Protein AF-A0A9D5AXI6-F1 (afdb_monomer_lite)

Structure (mmCIF, N/CA/C/O backbone):
data_AF-A0A9D5AXI6-F1
#
_entry.id   AF-A0A9D5AXI6-F1
#
loop_
_atom_site.group_PDB
_atom_site.id
_atom_site.type_symbol
_atom_site.label_atom_id
_atom_site.label_alt_id
_atom_site.label_comp_id
_atom_site.label_asym_id
_atom_site.label_entity_id
_atom_site.label_seq_id
_atom_site.pdbx_PDB_ins_code
_atom_site.Cartn_x
_atom_site.Cartn_y
_atom_site.Cartn_z
_atom_site.occupancy
_atom_site.B_iso_or_equiv
_atom_site.auth_seq_id
_atom_site.auth_comp_id
_atom_site.auth_asym_id
_atom_site.auth_atom_id
_atom_site.pdbx_PDB_model_num
ATOM 1 N N . CYS A 1 1 ? -43.348 -52.014 5.200 1.00 29.70 1 CYS A N 1
ATOM 2 C CA . CYS A 1 1 ? -42.811 -52.781 4.058 1.00 29.70 1 CYS A CA 1
ATOM 3 C C . CYS A 1 1 ? -42.006 -51.878 3.127 1.00 29.70 1 CYS A C 1
ATOM 5 O O . CYS A 1 1 ? -42.538 -51.432 2.125 1.00 29.70 1 CYS A O 1
ATOM 7 N N . HIS A 1 2 ? -40.776 -51.527 3.496 1.00 28.89 2 HIS A N 1
ATOM 8 C CA . HIS A 1 2 ? -39.540 -51.935 2.819 1.00 28.89 2 HIS A CA 1
ATOM 9 C C . HIS A 1 2 ? -38.385 -51.132 3.421 1.00 28.89 2 HIS A C 1
ATOM 11 O O . HIS A 1 2 ? -38.430 -49.908 3.507 1.00 28.89 2 HIS A O 1
ATOM 17 N N . ASP A 1 3 ? -37.404 -51.890 3.885 1.00 23.75 3 ASP A N 1
ATOM 18 C CA . ASP A 1 3 ? -36.206 -51.497 4.608 1.00 23.75 3 ASP A CA 1
ATOM 19 C C . ASP A 1 3 ? -35.016 -51.270 3.658 1.00 23.75 3 ASP A C 1
ATOM 21 O O . ASP A 1 3 ? -34.803 -52.093 2.772 1.00 23.75 3 ASP A O 1
ATOM 25 N N . PHE A 1 4 ? -34.241 -50.208 3.957 1.00 25.69 4 PHE A N 1
ATOM 26 C CA . PHE A 1 4 ? -32.766 -50.032 3.881 1.00 25.69 4 PHE A CA 1
ATOM 27 C C . PHE A 1 4 ? -31.976 -50.315 2.567 1.00 25.69 4 PHE A C 1
ATOM 29 O O . PHE A 1 4 ? -32.455 -50.986 1.664 1.00 25.69 4 PHE A O 1
ATOM 36 N N . PRO A 1 5 ? -30.665 -49.970 2.484 1.00 43.19 5 PRO A N 1
ATOM 37 C CA . PRO A 1 5 ? -29.955 -48.748 2.905 1.00 43.19 5 PRO A CA 1
ATOM 38 C C . PRO A 1 5 ? -28.977 -48.224 1.817 1.00 43.19 5 PRO A C 1
ATOM 40 O O . PRO A 1 5 ? -28.451 -48.993 1.022 1.00 43.19 5 PRO A O 1
ATOM 43 N N . TYR A 1 6 ? -28.553 -46.959 1.895 1.00 24.28 6 TYR A N 1
ATOM 44 C CA . TYR A 1 6 ? -27.174 -46.605 1.518 1.00 24.28 6 TYR A CA 1
ATOM 45 C C . TYR A 1 6 ? -26.563 -45.689 2.579 1.00 24.28 6 TYR A C 1
ATOM 47 O O . TYR A 1 6 ? -26.932 -44.529 2.739 1.00 24.28 6 TYR A O 1
ATOM 55 N N . LYS A 1 7 ? -25.618 -46.261 3.333 1.00 25.33 7 LYS A N 1
ATOM 56 C CA . LYS A 1 7 ? -24.619 -45.533 4.113 1.00 25.33 7 LYS A CA 1
ATOM 57 C C . LYS A 1 7 ? -23.585 -44.976 3.135 1.00 25.33 7 LYS A C 1
ATOM 59 O O . LYS A 1 7 ? -22.915 -45.752 2.463 1.00 25.33 7 LYS A O 1
ATOM 64 N N . SER A 1 8 ? -23.365 -43.668 3.161 1.00 24.02 8 SER A N 1
ATOM 65 C CA . SER A 1 8 ? -22.070 -43.083 2.814 1.00 24.02 8 SER A CA 1
ATOM 66 C C . SER A 1 8 ? -21.613 -42.225 3.987 1.00 24.02 8 SER A C 1
ATOM 68 O O . SER A 1 8 ? -22.085 -41.112 4.207 1.00 24.02 8 SER A O 1
ATOM 70 N N . SER A 1 9 ? -20.723 -42.807 4.783 1.00 25.17 9 SER A N 1
ATOM 71 C CA . SER A 1 9 ? -19.886 -42.093 5.735 1.00 25.17 9 SER A CA 1
ATOM 72 C C . SER A 1 9 ? -18.921 -41.208 4.945 1.00 25.17 9 SER A C 1
ATOM 74 O O . SER A 1 9 ? -18.099 -41.722 4.194 1.00 25.17 9 SER A O 1
ATOM 76 N N . CYS A 1 10 ? -19.012 -39.894 5.140 1.00 23.12 10 CYS A N 1
ATOM 77 C CA . CYS A 1 10 ? -17.934 -38.960 4.841 1.00 23.12 10 CYS A CA 1
ATOM 78 C C . CYS A 1 10 ? -17.652 -38.154 6.108 1.00 23.12 10 CYS A C 1
ATOM 80 O O . CYS A 1 10 ? -18.352 -37.201 6.440 1.00 23.12 10 CYS A O 1
ATOM 82 N N . ASN A 1 11 ? -16.617 -38.577 6.832 1.00 30.73 11 ASN A N 1
ATOM 83 C CA . ASN A 1 11 ? -15.941 -37.753 7.823 1.00 30.73 11 ASN A CA 1
ATOM 84 C C . ASN A 1 11 ? -15.177 -36.660 7.064 1.00 30.73 11 ASN A C 1
ATOM 86 O O . ASN A 1 11 ? -14.106 -36.922 6.521 1.00 30.73 11 ASN A O 1
ATOM 90 N N . ALA A 1 12 ? -15.719 -35.445 7.027 1.00 26.72 12 ALA A N 1
ATOM 91 C CA . ALA A 1 12 ? -15.012 -34.264 6.551 1.00 26.72 12 ALA A CA 1
ATOM 92 C C . ALA A 1 12 ? -14.908 -33.256 7.701 1.00 26.72 12 ALA A C 1
ATOM 94 O O . ALA A 1 12 ? -15.855 -32.547 8.036 1.00 26.72 12 ALA A O 1
ATOM 95 N N . ARG A 1 13 ? -13.730 -33.233 8.335 1.00 29.86 13 ARG A N 1
ATOM 96 C CA . ARG A 1 13 ? -13.280 -32.116 9.171 1.00 29.86 13 ARG A CA 1
ATOM 97 C C . ARG A 1 13 ? -13.162 -30.867 8.295 1.00 29.86 13 ARG A C 1
ATOM 99 O O . ARG A 1 13 ? -12.697 -30.962 7.165 1.00 29.86 13 ARG A O 1
ATOM 106 N N . ASN A 1 14 ? -13.504 -29.719 8.875 1.00 34.53 14 ASN A N 1
ATOM 107 C CA . ASN A 1 14 ? -13.323 -28.369 8.335 1.00 34.53 14 ASN A CA 1
ATOM 108 C C . ASN A 1 14 ? -14.015 -28.101 6.988 1.00 34.53 14 ASN A C 1
ATOM 110 O O . ASN A 1 14 ? -13.376 -28.021 5.945 1.00 34.53 14 ASN A O 1
ATOM 114 N N . GLY A 1 15 ? -15.324 -27.856 7.044 1.00 20.75 15 GLY A N 1
ATOM 115 C CA . GLY A 1 15 ? -16.068 -27.179 5.985 1.00 20.75 15 GLY A CA 1
ATOM 116 C C . GLY A 1 15 ? -16.798 -25.974 6.566 1.00 20.75 15 GLY A C 1
ATOM 117 O O . GLY A 1 15 ? -17.750 -26.136 7.327 1.00 20.75 15 GLY A O 1
ATOM 118 N N . SER A 1 16 ? -16.350 -24.763 6.235 1.00 23.33 16 SER A N 1
ATOM 119 C CA . SER A 1 16 ? -17.124 -23.550 6.475 1.00 23.33 16 SER A CA 1
ATOM 120 C C . SER A 1 16 ? -18.339 -23.555 5.545 1.00 23.33 16 SER A C 1
ATOM 122 O O . SER A 1 16 ? -18.209 -23.279 4.354 1.00 23.33 16 SER A O 1
ATOM 124 N N . PHE A 1 17 ? -19.521 -23.844 6.075 1.00 19.81 17 PHE A N 1
ATOM 125 C CA . PHE A 1 17 ? -20.770 -23.487 5.412 1.00 19.81 17 PHE A CA 1
ATOM 126 C C . PHE A 1 17 ? -21.236 -22.140 5.962 1.00 19.81 17 PHE A C 1
ATOM 128 O O . PHE A 1 17 ? -21.727 -22.035 7.084 1.00 19.81 17 PHE A O 1
ATOM 135 N N . SER A 1 18 ? -21.021 -21.091 5.166 1.00 20.81 18 SER A N 1
ATOM 136 C CA . SER A 1 18 ? -21.626 -19.780 5.378 1.00 20.81 18 SER A CA 1
ATOM 137 C C . SER A 1 18 ? -23.071 -19.842 4.895 1.00 20.81 18 SER A C 1
ATOM 139 O O . SER A 1 18 ? -23.320 -19.856 3.692 1.00 20.81 18 SER A O 1
ATOM 141 N N . TYR A 1 19 ? -24.026 -19.855 5.823 1.00 20.84 19 TYR A N 1
ATOM 142 C CA . TYR A 1 19 ? -25.385 -19.431 5.507 1.00 20.84 19 TYR A CA 1
ATOM 143 C C . TYR A 1 19 ? -25.378 -17.909 5.393 1.00 20.84 19 TYR A C 1
ATOM 145 O O . TYR A 1 19 ? -25.330 -17.185 6.388 1.00 20.84 19 TYR A O 1
ATOM 153 N N . THR A 1 20 ? -25.377 -17.430 4.154 1.00 20.78 20 THR A N 1
ATOM 154 C CA . THR A 1 20 ? -25.573 -16.023 3.825 1.00 20.78 20 THR A CA 1
ATOM 155 C C . THR A 1 20 ? -27.025 -15.662 4.123 1.00 20.78 20 THR A C 1
ATOM 157 O O . THR A 1 20 ? -27.915 -15.914 3.316 1.00 20.78 20 THR A O 1
ATOM 160 N N . CYS A 1 21 ? -27.277 -15.070 5.290 1.00 19.56 21 CYS A N 1
ATOM 161 C CA . CYS A 1 21 ? -28.464 -14.247 5.476 1.00 19.56 21 CYS A CA 1
ATOM 162 C C . CYS A 1 21 ? -28.130 -12.866 4.905 1.00 19.56 21 CYS A C 1
ATOM 164 O O . CYS A 1 21 ? -27.389 -12.086 5.508 1.00 19.56 21 CYS A O 1
ATOM 166 N N . CYS A 1 22 ? -28.605 -12.622 3.685 1.00 19.44 22 CYS A N 1
ATOM 167 C CA . CYS A 1 22 ? -28.499 -11.347 2.995 1.00 19.44 22 CYS A CA 1
ATOM 168 C C . CYS A 1 22 ? -29.241 -10.267 3.791 1.00 19.44 22 CYS A C 1
ATOM 170 O O . CYS A 1 22 ? -30.447 -10.094 3.641 1.00 19.44 22 CYS A O 1
ATOM 172 N N . TYR A 1 23 ? -28.513 -9.482 4.581 1.00 21.80 23 TYR A N 1
ATOM 173 C CA . TYR A 1 23 ? -28.846 -8.068 4.664 1.00 21.80 23 TYR A CA 1
ATOM 174 C C . TYR A 1 23 ? -28.239 -7.403 3.435 1.00 21.80 23 TYR A C 1
ATOM 176 O O . TYR A 1 23 ? -27.026 -7.454 3.236 1.00 21.80 23 TYR A O 1
ATOM 184 N N . ASN A 1 24 ? -29.100 -6.794 2.618 1.00 20.30 24 ASN A N 1
ATOM 185 C CA . ASN A 1 24 ? -28.725 -5.845 1.576 1.00 20.30 24 ASN A CA 1
ATOM 186 C C . ASN A 1 24 ? -27.993 -4.652 2.216 1.00 20.30 24 ASN A C 1
ATOM 188 O O . ASN A 1 24 ? -28.549 -3.576 2.416 1.00 20.30 24 ASN A O 1
ATOM 192 N N . ILE A 1 25 ? -26.716 -4.840 2.530 1.00 22.72 25 ILE A N 1
ATOM 193 C CA . ILE A 1 25 ? -25.720 -3.813 2.286 1.00 22.72 25 ILE A CA 1
ATOM 194 C C . ILE A 1 25 ? -25.384 -4.022 0.820 1.00 22.72 25 ILE A C 1
ATOM 196 O O . ILE A 1 25 ? -24.683 -4.970 0.472 1.00 22.72 25 ILE A O 1
ATOM 200 N N . LEU A 1 26 ? -25.969 -3.182 -0.035 1.00 21.80 26 LEU A N 1
ATOM 201 C CA . LEU A 1 26 ? -25.520 -3.025 -1.410 1.00 21.80 26 LEU A CA 1
ATOM 202 C C . LEU A 1 26 ? -23.992 -3.063 -1.411 1.00 21.80 26 LEU A C 1
ATOM 204 O O . LEU A 1 26 ? -23.336 -2.230 -0.783 1.00 21.80 26 LEU A O 1
ATOM 208 N N . SER A 1 27 ? -23.448 -4.077 -2.079 1.00 24.89 27 SER A N 1
ATOM 209 C CA . SER A 1 27 ? -22.036 -4.172 -2.382 1.00 24.89 27 SER A CA 1
ATOM 210 C C . SER A 1 27 ? -21.699 -3.068 -3.376 1.00 24.89 27 SER A C 1
ATOM 212 O O . SER A 1 27 ? -21.666 -3.255 -4.588 1.00 24.89 27 SER A O 1
ATOM 214 N N . THR A 1 28 ? -21.439 -1.891 -2.844 1.00 21.97 28 THR A N 1
ATOM 215 C CA . THR A 1 28 ? -20.516 -0.936 -3.432 1.00 21.97 28 THR A CA 1
ATOM 216 C C . THR A 1 28 ? -19.570 -0.567 -2.307 1.00 21.97 28 THR A C 1
ATOM 218 O O . THR A 1 28 ? -20.020 -0.139 -1.251 1.00 21.97 28 THR A O 1
ATOM 221 N N . ASN A 1 29 ? -18.275 -0.835 -2.496 1.00 26.56 29 ASN A N 1
ATOM 222 C CA . ASN A 1 29 ? -17.139 -0.457 -1.644 1.00 26.56 29 ASN A CA 1
ATOM 223 C C . ASN A 1 29 ? -17.404 0.729 -0.689 1.00 26.56 29 ASN A C 1
ATOM 225 O O . ASN A 1 29 ? -17.025 1.860 -0.979 1.00 26.56 29 ASN A O 1
ATOM 229 N N . SER A 1 30 ? -18.036 0.490 0.460 1.00 23.48 30 SER A N 1
ATOM 230 C CA . SER A 1 30 ? -18.361 1.545 1.418 1.00 23.48 30 SER A CA 1
ATOM 231 C C . SER A 1 30 ? -18.199 1.017 2.839 1.00 23.48 30 SER A C 1
ATOM 233 O O . SER A 1 30 ? -19.091 0.445 3.460 1.00 23.48 30 SER A O 1
ATOM 235 N N . TYR A 1 31 ? -16.988 1.205 3.360 1.00 32.62 31 TYR A N 1
ATOM 236 C CA . TYR A 1 31 ? -16.683 1.054 4.774 1.00 32.62 31 TYR A CA 1
ATOM 237 C C . TYR A 1 31 ? -17.410 2.170 5.539 1.00 32.62 31 TYR A C 1
ATOM 239 O O . TYR A 1 31 ? -17.122 3.348 5.333 1.00 32.62 31 TYR A O 1
ATOM 247 N N . LYS A 1 32 ? -18.360 1.838 6.420 1.00 27.17 32 LYS A N 1
ATOM 248 C CA . LYS A 1 32 ? -18.931 2.833 7.340 1.00 27.17 32 LYS A CA 1
ATOM 249 C C . LYS A 1 32 ? -17.988 3.019 8.527 1.00 27.17 32 LYS A C 1
ATOM 251 O O . LYS A 1 32 ? -17.755 2.089 9.294 1.00 27.17 32 LYS A O 1
ATOM 256 N N . ALA A 1 33 ? -17.449 4.228 8.662 1.00 30.84 33 ALA A N 1
ATOM 257 C CA . ALA A 1 33 ? -16.707 4.660 9.837 1.00 30.84 33 ALA A CA 1
ATOM 258 C C . ALA A 1 33 ? -17.610 4.625 11.082 1.00 30.84 33 ALA A C 1
ATOM 260 O O . ALA A 1 33 ? -18.697 5.207 11.083 1.00 30.84 33 ALA A O 1
ATOM 261 N N . LEU A 1 34 ? -17.152 3.971 12.151 1.00 31.23 34 LEU A N 1
ATOM 262 C CA . LEU A 1 34 ? -17.698 4.170 13.493 1.00 31.23 34 LEU A CA 1
ATOM 263 C C . LEU A 1 34 ? -17.184 5.524 13.988 1.00 31.23 34 LEU A C 1
ATOM 265 O O . LEU A 1 34 ? -16.008 5.667 14.316 1.00 31.23 34 LEU A O 1
ATOM 269 N N . VAL A 1 35 ? -18.052 6.534 13.983 1.00 29.61 35 VAL A N 1
ATOM 270 C CA . VAL A 1 35 ? -17.715 7.853 14.523 1.00 29.61 35 VAL A CA 1
ATOM 271 C C . VAL A 1 35 ? -17.972 7.844 16.023 1.00 29.61 35 VAL A C 1
ATOM 273 O O . VAL A 1 35 ? -19.123 7.891 16.450 1.00 29.61 35 VAL A O 1
ATOM 276 N N . LEU A 1 36 ? -16.900 7.795 16.810 1.00 27.12 36 LEU A N 1
ATOM 277 C CA . LEU A 1 36 ? -16.956 8.087 18.239 1.00 27.12 36 LEU A CA 1
ATOM 278 C C . LEU A 1 36 ? -16.887 9.614 18.419 1.00 27.12 36 LEU A C 1
ATOM 280 O O . LEU A 1 36 ? -15.981 10.232 17.855 1.00 27.12 36 LEU A O 1
ATOM 284 N N . PRO A 1 37 ? -17.832 10.252 19.134 1.00 22.98 37 PRO A N 1
ATOM 285 C CA . PRO A 1 37 ? -17.726 11.671 19.448 1.00 22.98 37 PRO A CA 1
ATOM 286 C C . PRO A 1 37 ? -16.533 11.933 20.388 1.00 22.98 37 PRO A C 1
ATOM 288 O O . PRO A 1 37 ? -16.187 11.060 21.190 1.00 22.98 37 PRO A O 1
ATOM 291 N N . PRO A 1 38 ? -15.905 13.123 20.321 1.00 26.00 38 PRO A N 1
ATOM 292 C CA . PRO A 1 38 ? -14.910 13.526 21.305 1.00 26.00 38 PRO A CA 1
ATOM 293 C C . PRO A 1 38 ? -15.546 13.589 22.701 1.00 26.00 38 PRO A C 1
ATOM 295 O O . PRO A 1 38 ? -16.717 13.937 22.854 1.00 26.00 38 PRO A O 1
ATOM 298 N N . SER A 1 39 ? -14.752 13.213 23.703 1.00 27.28 39 SER A N 1
ATOM 299 C CA . SER A 1 39 ? -15.080 13.146 25.130 1.00 27.28 39 SER A CA 1
ATOM 300 C C . SER A 1 39 ? -16.031 14.251 25.608 1.00 27.28 39 SER A C 1
ATOM 302 O O . SER A 1 39 ? -15.734 15.438 25.461 1.00 27.28 39 SER A O 1
ATOM 304 N N . ILE A 1 40 ? -17.138 13.847 26.241 1.00 29.11 40 ILE A N 1
ATOM 305 C CA . ILE A 1 40 ? -18.082 14.724 26.944 1.00 29.11 40 ILE A CA 1
ATOM 306 C C . ILE A 1 40 ? -17.377 15.266 28.188 1.00 29.11 40 ILE A C 1
ATOM 308 O O . ILE A 1 40 ? -17.458 14.689 29.262 1.00 29.11 40 ILE A O 1
ATOM 312 N N . ASN A 1 41 ? -16.644 16.362 28.041 1.00 25.56 41 ASN A N 1
ATOM 313 C CA . ASN A 1 41 ? -16.254 17.214 29.152 1.00 25.56 41 ASN A CA 1
ATOM 314 C C . ASN A 1 41 ? -16.248 18.654 28.638 1.00 25.56 41 ASN A C 1
ATOM 316 O O . ASN A 1 41 ? -15.451 18.996 27.770 1.00 25.56 41 ASN A O 1
ATOM 320 N N . SER A 1 42 ? -17.148 19.470 29.200 1.00 27.25 42 SER A N 1
ATOM 321 C CA . SER A 1 42 ? -17.394 20.908 28.963 1.00 27.25 42 SER A CA 1
ATOM 322 C C . SER A 1 42 ? -18.561 21.288 28.031 1.00 27.25 42 SER A C 1
ATOM 324 O O . SER A 1 42 ? -18.402 21.904 26.983 1.00 27.25 42 SER A O 1
ATOM 326 N N . LEU A 1 43 ? -19.794 21.051 28.492 1.00 24.53 43 LEU A N 1
ATOM 327 C CA . LEU A 1 43 ? -20.920 21.916 28.119 1.00 24.53 43 LEU A CA 1
ATOM 328 C C . LEU A 1 43 ? -20.926 23.136 29.052 1.00 24.53 43 LEU A C 1
ATOM 330 O O . LEU A 1 43 ? -21.593 23.143 30.083 1.00 24.53 43 LEU A O 1
ATOM 334 N N . GLN A 1 44 ? -20.171 24.180 28.700 1.00 25.44 44 GLN A N 1
ATOM 335 C CA . GLN A 1 44 ? -20.471 25.526 29.189 1.00 25.44 44 GLN A CA 1
ATOM 336 C C . GLN A 1 44 ? -21.439 26.199 28.214 1.00 25.44 44 GLN A C 1
ATOM 338 O O . GLN A 1 44 ? -21.151 26.367 27.031 1.00 25.44 44 GLN A O 1
ATOM 343 N N . ASN A 1 45 ? -22.601 26.574 28.748 1.00 27.67 45 ASN A N 1
ATOM 344 C CA . ASN A 1 45 ? -23.655 27.340 28.091 1.00 27.67 45 ASN A CA 1
ATOM 345 C C . ASN A 1 45 ? -23.094 28.571 27.353 1.00 27.67 45 ASN A C 1
ATOM 347 O O . ASN A 1 45 ? -22.790 29.591 27.971 1.00 27.67 45 ASN A O 1
ATOM 351 N N . ARG A 1 46 ? -23.047 28.526 26.019 1.00 25.77 46 ARG A N 1
ATOM 352 C CA . ARG A 1 46 ? -23.072 29.732 25.183 1.00 25.77 46 ARG A CA 1
ATOM 353 C C . ARG A 1 46 ? -24.258 29.648 24.237 1.00 25.77 46 ARG A C 1
ATOM 355 O O . ARG A 1 46 ? -24.250 28.880 23.283 1.00 25.77 46 ARG A O 1
ATOM 362 N N . ARG A 1 47 ? -25.273 30.476 24.501 1.00 26.78 47 ARG A N 1
ATOM 363 C CA . ARG A 1 47 ? -26.283 30.831 23.501 1.00 26.78 47 ARG A CA 1
ATOM 364 C C . ARG A 1 47 ? -25.584 31.611 22.393 1.00 26.78 47 ARG A C 1
ATOM 366 O O . ARG A 1 47 ? -25.133 32.729 22.630 1.00 26.78 47 ARG A O 1
ATOM 373 N N . THR A 1 48 ? -25.513 31.045 21.198 1.00 29.19 48 THR A N 1
ATOM 374 C CA . THR A 1 48 ? -25.214 31.792 19.976 1.00 29.19 48 THR A CA 1
ATOM 375 C C . THR A 1 48 ? -26.487 31.882 19.143 1.00 29.19 48 THR A C 1
ATOM 377 O O . THR A 1 48 ? -27.151 30.885 18.872 1.00 29.19 48 THR A O 1
ATOM 380 N N . HIS A 1 49 ? -26.866 33.112 18.795 1.00 27.14 49 HIS A N 1
ATOM 381 C CA . HIS A 1 49 ? -27.944 33.397 17.854 1.00 27.14 49 HIS A CA 1
ATOM 382 C C . HIS A 1 49 ? -27.585 32.819 16.477 1.00 27.14 49 HIS A C 1
ATOM 384 O O . HIS A 1 49 ? -26.555 33.178 15.909 1.00 27.14 49 HIS A O 1
ATOM 390 N N . CYS A 1 50 ? -28.430 31.937 15.942 1.00 27.23 50 CYS A N 1
ATOM 391 C CA . CYS A 1 50 ? -28.291 31.404 14.588 1.00 27.23 50 CYS A CA 1
ATOM 392 C C . CYS A 1 50 ? -28.903 32.371 13.565 1.00 27.23 50 CYS A C 1
ATOM 394 O O . CYS A 1 50 ? -30.087 32.697 13.646 1.00 27.23 50 CYS A O 1
ATOM 396 N N . THR A 1 51 ? -28.113 32.790 12.578 1.00 28.42 51 THR A N 1
ATOM 397 C CA . THR A 1 51 ? -28.599 33.337 11.302 1.00 28.42 51 THR A CA 1
ATOM 398 C C . THR A 1 51 ? -28.795 32.190 10.291 1.00 28.42 51 THR A C 1
ATOM 400 O O . THR A 1 51 ? -28.056 31.207 10.352 1.00 28.42 51 THR A O 1
ATOM 403 N N . PRO A 1 52 ? -29.764 32.251 9.351 1.00 32.78 52 PRO A N 1
ATOM 404 C CA . PRO A 1 52 ? -30.244 31.045 8.656 1.00 32.78 52 PRO A CA 1
ATOM 405 C C . PRO A 1 52 ? -29.400 30.541 7.470 1.00 32.78 52 PRO A C 1
ATOM 407 O O . PRO A 1 52 ? -29.816 29.586 6.830 1.00 32.78 52 PRO A O 1
ATOM 410 N N . ASN A 1 53 ? -28.247 31.139 7.143 1.00 31.16 53 ASN A N 1
ATOM 411 C CA . ASN A 1 53 ? -27.570 30.898 5.852 1.00 31.16 53 ASN A CA 1
ATOM 412 C C . ASN A 1 53 ? -26.098 30.462 5.931 1.00 31.16 53 ASN A C 1
ATOM 414 O O . ASN A 1 53 ? -25.330 30.685 4.997 1.00 31.16 53 ASN A O 1
ATOM 418 N N . GLN A 1 54 ? -25.688 29.785 7.000 1.00 31.41 54 GLN A N 1
ATOM 419 C CA . GLN A 1 54 ? -24.416 29.060 7.007 1.00 31.41 54 GLN A CA 1
ATOM 420 C C . GLN A 1 54 ? -24.680 27.599 7.346 1.00 31.41 54 GLN A C 1
ATOM 422 O O . GLN A 1 54 ? -24.977 27.264 8.488 1.00 31.41 54 GLN A O 1
ATOM 427 N N . GLN A 1 55 ? -24.580 26.725 6.342 1.00 29.78 55 GLN A N 1
ATOM 428 C CA . GLN A 1 55 ? -24.418 25.296 6.590 1.00 29.78 55 GLN A CA 1
ATOM 429 C C . GLN A 1 55 ? -23.095 25.112 7.347 1.00 29.78 55 GLN A C 1
ATOM 431 O O . GLN A 1 55 ? -22.042 25.453 6.799 1.00 29.78 55 GLN A O 1
ATOM 436 N N . PRO A 1 56 ? -23.098 24.602 8.589 1.00 33.75 56 PRO A N 1
ATOM 437 C CA . PRO A 1 56 ? -21.855 24.266 9.253 1.00 33.75 56 PRO A CA 1
ATOM 438 C C . PRO A 1 56 ? -21.267 23.044 8.542 1.00 33.75 56 PRO A C 1
ATOM 440 O O . PRO A 1 56 ? -21.813 21.943 8.615 1.00 33.75 56 PRO A O 1
ATOM 443 N N . LEU A 1 57 ? -20.147 23.236 7.841 1.00 41.19 57 LEU A N 1
ATOM 444 C CA . LEU A 1 57 ? -19.282 22.135 7.431 1.00 41.19 57 LEU A CA 1
ATOM 445 C C . LEU A 1 57 ? -18.748 21.489 8.713 1.00 41.19 57 LEU A C 1
ATOM 447 O O . LEU A 1 57 ? -17.770 21.944 9.300 1.00 41.19 57 LEU A O 1
ATOM 451 N N . LEU A 1 58 ? -19.440 20.458 9.192 1.00 45.12 58 LEU A N 1
ATOM 452 C CA . LEU A 1 58 ? -18.955 19.602 10.263 1.00 45.12 58 LEU A CA 1
ATOM 453 C C . LEU A 1 58 ? -17.684 18.911 9.756 1.00 45.12 58 LEU A C 1
ATOM 455 O O . LEU A 1 58 ? -17.760 17.924 9.025 1.00 45.12 58 LEU A O 1
ATOM 459 N N . PHE A 1 59 ? -16.517 19.436 10.133 1.00 47.94 59 PHE A N 1
ATOM 460 C CA . PHE A 1 59 ? -15.248 18.717 10.044 1.00 47.94 59 PHE A CA 1
ATOM 461 C C . PHE A 1 59 ? -15.352 17.497 10.959 1.00 47.94 59 PHE A C 1
ATOM 463 O O . PHE A 1 59 ? -15.125 17.577 12.164 1.00 47.94 59 PHE A O 1
ATOM 470 N N . ARG A 1 60 ? -15.815 16.378 10.404 1.00 72.31 60 ARG A N 1
ATOM 471 C CA . ARG A 1 60 ? -16.030 15.149 11.157 1.00 72.31 60 ARG A CA 1
ATOM 472 C C . ARG A 1 60 ? -14.816 14.259 10.964 1.00 72.31 60 ARG A C 1
ATOM 474 O O . ARG A 1 60 ? -14.725 13.538 9.971 1.00 72.31 60 ARG A O 1
ATOM 481 N N . SER A 1 61 ? -13.893 14.325 11.914 1.00 84.81 61 SER A N 1
ATOM 482 C CA . SER A 1 61 ? -12.825 13.346 11.991 1.00 84.81 61 SER A CA 1
ATOM 483 C C . SER A 1 61 ? -13.343 12.001 12.514 1.00 84.81 61 SER A C 1
ATOM 485 O O . SER A 1 61 ? -14.411 11.914 13.129 1.00 84.81 61 SER A O 1
ATOM 487 N N . TYR A 1 62 ? -12.634 10.918 12.203 1.00 86.69 62 TYR A N 1
ATOM 488 C CA . TYR A 1 62 ? -12.985 9.572 12.637 1.00 86.69 62 TYR A CA 1
ATOM 489 C C . TYR A 1 62 ? -11.762 8.663 12.730 1.00 86.69 62 TYR A C 1
ATOM 491 O O . TYR A 1 62 ? -10.760 8.815 12.029 1.00 86.69 62 TYR A O 1
ATOM 499 N N . TYR A 1 63 ? -11.892 7.643 13.571 1.00 88.12 63 TYR A N 1
ATOM 500 C CA . TYR A 1 63 ? -10.952 6.538 13.651 1.00 88.12 63 TYR A CA 1
ATOM 501 C C . TYR A 1 63 ? -11.545 5.320 12.957 1.00 88.12 63 TYR A C 1
ATOM 503 O O . TYR A 1 63 ? -12.724 4.999 13.107 1.00 88.12 63 TYR A O 1
ATOM 511 N N . LYS A 1 64 ? -10.717 4.604 12.199 1.00 88.19 64 LYS A N 1
ATOM 512 C CA . LYS A 1 64 ? -11.125 3.313 11.653 1.00 88.19 64 LYS A CA 1
ATOM 513 C C . LYS A 1 64 ? -10.955 2.233 12.702 1.00 88.19 64 LYS A C 1
ATOM 515 O O . LYS A 1 64 ? -9.865 2.063 13.249 1.00 88.19 64 LYS A O 1
ATOM 520 N N . LEU A 1 65 ? -12.005 1.450 12.897 1.00 89.25 65 LEU A N 1
ATOM 521 C CA . LEU A 1 65 ? -11.996 0.271 13.750 1.00 89.25 65 LEU A CA 1
ATOM 522 C C . LEU A 1 65 ? -12.165 -0.994 12.905 1.00 89.25 65 LEU A C 1
ATOM 524 O O . LEU A 1 65 ? -12.660 -0.972 11.779 1.00 89.25 65 LEU A O 1
ATOM 528 N N . SER A 1 66 ? -11.725 -2.110 13.459 1.00 87.50 66 SER A N 1
ATOM 529 C CA . SER A 1 66 ? -12.004 -3.452 12.970 1.00 87.50 66 SER A CA 1
ATOM 530 C C . SER A 1 66 ? -12.660 -4.249 14.089 1.00 87.50 66 SER A C 1
ATOM 532 O O . SER A 1 66 ? -12.347 -4.045 15.261 1.00 87.50 66 SER A O 1
ATOM 534 N N . ALA A 1 67 ? -13.584 -5.124 13.716 1.00 85.56 67 ALA A N 1
ATOM 535 C CA . ALA A 1 67 ? -14.276 -6.011 14.632 1.00 85.56 67 ALA A CA 1
ATOM 536 C C . ALA A 1 67 ? -13.703 -7.423 14.485 1.00 85.56 67 ALA A C 1
ATOM 538 O O . ALA A 1 67 ? -13.599 -7.941 13.371 1.00 85.56 67 ALA A O 1
ATOM 539 N N . LEU A 1 68 ? -13.331 -8.035 15.604 1.00 83.19 68 LEU A N 1
ATOM 540 C CA . LEU A 1 68 ? -12.893 -9.418 15.689 1.00 83.19 68 LEU A CA 1
ATOM 541 C C . LEU A 1 68 ? -13.947 -10.215 16.451 1.00 83.19 68 LEU A C 1
ATOM 543 O O . LEU A 1 68 ? -14.254 -9.913 17.603 1.00 83.19 68 LEU A O 1
ATOM 547 N N . LEU A 1 69 ? -14.474 -11.252 15.812 1.00 82.94 69 LEU A N 1
ATOM 548 C CA . LEU A 1 69 ? -15.393 -12.178 16.451 1.00 82.94 69 LEU A CA 1
ATOM 549 C C . LEU A 1 69 ? -14.597 -13.222 17.237 1.00 82.94 69 LEU A C 1
ATOM 551 O O . LEU A 1 69 ? -13.903 -14.054 16.654 1.00 82.94 69 LEU A O 1
ATOM 555 N N . LYS A 1 70 ? -14.706 -13.182 18.560 1.00 78.44 70 LYS A N 1
ATOM 556 C CA . LYS A 1 70 ? -14.232 -14.230 19.458 1.00 78.44 70 LYS A CA 1
ATOM 557 C C . LYS A 1 70 ? -15.410 -15.122 19.823 1.00 78.44 70 LYS A C 1
ATOM 559 O O . LYS A 1 70 ? -16.361 -14.686 20.471 1.00 78.44 70 LYS A O 1
ATOM 564 N N . MET A 1 71 ? -15.337 -16.377 19.397 1.00 76.56 71 MET A N 1
ATOM 565 C CA . MET A 1 71 ? -16.283 -17.394 19.839 1.00 76.56 71 MET A CA 1
ATOM 566 C C . MET A 1 71 ? -15.907 -17.793 21.264 1.00 76.56 71 MET A C 1
ATOM 568 O O . MET A 1 71 ? -14.821 -18.327 21.484 1.00 76.56 71 MET A O 1
ATOM 572 N N . THR A 1 72 ? -16.768 -17.481 22.227 1.00 70.38 72 THR A N 1
ATOM 573 C CA . THR A 1 72 ? -16.596 -17.889 23.629 1.00 70.38 72 THR A CA 1
ATOM 574 C C . THR A 1 72 ? -17.557 -19.016 24.003 1.00 70.38 72 THR A C 1
ATOM 576 O O . THR A 1 72 ? -17.209 -19.848 24.834 1.00 70.38 72 THR A O 1
ATOM 579 N N . SER A 1 73 ? -18.725 -19.095 23.357 1.00 73.75 73 SER A N 1
ATOM 580 C CA . SER A 1 73 ? -19.632 -20.248 23.389 1.00 73.75 73 SER A CA 1
ATOM 581 C C . SER A 1 73 ? -20.528 -20.280 22.141 1.00 73.75 73 SER A C 1
ATOM 583 O O . SER A 1 73 ? -20.529 -19.340 21.346 1.00 73.75 73 SER A O 1
ATOM 585 N N . ASP A 1 74 ? -21.332 -21.334 21.982 1.00 73.06 74 ASP A N 1
ATOM 586 C CA . ASP A 1 74 ? -22.297 -21.442 20.875 1.00 73.06 74 ASP A CA 1
ATOM 587 C C . ASP A 1 74 ? -23.421 -20.392 20.948 1.00 73.06 74 ASP A C 1
ATOM 589 O O . ASP A 1 74 ? -24.024 -20.047 19.931 1.00 73.06 74 ASP A O 1
ATOM 593 N N . ARG A 1 75 ? -23.705 -19.866 22.149 1.00 73.31 75 ARG A N 1
ATOM 594 C CA . ARG A 1 75 ? -24.776 -18.884 22.393 1.00 73.31 75 ARG A CA 1
ATOM 595 C C . ARG A 1 75 ? -24.264 -17.454 22.525 1.00 73.31 75 ARG A C 1
ATOM 597 O O . ARG A 1 75 ? -24.966 -16.525 22.139 1.00 73.31 75 ARG A O 1
ATOM 604 N N . THR A 1 76 ? -23.045 -17.272 23.029 1.00 75.44 76 THR A N 1
ATOM 605 C CA . THR A 1 76 ? -22.459 -15.954 23.282 1.00 75.44 76 THR A CA 1
ATOM 606 C C . THR A 1 76 ? -21.320 -15.696 22.312 1.00 75.44 76 THR A C 1
ATOM 608 O O . THR A 1 76 ? -20.314 -16.404 22.280 1.00 75.44 76 THR A O 1
ATOM 611 N N . LYS A 1 77 ? -21.475 -14.630 21.533 1.00 77.81 77 LYS A N 1
ATOM 612 C CA . LYS A 1 77 ? -20.469 -14.154 20.591 1.00 77.81 77 LYS A CA 1
ATOM 613 C C . LYS A 1 77 ? -19.874 -12.860 21.120 1.00 77.81 77 LYS A C 1
ATOM 615 O O . LYS A 1 77 ? -20.602 -11.893 21.313 1.00 77.81 77 LYS A O 1
ATOM 620 N N . VAL A 1 78 ? -18.561 -12.830 21.329 1.00 80.69 78 VAL A N 1
ATOM 621 C CA . VAL A 1 78 ? -17.868 -11.614 21.764 1.00 80.69 78 VAL A CA 1
ATOM 622 C C . VAL A 1 78 ? -17.315 -10.907 20.537 1.00 80.69 78 VAL A C 1
ATOM 624 O O . VAL A 1 78 ? -16.488 -11.459 19.812 1.00 80.69 78 VAL A O 1
ATOM 627 N N . VAL A 1 79 ? -17.760 -9.677 20.298 1.00 81.56 79 VAL A N 1
ATOM 628 C CA . VAL A 1 79 ? -17.206 -8.819 19.248 1.00 81.56 79 VAL A CA 1
ATOM 629 C C . VAL A 1 79 ? -16.223 -7.857 19.893 1.00 81.56 79 VAL A C 1
ATOM 631 O O . VAL A 1 79 ? -16.611 -6.936 20.601 1.00 81.56 79 VAL A O 1
ATOM 634 N N . GLN A 1 80 ? -14.935 -8.071 19.649 1.00 82.94 80 GLN A N 1
ATOM 635 C CA . GLN A 1 80 ? -13.897 -7.159 20.100 1.00 82.94 80 GLN A CA 1
ATOM 636 C C . GLN A 1 80 ? -13.639 -6.101 19.029 1.00 82.94 80 GLN A C 1
ATOM 638 O O . GLN A 1 80 ? -13.293 -6.433 17.895 1.00 82.94 80 GLN A O 1
ATOM 643 N N . PHE A 1 81 ? -13.731 -4.829 19.403 1.00 85.00 81 PHE A N 1
ATOM 644 C CA . PHE A 1 81 ? -13.303 -3.724 18.552 1.00 85.00 81 PHE A CA 1
ATOM 645 C C . PHE A 1 81 ? -11.836 -3.386 18.815 1.00 85.00 81 PHE A C 1
ATOM 647 O O . PHE A 1 81 ? -11.380 -3.337 19.955 1.00 85.00 81 PHE A O 1
ATOM 654 N N . GLN A 1 82 ? -11.085 -3.157 17.744 1.00 88.00 82 GLN A N 1
ATOM 655 C CA . GLN A 1 82 ? -9.689 -2.727 17.799 1.00 88.00 82 GLN A CA 1
ATOM 656 C C . GLN A 1 82 ? -9.409 -1.713 16.682 1.00 88.00 82 GLN A C 1
ATOM 658 O O . GLN A 1 82 ? -10.115 -1.733 15.667 1.00 88.00 82 GLN A O 1
ATOM 663 N N . PRO A 1 83 ? -8.376 -0.861 16.798 1.00 92.00 83 PRO A N 1
ATOM 664 C CA . PRO A 1 83 ? -7.944 -0.004 15.698 1.00 92.00 83 PRO A CA 1
ATOM 665 C C . PRO A 1 83 ? -7.774 -0.783 14.390 1.00 92.00 83 PRO A C 1
ATOM 667 O O . PRO A 1 83 ? -7.242 -1.892 14.364 1.00 92.00 83 PRO A O 1
ATOM 670 N N . HIS A 1 84 ? -8.240 -0.224 13.278 1.00 91.25 84 HIS A N 1
ATOM 671 C CA . HIS A 1 84 ? -8.087 -0.865 11.974 1.00 91.25 84 HIS A CA 1
ATOM 672 C C . HIS A 1 84 ? -6.621 -0.867 11.535 1.00 91.25 84 HIS A C 1
ATOM 674 O O . HIS A 1 84 ? -6.110 -1.901 11.112 1.00 91.25 84 HIS A O 1
ATOM 680 N N . THR A 1 85 ? -5.940 0.269 11.688 1.00 94.12 85 THR A N 1
ATOM 681 C CA . THR A 1 85 ? -4.542 0.444 11.289 1.00 94.12 85 THR A CA 1
ATOM 682 C C . THR A 1 85 ? -3.766 1.153 12.385 1.00 94.12 85 THR A C 1
ATOM 684 O O . THR A 1 85 ? -4.233 2.165 12.909 1.00 94.12 85 THR A O 1
ATOM 687 N N . MET A 1 86 ? -2.575 0.644 12.691 1.00 95.44 86 MET A N 1
ATOM 688 C CA . MET A 1 86 ? -1.627 1.260 13.617 1.00 95.44 86 MET A CA 1
ATOM 689 C C . MET A 1 86 ? -0.314 1.549 12.897 1.00 95.44 86 MET A C 1
ATOM 691 O O . MET A 1 86 ? 0.220 0.691 12.197 1.00 95.44 86 MET A O 1
ATOM 695 N N . PHE A 1 87 ? 0.211 2.755 13.078 1.00 97.12 87 PHE A N 1
ATOM 696 C CA . PHE A 1 87 ? 1.423 3.231 12.423 1.00 97.12 87 PHE A CA 1
ATOM 697 C C . PHE A 1 87 ? 2.604 3.171 13.388 1.00 97.12 87 PHE A C 1
ATOM 699 O O . PHE A 1 87 ? 2.481 3.539 14.557 1.00 97.12 87 PHE A O 1
ATOM 706 N N . ILE A 1 88 ? 3.742 2.685 12.894 1.00 96.69 88 ILE A N 1
ATOM 707 C CA . ILE A 1 88 ? 4.954 2.433 13.671 1.00 96.69 88 ILE A CA 1
ATOM 708 C C . ILE A 1 88 ? 6.140 3.050 12.935 1.00 96.69 88 ILE A C 1
ATOM 710 O O . ILE A 1 88 ? 6.485 2.636 11.824 1.00 96.69 88 ILE A O 1
ATOM 714 N N . ASN A 1 89 ? 6.800 4.010 13.573 1.00 97.19 89 ASN A N 1
ATOM 715 C CA . ASN A 1 89 ? 7.991 4.641 13.028 1.00 97.19 89 ASN A CA 1
ATOM 716 C C . ASN A 1 89 ? 9.261 3.894 13.469 1.00 97.19 89 ASN A C 1
ATOM 718 O O . ASN A 1 89 ? 9.574 3.815 14.653 1.00 97.19 89 ASN A O 1
ATOM 722 N N . ARG A 1 90 ? 10.006 3.344 12.504 1.00 95.75 90 ARG A N 1
ATOM 723 C CA . ARG A 1 90 ? 11.329 2.723 12.693 1.00 95.75 90 ARG A CA 1
ATOM 724 C C . ARG A 1 90 ? 12.384 3.331 11.757 1.00 95.75 90 ARG A C 1
ATOM 726 O O . ARG A 1 90 ? 13.377 2.676 11.455 1.00 95.75 90 ARG A O 1
ATOM 733 N N . VAL A 1 91 ? 12.160 4.553 11.271 1.00 94.06 91 VAL A N 1
ATOM 734 C CA . VAL A 1 91 ? 13.078 5.274 10.369 1.00 94.06 91 VAL A CA 1
ATOM 735 C C . VAL A 1 91 ? 14.260 5.866 11.142 1.00 94.06 91 VAL A C 1
ATOM 737 O O . VAL A 1 91 ? 15.356 5.945 10.604 1.00 94.06 91 VAL A O 1
ATOM 740 N N . GLY A 1 92 ? 14.059 6.227 12.415 1.00 93.56 92 GLY A N 1
ATOM 741 C CA . GLY A 1 92 ? 15.075 6.862 13.267 1.00 93.56 92 GLY A CA 1
ATOM 742 C C . GLY A 1 92 ? 14.940 8.386 13.372 1.00 93.56 92 GLY A C 1
ATOM 743 O O . GLY A 1 92 ? 15.566 8.990 14.234 1.00 93.56 92 GLY A O 1
ATOM 744 N N . CYS A 1 93 ? 14.066 8.998 12.571 1.00 94.50 93 CYS A N 1
ATOM 745 C CA . CYS A 1 93 ? 13.663 10.403 12.661 1.00 94.50 93 CYS A CA 1
ATOM 746 C C . CYS A 1 93 ? 12.132 10.529 12.646 1.00 94.50 93 CYS A C 1
ATOM 748 O O . CYS A 1 93 ? 11.429 9.570 12.323 1.00 94.50 93 CYS A O 1
ATOM 750 N N . SER A 1 94 ? 11.604 11.691 13.028 1.00 96.38 94 SER A N 1
ATOM 751 C CA . SER A 1 94 ? 10.160 11.955 13.052 1.00 96.38 94 SER A CA 1
ATOM 752 C C . SER A 1 94 ? 9.557 11.938 11.647 1.00 96.38 94 SER A C 1
ATOM 754 O O . SER A 1 94 ? 10.123 12.504 10.715 1.00 96.38 94 SER A O 1
ATOM 756 N N . LEU A 1 95 ? 8.385 11.316 11.513 1.00 96.06 95 LEU A N 1
ATOM 757 C CA . LEU A 1 95 ? 7.612 11.272 10.273 1.00 96.06 95 LEU A CA 1
ATOM 758 C C . LEU A 1 95 ? 6.352 12.118 10.424 1.00 96.06 95 LEU A C 1
ATOM 760 O O . LEU A 1 95 ? 5.710 12.090 11.474 1.00 96.06 95 LEU A O 1
ATOM 764 N N . CYS A 1 96 ? 5.966 12.806 9.359 1.00 96.38 96 CYS A N 1
ATOM 765 C CA . CYS A 1 96 ? 4.717 13.544 9.269 1.00 96.38 96 CYS A CA 1
ATOM 766 C C . CYS A 1 96 ? 3.780 12.836 8.286 1.00 96.38 96 CYS A C 1
ATOM 768 O O . CYS A 1 96 ? 4.146 12.617 7.131 1.00 96.38 96 CYS A O 1
ATOM 770 N N . LEU A 1 97 ? 2.585 12.457 8.739 1.00 96.75 97 LEU A N 1
ATOM 771 C CA . LEU A 1 97 ? 1.532 11.868 7.913 1.00 96.75 97 LEU A CA 1
ATOM 772 C C . LEU A 1 97 ? 0.382 12.849 7.720 1.00 96.75 97 LEU A C 1
ATOM 774 O O . LEU A 1 97 ? -0.027 13.536 8.652 1.00 96.75 97 LEU A O 1
ATOM 778 N N . GLN A 1 98 ? -0.194 12.845 6.525 1.00 95.50 98 GLN A N 1
ATOM 779 C CA . GLN A 1 98 ? -1.346 13.666 6.175 1.00 95.50 98 GLN A CA 1
ATOM 780 C C . GLN A 1 98 ? -2.323 12.859 5.322 1.00 95.50 98 GLN A C 1
ATOM 782 O O . GLN A 1 98 ? -1.910 12.135 4.416 1.00 95.50 98 GLN A O 1
ATOM 787 N N . GLN A 1 99 ? -3.626 13.014 5.566 1.00 94.00 99 GLN A N 1
ATOM 788 C CA . GLN A 1 99 ? -4.628 12.544 4.613 1.00 94.00 99 GLN A CA 1
ATOM 789 C C . GLN A 1 99 ? -4.607 13.469 3.395 1.00 94.00 99 GLN A C 1
ATOM 791 O O . GLN A 1 99 ? -4.686 14.690 3.536 1.00 94.00 99 GLN A O 1
ATOM 796 N N . SER A 1 100 ? -4.535 12.891 2.199 1.00 90.62 100 SER A N 1
ATOM 797 C CA . SER A 1 100 ? -4.550 13.654 0.949 1.00 90.62 100 SER A CA 1
ATOM 798 C C . SER A 1 100 ? -5.753 14.593 0.892 1.00 90.62 100 SER A C 1
ATOM 800 O O . SER A 1 100 ? -6.851 14.233 1.313 1.00 90.62 100 SER A O 1
ATOM 802 N N . ASP A 1 101 ? -5.530 15.795 0.365 1.00 86.12 101 ASP A N 1
ATOM 803 C CA . ASP A 1 101 ? -6.521 16.873 0.250 1.00 86.12 101 ASP A CA 1
ATOM 804 C C . ASP A 1 101 ? -7.021 17.448 1.587 1.00 86.12 101 ASP A C 1
ATOM 806 O O . ASP A 1 101 ? -8.050 18.122 1.630 1.00 86.12 101 ASP A O 1
ATOM 810 N N . THR A 1 102 ? -6.303 17.208 2.685 1.00 89.06 102 THR A N 1
ATOM 811 C CA . THR A 1 102 ? -6.604 17.786 4.003 1.00 89.06 102 THR A CA 1
ATOM 812 C C . THR A 1 102 ? -5.411 18.585 4.514 1.00 89.06 102 THR A C 1
ATOM 814 O O . THR A 1 102 ? -4.304 18.439 4.007 1.00 89.06 102 THR A O 1
ATOM 817 N N . GLN A 1 103 ? -5.628 19.442 5.513 1.00 87.62 103 GLN A N 1
ATOM 818 C CA . GLN A 1 103 ? -4.556 20.237 6.127 1.00 87.62 103 GLN A CA 1
ATOM 819 C C . GLN A 1 103 ? -4.055 19.654 7.454 1.00 87.62 103 GLN A C 1
ATOM 821 O O . GLN A 1 103 ? -2.991 20.045 7.924 1.00 87.62 103 GLN A O 1
ATOM 826 N N . SER A 1 104 ? -4.789 18.707 8.046 1.00 88.88 104 SER A N 1
ATOM 827 C CA . SER A 1 104 ? -4.406 18.089 9.317 1.00 88.88 104 SER A CA 1
ATOM 828 C C . SER A 1 104 ? -3.206 17.168 9.127 1.00 88.88 104 SER A C 1
ATOM 830 O O . SER A 1 104 ? -3.184 16.338 8.215 1.00 88.88 104 SER A O 1
ATOM 832 N N . VAL A 1 105 ? -2.211 17.323 9.995 1.00 93.19 105 VAL A N 1
ATOM 833 C CA . VAL A 1 105 ? -0.979 16.537 9.980 1.00 93.19 105 VAL A CA 1
ATOM 834 C C . VAL A 1 105 ? -0.793 15.823 11.309 1.00 93.19 105 VAL A C 1
ATOM 836 O O . VAL A 1 105 ? -1.103 16.359 12.372 1.00 93.19 105 VAL A O 1
ATOM 839 N N . VAL A 1 106 ? -0.258 14.609 11.250 1.00 94.44 106 VAL A N 1
ATOM 840 C CA . VAL A 1 106 ? 0.046 13.789 12.420 1.00 94.44 106 VAL A CA 1
ATOM 841 C C . VAL A 1 106 ? 1.528 13.468 12.417 1.00 94.44 106 VAL A C 1
ATOM 843 O O . VAL A 1 106 ? 2.032 12.818 11.502 1.00 94.44 106 VAL A O 1
ATOM 846 N N . TRP A 1 107 ? 2.214 13.891 13.473 1.00 95.69 107 TRP A N 1
ATOM 847 C CA . TRP A 1 107 ? 3.593 13.500 13.725 1.00 95.69 107 TRP A CA 1
ATOM 848 C C . TRP A 1 107 ? 3.650 12.140 14.415 1.00 95.69 107 TRP A C 1
ATOM 850 O O . TRP A 1 107 ? 2.853 11.850 15.312 1.00 95.69 107 TRP A O 1
ATOM 860 N N . ILE A 1 108 ? 4.587 11.311 13.961 1.00 96.44 108 ILE A N 1
ATOM 861 C CA . ILE A 1 108 ? 4.915 10.013 14.545 1.00 96.44 108 ILE A CA 1
ATOM 862 C C . ILE A 1 108 ? 6.415 10.002 14.813 1.00 96.44 108 ILE A C 1
ATOM 864 O O . ILE A 1 108 ? 7.229 9.961 13.883 1.00 96.44 108 ILE A O 1
ATOM 868 N N . HIS A 1 109 ? 6.792 10.028 16.082 1.00 96.50 109 HIS A N 1
ATOM 869 C CA . HIS A 1 109 ? 8.183 10.003 16.512 1.00 96.50 109 HIS A CA 1
ATOM 870 C C . HIS A 1 109 ? 8.697 8.556 16.631 1.00 96.50 109 HIS A C 1
ATOM 872 O O . HIS A 1 109 ? 7.909 7.635 16.849 1.00 96.50 109 HIS A O 1
ATOM 878 N N . PRO A 1 110 ? 10.015 8.307 16.502 1.00 95.06 110 PRO A N 1
ATOM 879 C CA . PRO A 1 110 ? 10.579 6.954 16.609 1.00 95.06 110 PRO A CA 1
ATOM 880 C C . PRO A 1 110 ? 10.327 6.260 17.956 1.00 95.06 110 PRO A C 1
ATOM 882 O O . PRO A 1 110 ? 10.332 5.032 18.032 1.00 95.06 110 PRO A O 1
ATOM 885 N N . THR A 1 111 ? 10.142 7.043 19.020 1.00 94.94 111 THR A N 1
ATOM 886 C CA . THR A 1 111 ? 9.889 6.568 20.387 1.00 94.94 111 THR A CA 1
ATOM 887 C C . THR A 1 111 ? 8.407 6.375 20.692 1.00 94.94 111 THR A C 1
ATOM 889 O O . THR A 1 111 ? 8.080 5.849 21.755 1.00 94.94 111 THR A O 1
ATOM 892 N N . ASP A 1 112 ? 7.514 6.797 19.794 1.00 95.50 112 ASP A N 1
ATOM 893 C CA . ASP A 1 112 ? 6.079 6.685 20.022 1.00 95.50 112 ASP A CA 1
ATOM 894 C C . ASP A 1 112 ? 5.646 5.211 20.014 1.00 95.50 112 ASP A C 1
ATOM 896 O O . ASP A 1 112 ? 6.140 4.405 19.211 1.00 95.50 112 ASP A O 1
ATOM 900 N N . PRO A 1 113 ? 4.682 4.827 20.870 1.00 94.00 113 PRO A N 1
ATOM 901 C CA . PRO A 1 113 ? 4.003 3.554 20.698 1.00 94.00 113 PRO A CA 1
ATOM 902 C C . PRO A 1 113 ? 3.248 3.537 19.355 1.00 94.00 113 PRO A C 1
ATOM 904 O O . PRO A 1 113 ? 2.952 4.597 18.794 1.00 94.00 113 PRO A O 1
ATOM 907 N N . PRO A 1 114 ? 2.876 2.347 18.841 1.00 94.75 114 PRO A N 1
ATOM 908 C CA . PRO A 1 114 ? 2.003 2.254 17.678 1.00 94.75 114 PRO A CA 1
ATOM 909 C C . PRO A 1 114 ? 0.771 3.147 17.863 1.00 94.75 114 PRO A C 1
ATOM 911 O O . PRO A 1 114 ? 0.117 3.073 18.906 1.00 94.75 114 PRO A O 1
ATOM 914 N N . LYS A 1 115 ? 0.454 3.979 16.868 1.00 92.69 115 LYS A N 1
ATOM 915 C CA . LYS A 1 115 ? -0.601 4.999 16.974 1.00 92.69 115 LYS A CA 1
ATOM 916 C C . LYS A 1 115 ? -1.612 4.869 15.832 1.00 92.69 115 LYS A C 1
ATOM 918 O O . LYS A 1 115 ? -1.196 4.633 14.695 1.00 92.69 115 LYS A O 1
ATOM 923 N N . PRO A 1 116 ? -2.923 5.019 16.087 1.00 92.75 116 PRO A N 1
ATOM 924 C CA . PRO A 1 116 ? -3.908 5.083 15.017 1.00 92.75 116 PRO A CA 1
ATOM 925 C C . PRO A 1 116 ? -3.835 6.430 14.285 1.00 92.75 116 PRO A C 1
ATOM 927 O O . PRO A 1 116 ? -3.356 7.426 14.826 1.00 92.75 116 PRO A O 1
ATOM 930 N N . PHE A 1 117 ? -4.346 6.471 13.056 1.00 93.25 117 PHE A N 1
ATOM 931 C CA . PHE A 1 117 ? -4.472 7.709 12.287 1.00 93.25 117 PHE A CA 1
ATOM 932 C C . PHE A 1 117 ? -5.909 8.233 12.342 1.00 93.25 117 PHE A C 1
ATOM 934 O O . PHE A 1 117 ? -6.858 7.479 12.108 1.00 93.25 117 PHE A O 1
ATOM 941 N N . GLU A 1 118 ? -6.049 9.519 12.652 1.00 91.25 118 GLU A N 1
ATOM 942 C CA . GLU A 1 118 ? -7.325 10.226 12.693 1.00 91.25 118 GLU A CA 1
ATOM 943 C C . GLU A 1 118 ? -7.663 10.777 11.304 1.00 91.25 118 GLU A C 1
ATOM 945 O O . GLU A 1 118 ? -7.110 11.782 10.849 1.00 91.25 118 GLU A O 1
ATOM 950 N N . TRP A 1 119 ? -8.582 10.103 10.623 1.00 89.44 119 TRP A N 1
ATOM 951 C CA . TRP A 1 119 ? -9.044 10.493 9.298 1.00 89.44 119 TRP A CA 1
ATOM 952 C C . TRP A 1 119 ? -9.961 11.706 9.398 1.00 89.44 119 TRP A C 1
ATOM 954 O O . TRP A 1 119 ? -10.772 11.793 10.309 1.00 89.44 119 TRP A O 1
ATOM 964 N N . GLN A 1 120 ? -9.858 12.634 8.453 1.00 87.31 120 GLN A N 1
ATOM 965 C CA . GLN A 1 120 ? -10.609 13.894 8.445 1.00 87.31 120 GLN A CA 1
ATOM 966 C C . GLN A 1 120 ? -11.800 13.876 7.479 1.00 87.31 120 GLN A C 1
ATOM 968 O O . GLN A 1 120 ? -12.701 14.702 7.585 1.00 87.31 120 GLN A O 1
ATOM 973 N N . SER A 1 121 ? -11.803 12.963 6.505 1.00 81.00 121 SER A N 1
ATOM 974 C CA . SER A 1 121 ? -12.895 12.825 5.539 1.00 81.00 121 SER A CA 1
ATOM 975 C C . SER A 1 121 ? -13.012 11.391 5.036 1.00 81.00 121 SER A C 1
ATOM 977 O O . SER A 1 121 ? -12.005 10.711 4.837 1.00 81.00 121 SER A O 1
ATOM 979 N N . SER A 1 122 ? -14.243 10.920 4.847 1.00 74.75 122 SER A N 1
ATOM 980 C CA . SER A 1 122 ? -14.564 9.621 4.239 1.00 74.75 122 SER A CA 1
ATOM 981 C C . SER A 1 122 ? -15.103 9.750 2.810 1.00 74.75 122 SER A C 1
ATOM 983 O O . SER A 1 122 ? -15.400 8.746 2.172 1.00 74.75 122 SER A O 1
ATOM 985 N N . ALA A 1 123 ? -15.245 10.978 2.294 1.00 66.12 123 ALA A N 1
ATOM 986 C CA . ALA A 1 123 ? -15.883 11.240 1.001 1.00 66.12 123 ALA A CA 1
ATOM 987 C C . ALA A 1 123 ? -15.003 10.873 -0.207 1.00 66.12 123 ALA A C 1
ATOM 989 O O . ALA A 1 123 ? -15.495 10.771 -1.328 1.00 66.12 123 ALA A O 1
ATOM 990 N N . LYS A 1 124 ? -13.696 10.704 0.008 1.00 72.06 124 LYS A N 1
ATOM 991 C CA . LYS A 1 124 ? -12.704 10.407 -1.028 1.00 72.06 124 LYS A CA 1
ATOM 992 C C . LYS A 1 124 ? -11.942 9.138 -0.688 1.00 72.06 124 LYS A C 1
ATOM 994 O O . LYS A 1 124 ? -11.941 8.686 0.455 1.00 72.06 124 LYS A O 1
ATOM 999 N N . VAL A 1 125 ? -11.246 8.602 -1.689 1.00 81.44 125 VAL A N 1
ATOM 1000 C CA . VAL A 1 125 ? -10.334 7.481 -1.478 1.00 81.44 125 VAL A CA 1
ATOM 1001 C C . VAL A 1 125 ? -9.262 7.879 -0.468 1.00 81.44 125 VAL A C 1
ATOM 1003 O O . VAL A 1 125 ? -8.598 8.906 -0.598 1.00 81.44 125 VAL A O 1
ATOM 1006 N N . GLU A 1 126 ? -9.119 7.048 0.552 1.00 87.69 126 GLU A N 1
ATOM 1007 C CA . GLU A 1 126 ? -8.288 7.298 1.721 1.00 87.69 126 GLU A CA 1
ATOM 1008 C C . GLU A 1 126 ? -6.812 7.093 1.385 1.00 87.69 126 GLU A C 1
ATOM 1010 O O . GLU A 1 126 ? -6.259 5.996 1.482 1.00 87.69 126 GLU A O 1
ATOM 1015 N N . LEU A 1 127 ? -6.196 8.184 0.945 1.00 92.56 127 LEU A N 1
ATOM 1016 C CA . LEU A 1 127 ? -4.795 8.261 0.569 1.00 92.56 127 LEU A CA 1
ATOM 1017 C C . LEU A 1 127 ? -4.003 9.023 1.624 1.00 92.56 127 LEU A C 1
ATOM 1019 O O . LEU A 1 127 ? -4.445 10.071 2.100 1.00 92.56 127 LEU A O 1
ATOM 1023 N N . LEU A 1 128 ? -2.806 8.538 1.931 1.00 95.12 128 LEU A N 1
ATOM 1024 C CA . LEU A 1 128 ? -1.861 9.206 2.818 1.00 95.12 128 LEU A CA 1
ATOM 1025 C C . LEU A 1 128 ? -0.728 9.829 2.009 1.00 95.12 128 LEU A C 1
ATOM 1027 O O . LEU A 1 128 ? -0.315 9.286 0.988 1.00 95.12 128 LEU A O 1
ATOM 1031 N N . LYS A 1 129 ? -0.216 10.954 2.496 1.00 95.81 129 LYS A N 1
ATOM 1032 C CA . LYS A 1 129 ? 1.075 11.522 2.116 1.00 95.81 129 LYS A CA 1
ATOM 1033 C C . LYS A 1 129 ? 1.988 11.495 3.330 1.00 95.81 129 LYS A C 1
ATOM 1035 O O . LYS A 1 129 ? 1.525 11.656 4.462 1.00 95.81 129 LYS A O 1
ATOM 1040 N N . LEU A 1 130 ? 3.274 11.298 3.083 1.00 96.69 130 LEU A N 1
ATOM 1041 C CA . LEU A 1 130 ? 4.308 11.274 4.105 1.00 96.69 130 LEU A CA 1
ATOM 1042 C C . LEU A 1 130 ? 5.333 12.371 3.824 1.00 96.69 130 LEU A C 1
ATOM 1044 O O . LEU A 1 130 ? 5.651 12.645 2.670 1.00 96.69 130 LEU A O 1
ATOM 1048 N N . ARG A 1 131 ? 5.860 12.985 4.882 1.00 95.81 131 ARG A N 1
ATOM 1049 C CA . ARG A 1 131 ? 6.975 13.932 4.819 1.00 95.81 131 ARG A CA 1
ATOM 1050 C C . ARG A 1 131 ? 7.955 13.681 5.961 1.00 95.81 131 ARG A C 1
ATOM 1052 O O . ARG A 1 131 ? 7.552 13.274 7.051 1.00 95.81 131 ARG A O 1
ATOM 1059 N N . ILE A 1 132 ? 9.225 13.972 5.714 1.00 95.44 132 ILE A N 1
ATOM 1060 C CA . ILE A 1 132 ? 10.280 14.121 6.723 1.00 95.44 132 ILE A CA 1
ATOM 1061 C C . ILE A 1 132 ? 10.814 15.550 6.603 1.00 95.44 132 ILE A C 1
ATOM 1063 O O . ILE A 1 132 ? 10.793 16.118 5.515 1.00 95.44 132 ILE A O 1
ATOM 1067 N N . ASP A 1 133 ? 11.262 16.152 7.701 1.00 93.62 133 ASP A N 1
ATOM 1068 C CA . ASP A 1 133 ? 11.852 17.493 7.645 1.00 93.62 133 ASP A CA 1
ATOM 1069 C C . ASP A 1 133 ? 13.049 17.554 6.682 1.00 93.62 133 ASP A C 1
ATOM 1071 O O . ASP A 1 133 ? 13.916 16.679 6.694 1.00 93.62 133 ASP A O 1
ATOM 1075 N N . GLY A 1 134 ? 13.076 18.591 5.840 1.00 92.94 134 GLY A N 1
ATOM 1076 C CA . GLY A 1 134 ? 14.057 18.760 4.761 1.00 92.94 134 GLY A CA 1
ATOM 1077 C C . GLY A 1 134 ? 13.711 18.033 3.457 1.00 92.94 134 GLY A C 1
ATOM 1078 O O . GLY A 1 134 ? 14.504 18.080 2.513 1.00 92.94 134 GLY A O 1
ATOM 1079 N N . TYR A 1 135 ? 12.555 17.365 3.399 1.00 95.12 135 TYR A N 1
ATOM 1080 C CA . TYR A 1 135 ? 12.040 16.689 2.214 1.00 95.12 135 TYR A CA 1
ATOM 1081 C C . TYR A 1 135 ? 10.622 17.155 1.874 1.00 95.12 135 TYR A C 1
ATOM 1083 O O . TYR A 1 135 ? 9.806 17.466 2.749 1.00 95.12 135 TYR A O 1
ATOM 1091 N N . LYS A 1 136 ? 10.300 17.094 0.582 1.00 94.69 136 LYS A N 1
ATOM 1092 C CA . LYS A 1 136 ? 8.966 17.357 0.048 1.00 94.69 136 LYS A CA 1
ATOM 1093 C C . LYS A 1 136 ? 7.985 16.256 0.460 1.00 94.69 136 LYS A C 1
ATOM 1095 O O . LYS A 1 136 ? 8.358 15.162 0.886 1.00 94.69 136 LYS A O 1
ATOM 1100 N N . TRP A 1 137 ? 6.692 16.545 0.315 1.00 95.06 137 TRP A N 1
ATOM 1101 C CA . TRP A 1 137 ? 5.642 15.538 0.479 1.00 95.06 137 TRP A CA 1
ATOM 1102 C C . TRP A 1 137 ? 5.782 14.420 -0.555 1.00 95.06 137 TRP A C 1
ATOM 1104 O O . TRP A 1 137 ? 5.999 14.687 -1.734 1.00 95.06 137 TRP A O 1
ATOM 1114 N N . SER A 1 138 ? 5.572 13.180 -0.119 1.00 94.31 138 SER A N 1
ATOM 1115 C CA . SER A 1 138 ? 5.530 12.021 -1.004 1.00 94.31 138 SER A CA 1
ATOM 1116 C C . SER A 1 138 ? 4.362 12.069 -1.991 1.00 94.31 138 SER A C 1
ATOM 1118 O O . SER A 1 138 ? 3.346 12.748 -1.780 1.00 94.31 138 SER A O 1
ATOM 1120 N N . THR A 1 139 ? 4.445 11.216 -3.012 1.00 91.81 139 THR A N 1
ATOM 1121 C CA . THR A 1 139 ? 3.262 10.799 -3.766 1.00 91.81 139 THR A CA 1
ATOM 1122 C C . THR A 1 139 ? 2.243 10.119 -2.828 1.00 91.81 139 THR A C 1
ATOM 1124 O O . THR A 1 139 ? 2.632 9.510 -1.822 1.00 91.81 139 THR A O 1
ATOM 1127 N N . PRO A 1 140 ? 0.926 10.252 -3.086 1.00 93.12 140 PRO A N 1
ATOM 1128 C CA . PRO A 1 140 ? -0.095 9.601 -2.270 1.00 93.12 140 PRO A CA 1
ATOM 1129 C C . PRO A 1 140 ? -0.066 8.069 -2.367 1.00 93.12 140 PRO A C 1
ATOM 1131 O O . PRO A 1 140 ? 0.029 7.529 -3.470 1.00 93.12 140 PRO A O 1
ATOM 1134 N N . PHE A 1 141 ? -0.252 7.382 -1.236 1.00 93.81 141 PHE A N 1
ATOM 1135 C CA . PHE A 1 141 ? -0.247 5.913 -1.143 1.00 93.81 141 PHE A CA 1
ATOM 1136 C C . PHE A 1 141 ? -1.349 5.367 -0.217 1.00 93.81 141 PHE A C 1
ATOM 1138 O O . PHE A 1 141 ? -1.904 6.093 0.618 1.00 93.81 141 PHE A O 1
ATOM 1145 N N . ARG A 1 142 ? -1.677 4.071 -0.347 1.00 92.81 142 ARG A N 1
ATOM 1146 C CA . ARG A 1 142 ? -2.677 3.361 0.472 1.00 92.81 142 ARG A CA 1
ATOM 1147 C C . ARG A 1 142 ? -2.034 2.326 1.385 1.00 92.81 142 ARG A C 1
ATOM 1149 O O . ARG A 1 142 ? -1.059 1.679 1.036 1.00 92.81 142 ARG A O 1
ATOM 1156 N N . VAL A 1 143 ? -2.660 2.104 2.540 1.00 92.94 143 VAL A N 1
ATOM 1157 C CA . VAL A 1 143 ? -2.214 1.128 3.558 1.00 92.94 143 VAL A CA 1
ATOM 1158 C C . VAL A 1 143 ? -3.281 0.079 3.896 1.00 92.94 143 VAL A C 1
ATOM 1160 O O . VAL A 1 143 ? -3.254 -0.529 4.961 1.00 92.94 143 VAL A O 1
ATOM 1163 N N . GLY A 1 144 ? -4.264 -0.099 3.009 1.00 86.88 144 GLY A N 1
ATOM 1164 C CA . GLY A 1 144 ? -5.384 -1.029 3.208 1.00 86.88 144 GLY A CA 1
ATOM 1165 C C . GLY A 1 144 ? -5.094 -2.481 2.817 1.00 86.88 144 GLY A C 1
ATOM 1166 O O . GLY A 1 144 ? -5.929 -3.347 3.067 1.00 86.88 144 GLY A O 1
ATOM 1167 N N . TYR A 1 145 ? -3.937 -2.740 2.206 1.00 89.56 145 TYR A N 1
ATOM 1168 C CA . TYR A 1 145 ? -3.541 -4.046 1.688 1.00 89.56 145 TYR A CA 1
ATOM 1169 C C . TYR A 1 145 ? -2.212 -4.462 2.304 1.00 89.56 145 TYR A C 1
ATOM 1171 O O . TYR A 1 145 ? -1.322 -3.632 2.485 1.00 89.56 145 TYR A O 1
ATOM 1179 N N . GLU A 1 146 ? -2.097 -5.743 2.644 1.00 92.69 146 GLU A N 1
ATOM 1180 C CA . GLU A 1 146 ? -0.853 -6.325 3.136 1.00 92.69 146 GLU A CA 1
ATOM 1181 C C . GLU A 1 146 ? 0.198 -6.373 2.024 1.00 92.69 146 GLU A C 1
ATOM 1183 O O . GLU A 1 146 ? -0.118 -6.644 0.868 1.00 92.69 146 GLU A O 1
ATOM 1188 N N . GLY A 1 147 ? 1.451 -6.103 2.380 1.00 91.56 147 GLY A N 1
ATOM 1189 C CA . GLY A 1 147 ? 2.557 -6.113 1.436 1.00 91.56 147 GLY A CA 1
ATOM 1190 C C . GLY A 1 147 ? 3.676 -5.157 1.820 1.00 91.56 147 GLY A C 1
ATOM 1191 O O . GLY A 1 147 ? 3.741 -4.616 2.928 1.00 91.56 147 GLY A O 1
ATOM 1192 N N . ILE A 1 148 ? 4.593 -4.964 0.877 1.00 91.62 148 ILE A N 1
ATOM 1193 C CA . ILE A 1 148 ? 5.743 -4.075 1.012 1.00 91.62 148 ILE A CA 1
ATOM 1194 C C . ILE A 1 148 ? 5.730 -3.106 -0.166 1.00 91.62 148 ILE A C 1
ATOM 1196 O O . ILE A 1 148 ? 5.711 -3.537 -1.315 1.00 91.62 148 ILE A O 1
ATOM 1200 N N . MET A 1 149 ? 5.797 -1.815 0.135 1.00 93.06 149 MET A N 1
ATOM 1201 C CA . MET A 1 149 ? 6.006 -0.751 -0.845 1.00 93.06 149 MET A CA 1
ATOM 1202 C C . MET A 1 149 ? 7.193 0.120 -0.441 1.00 93.06 149 MET A C 1
ATOM 1204 O O . MET A 1 149 ? 7.738 -0.010 0.664 1.00 93.06 149 MET A O 1
ATOM 1208 N N . HIS A 1 150 ? 7.585 1.012 -1.338 1.00 91.50 150 HIS A N 1
ATOM 1209 C CA . HIS A 1 150 ? 8.557 2.055 -1.078 1.00 91.50 150 HIS A CA 1
ATOM 1210 C C . HIS A 1 150 ? 7.937 3.436 -1.267 1.00 91.50 150 HIS A C 1
ATOM 1212 O O . HIS A 1 150 ? 7.009 3.615 -2.049 1.00 91.50 150 HIS A O 1
ATOM 1218 N N . ILE A 1 151 ? 8.473 4.409 -0.542 1.00 92.62 151 ILE A N 1
ATOM 1219 C CA . ILE A 1 151 ? 8.162 5.821 -0.710 1.00 92.62 151 ILE A CA 1
ATOM 1220 C C . ILE A 1 151 ? 9.472 6.543 -1.002 1.00 92.62 151 ILE A C 1
ATOM 1222 O O . ILE A 1 151 ? 10.383 6.525 -0.171 1.00 92.62 151 ILE A O 1
ATOM 1226 N N . SER A 1 152 ? 9.525 7.195 -2.160 1.00 89.00 152 SER A N 1
ATOM 1227 C CA . SER A 1 152 ? 10.593 8.121 -2.530 1.00 89.00 152 SER A CA 1
ATOM 1228 C C . SER A 1 152 ? 10.264 9.511 -1.989 1.00 89.00 152 SER A C 1
ATOM 1230 O O . SER A 1 152 ? 9.164 10.019 -2.213 1.00 89.00 152 SER A O 1
ATOM 1232 N N . LEU A 1 153 ? 11.204 10.125 -1.280 1.00 92.50 153 LEU A N 1
ATOM 1233 C CA . LEU A 1 153 ? 11.120 11.506 -0.817 1.00 92.50 153 LEU A CA 1
ATOM 1234 C C . LEU A 1 153 ? 12.209 12.329 -1.491 1.00 92.50 153 LEU A C 1
ATOM 1236 O O . LEU A 1 153 ? 13.391 12.017 -1.362 1.00 92.50 153 LEU A O 1
ATOM 1240 N N . GLU A 1 154 ? 11.818 13.391 -2.179 1.00 92.06 154 GLU A N 1
ATOM 1241 C CA . GLU A 1 154 ? 12.752 14.364 -2.741 1.00 92.06 154 GLU A CA 1
ATOM 1242 C C . GLU A 1 154 ? 13.163 15.376 -1.684 1.00 92.06 154 GLU A C 1
ATOM 1244 O O . GLU A 1 154 ? 12.321 15.856 -0.921 1.00 92.06 154 GLU A O 1
ATOM 1249 N N . LYS A 1 155 ? 14.445 15.723 -1.645 1.00 93.56 155 LYS A N 1
ATOM 1250 C CA . LYS A 1 155 ? 14.934 16.791 -0.777 1.00 93.56 155 LYS A CA 1
ATOM 1251 C C . LYS A 1 155 ? 14.335 18.136 -1.198 1.00 93.56 155 LYS A C 1
ATOM 1253 O O . LYS A 1 155 ? 14.048 18.370 -2.371 1.00 93.56 155 LYS A O 1
ATOM 1258 N N . ASP A 1 156 ? 14.151 19.040 -0.239 1.00 91.25 156 ASP A N 1
ATOM 1259 C CA . ASP A 1 156 ? 13.634 20.385 -0.530 1.00 91.25 156 ASP A CA 1
ATOM 1260 C C . ASP A 1 156 ? 14.604 21.198 -1.404 1.00 91.25 156 ASP A C 1
ATOM 1262 O O . ASP A 1 156 ? 14.180 22.016 -2.220 1.00 91.25 156 ASP A O 1
ATOM 1266 N N . VAL A 1 157 ? 15.910 20.957 -1.240 1.00 90.75 157 VAL A N 1
ATOM 1267 C CA . VAL A 1 157 ? 16.992 21.614 -1.981 1.00 90.75 157 VAL A CA 1
ATOM 1268 C C . VAL A 1 157 ? 17.977 20.560 -2.487 1.00 90.75 157 VAL A C 1
ATOM 1270 O O . VAL A 1 157 ? 18.576 19.836 -1.689 1.00 90.75 157 VAL A O 1
ATOM 1273 N N . GLY A 1 158 ? 18.178 20.523 -3.806 1.00 87.62 158 GLY A N 1
ATOM 1274 C CA . GLY A 1 158 ? 19.036 19.559 -4.502 1.00 87.62 158 GLY A CA 1
ATOM 1275 C C . GLY A 1 158 ? 18.276 18.342 -5.039 1.00 87.62 158 GLY A C 1
ATOM 1276 O O . GLY A 1 158 ? 17.071 18.221 -4.841 1.00 87.62 158 GLY A O 1
ATOM 1277 N N . ASP A 1 159 ? 19.008 17.437 -5.692 1.00 83.25 159 ASP A N 1
ATOM 1278 C CA . ASP A 1 159 ? 18.448 16.275 -6.409 1.00 83.25 159 ASP A CA 1
ATOM 1279 C C . ASP A 1 159 ? 18.560 14.959 -5.614 1.00 83.25 159 ASP A C 1
ATOM 1281 O O . ASP A 1 159 ? 18.347 13.863 -6.133 1.00 83.25 159 ASP A O 1
ATOM 1285 N N . GLU A 1 160 ? 18.928 15.044 -4.335 1.00 87.88 160 GLU A N 1
ATOM 1286 C CA . GLU A 1 160 ? 19.013 13.875 -3.463 1.00 87.88 160 GLU A CA 1
ATOM 1287 C C . GLU A 1 160 ? 17.613 13.334 -3.145 1.00 87.88 160 GLU A C 1
ATOM 1289 O O . GLU A 1 160 ? 16.691 14.082 -2.805 1.00 87.88 160 GLU A O 1
ATOM 1294 N N . THR A 1 161 ? 17.468 12.009 -3.199 1.00 87.62 161 THR A N 1
ATOM 1295 C CA . THR A 1 161 ? 16.232 11.319 -2.825 1.00 87.62 161 THR A CA 1
ATOM 1296 C C . THR A 1 161 ? 16.477 10.344 -1.682 1.00 87.62 161 THR A C 1
ATOM 1298 O O . THR A 1 161 ? 17.515 9.687 -1.594 1.00 87.62 161 THR A O 1
ATOM 1301 N N . MET A 1 162 ? 15.501 10.243 -0.787 1.00 89.56 162 MET A N 1
ATOM 1302 C CA . MET A 1 162 ? 15.492 9.302 0.322 1.00 89.56 162 MET A CA 1
ATOM 1303 C C . MET A 1 162 ? 14.436 8.234 0.071 1.00 89.56 162 MET A C 1
ATOM 1305 O O . MET A 1 162 ? 13.294 8.535 -0.263 1.00 89.56 162 MET A O 1
ATOM 1309 N N . GLN A 1 163 ? 14.818 6.976 0.273 1.00 90.50 163 GLN A N 1
ATOM 1310 C CA . GLN A 1 163 ? 13.937 5.832 0.078 1.00 90.50 163 GLN A CA 1
ATOM 1311 C C . GLN A 1 163 ? 13.496 5.261 1.422 1.00 90.50 163 GLN A C 1
ATOM 1313 O O . GLN A 1 163 ? 14.317 4.839 2.244 1.00 90.50 163 GLN A O 1
ATOM 1318 N N . LEU A 1 164 ? 12.185 5.209 1.636 1.00 92.75 164 LEU A N 1
ATOM 1319 C CA . LEU A 1 164 ? 11.575 4.574 2.796 1.00 92.75 164 LEU A CA 1
ATOM 1320 C C . LEU A 1 164 ? 10.900 3.279 2.382 1.00 92.75 164 LEU A C 1
ATOM 1322 O O . LEU A 1 164 ? 10.137 3.242 1.424 1.00 92.75 164 LEU A O 1
ATOM 1326 N N . ARG A 1 165 ? 11.112 2.221 3.158 1.00 93.38 165 ARG A N 1
ATOM 1327 C CA . ARG A 1 165 ? 10.352 0.982 3.041 1.00 93.38 165 ARG A CA 1
ATOM 1328 C C . ARG A 1 165 ? 9.141 1.040 3.963 1.00 93.38 165 ARG A C 1
ATOM 1330 O O . ARG A 1 165 ? 9.286 1.280 5.164 1.00 93.38 165 ARG A O 1
ATOM 1337 N N . VAL A 1 166 ? 7.967 0.733 3.422 1.00 95.06 166 VAL A N 1
ATOM 1338 C CA . VAL A 1 166 ? 6.716 0.628 4.178 1.00 95.06 166 VAL A CA 1
ATOM 1339 C C . VAL A 1 166 ? 6.220 -0.806 4.114 1.00 95.06 166 VAL A C 1
ATOM 1341 O O . VAL A 1 166 ? 5.923 -1.325 3.041 1.00 95.06 166 VAL A O 1
ATOM 1344 N N . ALA A 1 167 ? 6.151 -1.460 5.270 1.00 94.62 167 ALA A N 1
ATOM 1345 C CA . ALA A 1 167 ? 5.588 -2.799 5.390 1.00 94.62 167 ALA A CA 1
ATOM 1346 C C . ALA A 1 167 ? 4.207 -2.712 6.041 1.00 94.62 167 ALA A C 1
ATOM 1348 O O . ALA A 1 167 ? 4.106 -2.290 7.194 1.00 94.62 167 ALA A O 1
ATOM 1349 N N . VAL A 1 168 ? 3.172 -3.131 5.317 1.00 95.56 168 VAL A N 1
ATOM 1350 C CA . VAL A 1 168 ? 1.813 -3.290 5.840 1.00 95.56 168 VAL A CA 1
ATOM 1351 C C . VAL A 1 168 ? 1.618 -4.763 6.162 1.00 95.56 168 VAL A C 1
ATOM 1353 O O . VAL A 1 168 ? 1.691 -5.604 5.273 1.00 95.56 168 VAL A O 1
ATOM 1356 N N . ARG A 1 169 ? 1.419 -5.086 7.437 1.00 94.94 169 ARG A N 1
ATOM 1357 C CA . ARG A 1 169 ? 1.317 -6.466 7.935 1.00 94.94 169 ARG A CA 1
ATOM 1358 C C . ARG A 1 169 ? -0.079 -6.709 8.474 1.00 94.94 169 ARG A C 1
ATOM 1360 O O . ARG A 1 169 ? -0.576 -5.868 9.224 1.00 94.94 169 ARG A O 1
ATOM 1367 N N . SER A 1 170 ? -0.692 -7.836 8.130 1.00 90.50 170 SER A N 1
ATOM 1368 C CA . SER A 1 170 ? -1.981 -8.226 8.707 1.00 90.50 170 SER A CA 1
ATOM 1369 C C . SER A 1 170 ? -1.810 -9.131 9.937 1.00 90.50 170 SER A C 1
ATOM 1371 O O . SER A 1 170 ? -0.706 -9.575 10.263 1.00 90.50 170 SER A O 1
ATOM 1373 N N . GLY A 1 171 ? -2.899 -9.373 10.674 1.00 78.38 171 GLY A N 1
ATOM 1374 C CA . GLY A 1 171 ? -2.927 -10.377 11.749 1.00 78.38 171 GLY A CA 1
ATOM 1375 C C . GLY A 1 171 ? -2.265 -9.955 13.066 1.00 78.38 171 GLY A C 1
ATOM 1376 O O . GLY A 1 171 ? -1.937 -10.806 13.895 1.00 78.38 171 GLY A O 1
ATOM 1377 N N . ALA A 1 172 ? -2.065 -8.655 13.289 1.00 79.38 172 ALA A N 1
ATOM 1378 C CA . ALA A 1 172 ? -1.546 -8.152 14.554 1.00 79.38 172 ALA A CA 1
ATOM 1379 C C . ALA A 1 172 ? -2.556 -8.323 15.707 1.00 79.38 172 ALA A C 1
ATOM 1381 O O . ALA A 1 172 ? -3.770 -8.306 15.523 1.00 79.38 172 ALA A O 1
ATOM 1382 N N . LYS A 1 173 ? -2.052 -8.447 16.944 1.00 77.81 173 LYS A N 1
ATOM 1383 C CA . LYS A 1 173 ? -2.899 -8.676 18.135 1.00 77.81 173 LYS A CA 1
ATOM 1384 C C . LYS A 1 173 ? -3.765 -7.475 18.533 1.00 77.81 173 LYS A C 1
ATOM 1386 O O . LYS A 1 173 ? -4.719 -7.650 19.281 1.00 77.81 173 LYS A O 1
ATOM 1391 N N . ARG A 1 174 ? -3.365 -6.263 18.139 1.00 84.06 174 ARG A N 1
ATOM 1392 C CA . ARG A 1 174 ? -3.958 -4.993 18.603 1.00 84.06 174 ARG A CA 1
ATOM 1393 C C . ARG A 1 174 ? -4.549 -4.150 17.474 1.00 84.06 174 ARG A C 1
ATOM 1395 O O . ARG A 1 174 ? -5.033 -3.054 17.730 1.00 84.06 174 ARG A O 1
ATOM 1402 N N . SER A 1 175 ? -4.462 -4.620 16.233 1.00 91.06 175 SER A N 1
ATOM 1403 C CA . SER A 1 175 ? -5.044 -3.953 15.071 1.00 91.06 175 SER A CA 1
ATOM 1404 C C . SER A 1 175 ? -5.176 -4.916 13.900 1.00 91.06 175 SER A C 1
ATOM 1406 O O . SER A 1 175 ? -4.524 -5.958 13.884 1.00 91.06 175 SER A O 1
ATOM 1408 N N . ARG A 1 176 ? -6.015 -4.590 12.911 1.00 90.19 176 ARG A N 1
ATOM 1409 C CA . ARG A 1 176 ? -6.094 -5.409 11.691 1.00 90.19 176 ARG A CA 1
ATOM 1410 C C . ARG A 1 176 ? -4.809 -5.302 10.868 1.00 90.19 176 ARG A C 1
ATOM 1412 O O . ARG A 1 176 ? -4.343 -6.324 10.366 1.00 90.19 176 ARG A O 1
ATOM 1419 N N . PHE A 1 177 ? -4.253 -4.095 10.763 1.00 94.31 177 PHE A N 1
ATOM 1420 C CA . PHE A 1 177 ? -3.029 -3.810 10.024 1.00 94.31 177 PHE A CA 1
ATOM 1421 C C . PHE A 1 177 ? -2.016 -3.013 10.850 1.00 94.31 177 PHE A C 1
ATOM 1423 O O . PHE A 1 177 ? -2.352 -1.993 11.452 1.00 94.31 177 PHE A O 1
ATOM 1430 N N . GLU A 1 178 ? -0.750 -3.416 10.786 1.00 96.44 178 GLU A N 1
ATOM 1431 C CA . GLU A 1 178 ? 0.384 -2.625 11.266 1.00 96.44 178 GLU A CA 1
ATOM 1432 C C . GLU A 1 178 ? 1.179 -2.079 10.080 1.00 96.44 178 GLU A C 1
ATOM 1434 O O . GLU A 1 178 ? 1.639 -2.841 9.230 1.00 96.44 178 GLU A O 1
ATOM 1439 N N . VAL A 1 179 ? 1.367 -0.761 10.044 1.00 97.06 179 VAL A N 1
ATOM 1440 C CA . VAL A 1 179 ? 2.154 -0.057 9.026 1.00 97.06 179 VAL A CA 1
ATOM 1441 C C . VAL A 1 179 ? 3.487 0.332 9.641 1.00 97.06 179 VAL A C 1
ATOM 1443 O O . VAL A 1 179 ? 3.540 1.160 10.548 1.00 97.06 179 VAL A O 1
ATOM 1446 N N . VAL A 1 180 ? 4.570 -0.270 9.158 1.00 96.31 180 VAL A N 1
ATOM 1447 C CA . VAL A 1 180 ? 5.918 -0.063 9.695 1.00 96.31 180 VAL A CA 1
ATOM 1448 C C . VAL A 1 180 ? 6.780 0.669 8.677 1.00 96.31 180 VAL A C 1
ATOM 1450 O O . VAL A 1 180 ? 7.080 0.120 7.617 1.00 96.31 180 VAL A O 1
ATOM 1453 N N . PHE A 1 181 ? 7.226 1.873 9.030 1.00 96.31 181 PHE A N 1
ATOM 1454 C CA . PHE A 1 181 ? 8.150 2.677 8.226 1.00 96.31 181 PHE A CA 1
ATOM 1455 C C . PHE A 1 181 ? 9.597 2.392 8.622 1.00 96.31 181 PHE A C 1
ATOM 1457 O O . PHE A 1 181 ? 9.918 2.417 9.810 1.00 96.31 181 PHE A O 1
ATOM 1464 N N . ARG A 1 182 ? 10.480 2.149 7.653 1.00 94.19 182 ARG A N 1
ATOM 1465 C CA . ARG A 1 182 ? 11.923 1.943 7.860 1.00 94.19 182 ARG A CA 1
ATOM 1466 C C . ARG A 1 182 ? 12.728 2.661 6.785 1.00 94.19 182 ARG A C 1
ATOM 1468 O O . ARG A 1 182 ? 12.262 2.794 5.658 1.00 94.19 182 ARG A O 1
ATOM 1475 N N . LEU A 1 183 ? 13.960 3.040 7.114 1.00 91.19 183 LEU A N 1
ATOM 1476 C CA . LEU A 1 183 ? 14.970 3.326 6.096 1.00 91.19 183 LEU A CA 1
ATOM 1477 C C . LEU A 1 183 ? 15.156 2.097 5.200 1.00 91.19 183 LEU A C 1
ATOM 1479 O O . LEU A 1 183 ? 15.146 0.963 5.690 1.00 91.19 183 LEU A O 1
ATOM 1483 N N . ASN A 1 184 ? 15.283 2.310 3.892 1.00 79.94 184 ASN A N 1
ATOM 1484 C CA . ASN A 1 184 ? 15.436 1.207 2.955 1.00 79.94 184 ASN A CA 1
ATOM 1485 C C . ASN A 1 184 ? 16.825 0.554 3.114 1.00 79.94 184 ASN A C 1
ATOM 1487 O O . ASN A 1 184 ? 17.830 1.134 2.721 1.00 79.94 184 ASN A O 1
ATOM 1491 N N . SER A 1 185 ? 16.885 -0.632 3.732 1.00 58.81 185 SER A N 1
ATOM 1492 C CA . SER A 1 185 ? 18.138 -1.352 4.036 1.00 58.81 185 SER A CA 1
ATOM 1493 C C . SER A 1 185 ? 18.175 -2.805 3.550 1.00 58.81 185 SER A C 1
ATOM 1495 O O . SER A 1 185 ? 19.125 -3.526 3.842 1.00 58.81 185 SER A O 1
ATOM 1497 N N . LEU A 1 186 ? 17.136 -3.271 2.849 1.00 61.69 186 LEU A N 1
ATOM 1498 C CA . LEU A 1 186 ? 16.983 -4.676 2.461 1.00 61.69 186 LEU A CA 1
ATOM 1499 C C . LEU A 1 186 ? 16.865 -4.827 0.946 1.00 61.69 186 LEU A C 1
ATOM 1501 O O . LEU A 1 186 ? 16.342 -3.942 0.270 1.00 61.69 186 LEU A O 1
ATOM 1505 N N . SER A 1 187 ? 17.329 -5.970 0.435 1.00 73.25 187 SER A N 1
ATOM 1506 C CA . SER A 1 187 ? 17.175 -6.345 -0.969 1.00 73.25 187 SER A CA 1
ATOM 1507 C C . SER A 1 187 ? 15.696 -6.416 -1.345 1.00 73.25 187 SER A C 1
ATOM 1509 O O . SER A 1 187 ? 14.856 -6.899 -0.575 1.00 73.25 187 SER A O 1
ATOM 1511 N N . SER A 1 188 ? 15.368 -5.905 -2.531 1.00 85.25 188 SER A N 1
ATOM 1512 C CA . SER A 1 188 ? 14.005 -5.987 -3.038 1.00 85.25 188 SER A CA 1
ATOM 1513 C C . SER A 1 188 ? 13.626 -7.439 -3.378 1.00 85.25 188 SER A C 1
ATOM 1515 O O . SER A 1 188 ? 14.456 -8.167 -3.933 1.00 85.25 188 SER A O 1
ATOM 1517 N N . PRO A 1 189 ? 12.374 -7.872 -3.112 1.00 88.75 189 PRO A N 1
ATOM 1518 C CA . PRO A 1 189 ? 11.853 -9.129 -3.641 1.00 88.75 189 PRO A CA 1
ATOM 1519 C C . PRO A 1 189 ? 11.666 -9.115 -5.166 1.00 88.75 189 PRO A C 1
ATOM 1521 O O . PRO A 1 189 ? 11.416 -10.174 -5.731 1.00 88.75 189 PRO A O 1
ATOM 1524 N N . TYR A 1 190 ? 11.815 -7.969 -5.838 1.00 92.88 190 TYR A N 1
ATOM 1525 C CA . TYR A 1 190 ? 11.709 -7.861 -7.292 1.00 92.88 190 TYR A CA 1
ATOM 1526 C C . TYR A 1 190 ? 12.945 -7.213 -7.906 1.00 92.88 190 TYR A C 1
ATOM 1528 O O . TYR A 1 190 ? 13.476 -6.223 -7.390 1.00 92.88 190 TYR A O 1
ATOM 1536 N N . ARG A 1 191 ? 13.376 -7.747 -9.048 1.00 93.75 191 ARG A N 1
ATOM 1537 C CA . ARG A 1 191 ? 14.527 -7.240 -9.795 1.00 93.75 191 ARG A CA 1
ATOM 1538 C C . ARG A 1 191 ? 14.242 -7.249 -11.293 1.00 93.75 191 ARG A C 1
ATOM 1540 O O . ARG A 1 191 ? 13.803 -8.259 -11.830 1.00 93.75 191 ARG A O 1
ATOM 1547 N N . GLY A 1 192 ? 14.490 -6.130 -11.958 1.00 94.75 192 GLY A N 1
ATOM 1548 C CA . GLY A 1 192 ? 14.471 -6.022 -13.412 1.00 94.75 192 GLY A CA 1
ATOM 1549 C C . GLY A 1 192 ? 15.880 -6.175 -13.972 1.00 94.75 192 GLY A C 1
ATOM 1550 O O . GLY A 1 192 ? 16.816 -5.551 -13.474 1.00 94.75 192 GLY A O 1
ATOM 1551 N N . GLU A 1 193 ? 16.029 -6.991 -15.007 1.00 96.50 193 GLU A N 1
ATOM 1552 C CA . GLU A 1 193 ? 17.273 -7.192 -15.743 1.00 96.50 193 GLU A CA 1
ATOM 1553 C C . GLU A 1 193 ? 17.033 -6.880 -17.214 1.00 96.50 193 GLU A C 1
ATOM 1555 O O . GLU A 1 193 ? 16.304 -7.592 -17.911 1.00 96.50 193 GLU A O 1
ATOM 1560 N N . ASN A 1 194 ? 17.675 -5.824 -17.699 1.00 94.94 194 ASN A N 1
ATOM 1561 C CA . ASN A 1 194 ? 17.692 -5.525 -19.115 1.00 94.94 194 ASN A CA 1
ATOM 1562 C C . ASN A 1 194 ? 18.896 -6.226 -19.737 1.00 94.94 194 ASN A C 1
ATOM 1564 O O . ASN A 1 194 ? 20.028 -5.788 -19.574 1.00 94.94 194 ASN A O 1
ATOM 1568 N N . ARG A 1 195 ? 18.640 -7.327 -20.437 1.00 93.25 195 ARG A N 1
ATOM 1569 C CA . ARG A 1 195 ? 19.619 -8.098 -21.211 1.00 93.25 195 ARG A CA 1
ATOM 1570 C C . ARG A 1 195 ? 19.539 -7.780 -22.709 1.00 93.25 195 ARG A C 1
ATOM 1572 O O . ARG A 1 195 ? 20.123 -8.505 -23.512 1.00 93.25 195 ARG A O 1
ATOM 1579 N N . SER A 1 196 ? 18.810 -6.731 -23.102 1.00 87.94 196 SER A N 1
ATOM 1580 C CA . SER A 1 196 ? 18.905 -6.186 -24.456 1.00 87.94 196 SER A CA 1
ATOM 1581 C C . SER A 1 196 ? 20.283 -5.571 -24.659 1.00 87.94 196 SER A C 1
ATOM 1583 O O . SER A 1 196 ? 20.829 -4.917 -23.765 1.00 87.94 196 SER A O 1
ATOM 1585 N N . MET A 1 197 ? 20.833 -5.745 -25.857 1.00 85.44 197 MET A N 1
ATOM 1586 C CA . MET A 1 197 ? 22.118 -5.158 -26.217 1.00 85.44 197 MET A CA 1
ATOM 1587 C C . MET A 1 197 ? 22.041 -3.646 -26.437 1.00 85.44 197 MET A C 1
ATOM 1589 O O . MET A 1 197 ? 23.051 -2.966 -26.267 1.00 85.44 197 MET A O 1
ATOM 1593 N N . PHE A 1 198 ? 20.870 -3.116 -26.804 1.00 83.69 198 PHE A N 1
ATOM 1594 C CA . PHE A 1 198 ? 20.758 -1.733 -27.285 1.00 83.69 198 PHE A CA 1
ATOM 1595 C C . PHE A 1 198 ? 19.555 -0.967 -26.749 1.00 83.69 198 PHE A C 1
ATOM 1597 O O . PHE A 1 198 ? 19.577 0.260 -26.785 1.00 83.69 198 PHE A O 1
ATOM 1604 N N . LEU A 1 199 ? 18.503 -1.648 -26.287 1.00 89.44 199 LEU A N 1
ATOM 1605 C CA . LEU A 1 199 ? 17.242 -0.990 -25.967 1.00 89.44 199 LEU A CA 1
ATOM 1606 C C . LEU A 1 199 ? 17.191 -0.601 -24.486 1.00 89.44 199 LEU A C 1
ATOM 1608 O O . LEU A 1 199 ? 17.064 -1.486 -23.639 1.00 89.44 199 LEU A O 1
ATOM 1612 N N . PRO A 1 200 ? 17.273 0.695 -24.136 1.00 91.75 200 PRO A N 1
ATOM 1613 C CA . PRO A 1 200 ? 16.891 1.147 -22.805 1.00 91.75 200 PRO A CA 1
ATOM 1614 C C . PRO A 1 200 ? 15.401 0.885 -22.560 1.00 91.75 200 PRO A C 1
ATOM 1616 O O . PRO A 1 200 ? 14.553 1.134 -23.421 1.00 91.75 200 PRO A O 1
ATOM 1619 N N . ILE A 1 201 ? 15.083 0.392 -21.365 1.00 93.69 201 ILE A N 1
ATOM 1620 C CA . ILE A 1 201 ? 13.716 0.075 -20.953 1.00 93.69 201 ILE A CA 1
ATOM 1621 C C . ILE A 1 201 ? 13.312 1.002 -19.822 1.00 93.69 201 ILE A C 1
ATOM 1623 O O . ILE A 1 201 ? 14.041 1.155 -18.850 1.00 93.69 201 ILE A O 1
ATOM 1627 N N . ARG A 1 202 ? 12.127 1.592 -19.912 1.00 94.06 202 ARG A N 1
ATOM 1628 C CA . ARG A 1 202 ? 11.468 2.237 -18.785 1.00 94.06 202 ARG A CA 1
ATOM 1629 C C . ARG A 1 202 ? 10.547 1.250 -18.088 1.00 94.06 202 ARG A C 1
ATOM 1631 O O . ARG A 1 202 ? 9.845 0.484 -18.748 1.00 94.06 202 ARG A O 1
ATOM 1638 N N . PHE A 1 203 ? 10.528 1.291 -16.764 1.00 94.56 203 PHE A N 1
ATOM 1639 C CA . PHE A 1 203 ? 9.646 0.460 -15.956 1.00 94.56 203 PHE A CA 1
ATOM 1640 C C . PHE A 1 203 ? 9.038 1.234 -14.788 1.00 94.56 203 PHE A C 1
ATOM 1642 O O . PHE A 1 203 ? 9.635 2.186 -14.287 1.00 94.56 203 PHE A O 1
ATOM 1649 N N . ARG A 1 204 ? 7.836 0.837 -14.368 1.00 93.56 204 ARG A N 1
ATOM 1650 C CA . ARG A 1 204 ? 7.140 1.373 -13.187 1.00 93.56 204 ARG A CA 1
ATOM 1651 C C . ARG A 1 204 ? 6.049 0.418 -12.715 1.00 93.56 204 ARG A C 1
ATOM 1653 O O . ARG A 1 204 ? 5.733 -0.560 -13.391 1.00 93.56 204 ARG A O 1
ATOM 1660 N N . GLN A 1 205 ? 5.415 0.733 -11.590 1.00 94.44 205 GLN A N 1
ATOM 1661 C CA . GLN A 1 205 ? 4.132 0.119 -11.260 1.00 94.44 205 GLN A CA 1
ATOM 1662 C C . GLN A 1 205 ? 3.044 0.614 -12.228 1.00 94.44 205 GLN A C 1
ATOM 1664 O O . GLN A 1 205 ? 2.946 1.810 -12.508 1.00 94.44 205 GLN A O 1
ATOM 1669 N N . ALA A 1 206 ? 2.208 -0.302 -12.715 1.00 92.56 206 ALA A N 1
ATOM 1670 C CA . ALA A 1 206 ? 1.096 0.019 -13.596 1.00 92.56 206 ALA A CA 1
ATOM 1671 C C . ALA A 1 206 ? 0.153 1.058 -12.978 1.00 92.56 206 ALA A C 1
ATOM 1673 O O . ALA A 1 206 ? -0.113 1.064 -11.774 1.00 92.56 206 ALA A O 1
ATOM 1674 N N . ASP A 1 207 ? -0.377 1.919 -13.848 1.00 89.12 207 ASP A N 1
ATOM 1675 C CA . ASP A 1 207 ? -1.271 3.022 -13.480 1.00 89.12 207 ASP A CA 1
ATOM 1676 C C . ASP A 1 207 ? -0.577 4.052 -12.552 1.00 89.12 207 ASP A C 1
ATOM 1678 O O . ASP A 1 207 ? -1.2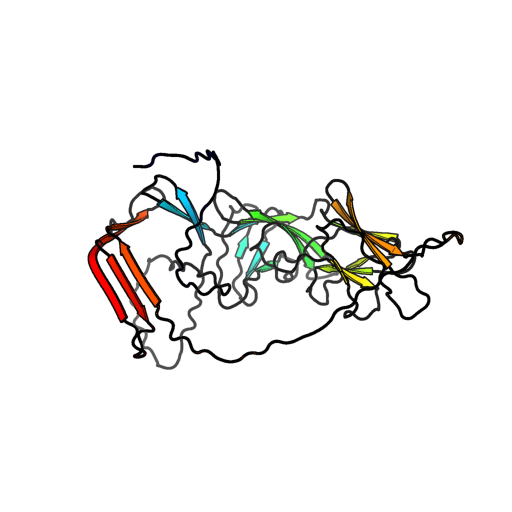19 4.750 -11.764 1.00 89.12 207 ASP A O 1
ATOM 1682 N N . GLY A 1 208 ? 0.758 4.133 -12.646 1.00 82.94 208 GLY A N 1
ATOM 1683 C CA . GLY A 1 208 ? 1.595 5.136 -11.992 1.00 82.94 208 GLY A CA 1
ATOM 1684 C C . GLY A 1 208 ? 1.476 6.538 -12.598 1.00 82.94 208 GLY A C 1
ATOM 1685 O O . GLY A 1 208 ? 0.935 6.737 -13.692 1.00 82.94 208 GLY A O 1
ATOM 1686 N N . ILE A 1 209 ? 2.008 7.526 -11.878 1.00 77.56 209 ILE A N 1
ATOM 1687 C CA . ILE A 1 209 ? 2.026 8.935 -12.302 1.00 77.56 209 ILE A CA 1
ATOM 1688 C C . ILE A 1 209 ? 3.097 9.109 -13.401 1.00 77.56 209 ILE A C 1
ATOM 1690 O O . ILE A 1 209 ? 3.984 8.269 -13.562 1.00 77.56 209 ILE A O 1
ATOM 1694 N N . GLY A 1 210 ? 2.976 10.137 -14.247 1.00 71.44 210 GLY A N 1
ATOM 1695 C CA . GLY A 1 210 ? 3.851 10.325 -15.415 1.00 71.44 210 GLY A CA 1
ATOM 1696 C C . GLY A 1 210 ? 5.343 10.486 -15.089 1.00 71.44 210 GLY A C 1
ATOM 1697 O O . GLY A 1 210 ? 6.183 10.148 -15.916 1.00 71.44 210 GLY A O 1
ATOM 1698 N N . ASP A 1 211 ? 5.670 10.940 -13.885 1.00 72.81 211 ASP A N 1
ATOM 1699 C CA . ASP A 1 211 ? 7.023 11.113 -13.351 1.00 72.81 211 ASP A CA 1
ATOM 1700 C C . ASP A 1 211 ? 7.613 9.839 -12.716 1.00 72.81 211 ASP A C 1
ATOM 1702 O O . ASP A 1 211 ? 8.782 9.832 -12.344 1.00 72.81 211 ASP A O 1
ATOM 1706 N N . SER A 1 212 ? 6.853 8.739 -12.620 1.00 81.94 212 SER A N 1
ATOM 1707 C CA . SER A 1 212 ? 7.270 7.538 -11.877 1.00 81.94 212 SER A CA 1
ATOM 1708 C C . SER A 1 212 ? 8.080 6.514 -12.691 1.00 81.94 212 SER A C 1
ATOM 1710 O O . SER A 1 212 ? 8.471 5.464 -12.180 1.00 81.94 212 SER A O 1
ATOM 1712 N N . TRP A 1 213 ? 8.343 6.796 -13.969 1.00 90.50 213 TRP A N 1
ATOM 1713 C CA . TRP A 1 213 ? 9.130 5.914 -14.831 1.00 90.50 213 TRP A CA 1
ATOM 1714 C C . TRP A 1 213 ? 10.598 5.857 -14.404 1.00 90.50 213 TRP A C 1
ATOM 1716 O O . TRP A 1 213 ? 11.293 6.869 -14.380 1.00 90.50 213 TRP A O 1
ATOM 1726 N N . GLN A 1 214 ? 11.094 4.647 -14.166 1.00 90.56 214 GLN A N 1
ATOM 1727 C CA . GLN A 1 214 ? 12.503 4.376 -13.902 1.00 90.56 214 GLN A CA 1
ATOM 1728 C C . GLN A 1 214 ? 13.183 3.876 -15.174 1.00 90.56 214 GLN A C 1
ATOM 1730 O O . GLN A 1 214 ? 12.616 3.062 -15.901 1.00 90.56 214 GLN A O 1
ATOM 1735 N N . LEU A 1 215 ? 14.397 4.355 -15.448 1.00 93.19 215 LEU A N 1
ATOM 1736 C CA . LEU A 1 215 ? 15.179 3.947 -16.614 1.00 93.19 215 LEU A CA 1
ATOM 1737 C C . LEU A 1 215 ? 16.095 2.764 -16.269 1.00 93.19 215 LEU A C 1
ATOM 1739 O O . LEU A 1 215 ? 16.883 2.829 -15.330 1.00 93.19 215 LEU A O 1
ATOM 1743 N N . LEU A 1 216 ? 16.027 1.710 -17.077 1.00 94.56 216 LEU A N 1
ATOM 1744 C CA . LEU A 1 216 ? 16.874 0.525 -17.032 1.00 94.56 216 LEU A CA 1
ATOM 1745 C C . LEU A 1 216 ? 17.697 0.445 -18.321 1.00 94.56 216 LEU A C 1
ATOM 1747 O O . LEU A 1 216 ? 17.206 0.050 -19.383 1.00 94.56 216 LEU A O 1
ATOM 1751 N N . LEU A 1 217 ? 18.965 0.839 -18.229 1.00 94.62 217 LEU A N 1
ATOM 1752 C CA . LEU A 1 217 ? 19.891 0.864 -19.363 1.00 94.62 217 LEU A CA 1
ATOM 1753 C C . LEU A 1 217 ? 20.167 -0.549 -19.918 1.00 94.62 217 LEU A C 1
ATOM 1755 O O . LEU A 1 217 ? 19.986 -1.530 -19.190 1.00 94.62 217 LEU A O 1
ATOM 1759 N N . PRO A 1 218 ? 20.623 -0.680 -21.177 1.00 91.81 218 PRO A N 1
ATOM 1760 C CA . PRO A 1 218 ? 21.056 -1.963 -21.732 1.00 91.81 218 PRO A CA 1
ATOM 1761 C C . PRO A 1 218 ? 22.089 -2.661 -20.838 1.00 91.81 218 PRO A C 1
ATOM 1763 O O . PRO A 1 218 ? 22.986 -2.012 -20.299 1.00 91.81 218 PRO A O 1
ATOM 1766 N N . ASN A 1 219 ? 21.976 -3.983 -20.695 1.00 90.69 219 ASN A N 1
ATOM 1767 C CA . ASN A 1 219 ? 22.851 -4.822 -19.860 1.00 90.69 219 ASN A CA 1
ATOM 1768 C C . ASN A 1 219 ? 22.947 -4.386 -18.385 1.00 90.69 219 ASN A C 1
ATOM 1770 O O . ASN A 1 219 ? 23.973 -4.594 -17.736 1.00 90.69 219 ASN A O 1
ATOM 1774 N N . SER A 1 220 ? 21.889 -3.771 -17.852 1.00 94.69 220 SER A N 1
ATOM 1775 C CA . SER A 1 220 ? 21.839 -3.293 -16.469 1.00 94.69 220 SER A CA 1
ATOM 1776 C C . SER A 1 220 ? 20.743 -3.969 -15.650 1.00 94.69 220 SER A C 1
ATOM 1778 O O . SER A 1 220 ? 19.854 -4.652 -16.169 1.00 94.69 220 SER A O 1
ATOM 1780 N N . VAL A 1 221 ? 20.837 -3.791 -14.334 1.00 94.75 221 VAL A N 1
ATOM 1781 C CA . VAL A 1 221 ? 19.962 -4.419 -13.349 1.00 94.75 221 VAL A CA 1
ATOM 1782 C C . VAL A 1 221 ? 19.474 -3.361 -12.371 1.00 94.75 221 VAL A C 1
ATOM 1784 O O . VAL A 1 221 ? 20.266 -2.551 -11.892 1.00 94.75 221 VAL A O 1
ATOM 1787 N N . ALA A 1 222 ? 18.188 -3.400 -12.031 1.00 92.00 222 ALA A N 1
ATOM 1788 C CA . ALA A 1 222 ? 17.607 -2.540 -11.009 1.00 92.00 222 ALA A CA 1
ATOM 1789 C C . ALA A 1 222 ? 16.685 -3.327 -10.080 1.00 92.00 222 ALA A C 1
ATOM 1791 O O . ALA A 1 222 ? 15.980 -4.249 -10.489 1.00 92.00 222 ALA A O 1
ATOM 1792 N N . SER A 1 223 ? 16.680 -2.946 -8.805 1.00 90.00 223 SER A N 1
ATOM 1793 C CA . SER A 1 223 ? 15.659 -3.408 -7.864 1.00 90.00 223 SER A CA 1
ATOM 1794 C C . SER A 1 223 ? 14.352 -2.667 -8.124 1.00 90.00 223 SER A C 1
ATOM 1796 O O . SER A 1 223 ? 14.368 -1.472 -8.397 1.00 90.00 223 SER A O 1
ATOM 1798 N N . PHE A 1 224 ? 13.227 -3.359 -7.980 1.00 89.94 224 PHE A N 1
ATOM 1799 C CA . PHE A 1 224 ? 11.899 -2.772 -8.138 1.00 89.94 224 PHE A CA 1
ATOM 1800 C C . PHE A 1 224 ? 11.075 -2.990 -6.873 1.00 89.94 224 PHE A C 1
ATOM 1802 O O . PHE A 1 224 ? 11.106 -4.071 -6.305 1.00 89.94 224 PHE A O 1
ATOM 1809 N N . LEU A 1 225 ? 10.330 -1.996 -6.409 1.00 88.81 225 LEU A N 1
ATOM 1810 C CA . LEU A 1 225 ? 9.383 -2.134 -5.302 1.00 88.81 225 LEU A CA 1
ATOM 1811 C C . LEU A 1 225 ? 8.078 -1.458 -5.711 1.00 88.81 225 LEU A C 1
ATOM 1813 O O . LEU A 1 225 ? 8.100 -0.461 -6.428 1.00 88.81 225 LEU A O 1
ATOM 1817 N N . TRP A 1 226 ? 6.950 -1.955 -5.209 1.00 92.62 226 TRP A N 1
ATOM 1818 C CA . TRP A 1 226 ? 5.660 -1.292 -5.403 1.00 92.62 226 TRP A CA 1
ATOM 1819 C C . TRP A 1 226 ? 5.688 0.121 -4.803 1.00 92.62 226 TRP A C 1
ATOM 1821 O O . TRP A 1 226 ? 6.319 0.330 -3.767 1.00 92.62 226 TRP A O 1
ATOM 1831 N N . GLU A 1 227 ? 5.041 1.089 -5.450 1.00 90.75 227 GLU A N 1
ATOM 1832 C CA . GLU A 1 227 ? 4.911 2.475 -4.967 1.00 90.75 227 GLU A CA 1
ATOM 1833 C C . GLU A 1 227 ? 3.657 2.634 -4.095 1.00 90.75 227 GLU A C 1
ATOM 1835 O O . GLU A 1 227 ? 3.674 3.305 -3.068 1.00 90.75 227 GLU A O 1
ATOM 1840 N N . ASP A 1 228 ? 2.554 1.995 -4.502 1.00 90.81 228 ASP A N 1
ATOM 1841 C CA . ASP A 1 228 ? 1.273 1.998 -3.794 1.00 90.81 228 ASP A CA 1
ATOM 1842 C C . ASP A 1 228 ? 0.642 0.603 -3.860 1.00 90.81 228 ASP A C 1
ATOM 1844 O O . ASP A 1 228 ? 0.251 0.130 -4.929 1.00 90.81 228 ASP A O 1
ATOM 1848 N N . LEU A 1 229 ? 0.483 -0.043 -2.702 1.00 88.00 229 LEU A N 1
ATOM 1849 C CA . LEU A 1 229 ? -0.140 -1.370 -2.599 1.00 88.00 229 LEU A CA 1
ATOM 1850 C C . LEU A 1 229 ? -1.618 -1.389 -3.001 1.00 88.00 229 LEU A C 1
ATOM 1852 O O . LEU A 1 229 ? -2.180 -2.459 -3.202 1.00 88.00 229 LEU A O 1
ATOM 1856 N N . GLY A 1 230 ? -2.281 -0.233 -3.069 1.00 85.44 230 GLY A N 1
ATOM 1857 C CA . GLY A 1 230 ? -3.660 -0.164 -3.542 1.00 85.44 230 GLY A CA 1
ATOM 1858 C C . GLY A 1 230 ? -3.812 0.151 -5.029 1.00 85.44 230 GLY A C 1
ATOM 1859 O O . GLY A 1 230 ? -4.948 0.272 -5.491 1.00 85.44 230 GLY A O 1
ATOM 1860 N N . ARG A 1 231 ? -2.709 0.291 -5.774 1.00 89.12 231 ARG A N 1
ATOM 1861 C CA . ARG A 1 231 ? -2.715 0.224 -7.242 1.00 89.12 231 ARG A CA 1
ATOM 1862 C C . ARG A 1 231 ? -2.569 -1.228 -7.686 1.00 89.12 231 ARG A C 1
ATOM 1864 O O . ARG A 1 231 ? -2.303 -2.119 -6.884 1.00 89.12 231 ARG A O 1
ATOM 1871 N N . ARG A 1 232 ? -2.733 -1.476 -8.985 1.00 88.50 232 ARG A N 1
ATOM 1872 C CA . ARG A 1 232 ? -2.479 -2.804 -9.546 1.00 88.50 232 ARG A CA 1
ATOM 1873 C C . ARG A 1 232 ? -0.998 -3.139 -9.356 1.00 88.50 232 ARG A C 1
ATOM 1875 O O . ARG A 1 232 ? -0.132 -2.368 -9.766 1.00 88.50 232 ARG A O 1
ATOM 1882 N N . CYS A 1 233 ? -0.705 -4.276 -8.736 1.00 91.00 233 CYS A N 1
ATOM 1883 C CA . CYS A 1 233 ? 0.655 -4.798 -8.599 1.00 91.00 233 CYS A CA 1
ATOM 1884 C C . CYS A 1 233 ? 1.097 -5.469 -9.906 1.00 91.00 233 CYS A C 1
ATOM 1886 O O . CYS A 1 233 ? 1.329 -6.667 -9.958 1.00 91.00 233 CYS A O 1
ATOM 1888 N N . LEU A 1 234 ? 1.156 -4.686 -10.985 1.00 94.69 234 LEU A N 1
ATOM 1889 C CA . LEU A 1 234 ? 1.679 -5.110 -12.281 1.00 94.69 234 LEU A CA 1
ATOM 1890 C C . LEU A 1 234 ? 2.879 -4.236 -12.637 1.00 94.69 234 LEU A C 1
ATOM 1892 O O . LEU A 1 234 ? 2.846 -3.024 -12.410 1.00 94.69 234 LEU A O 1
ATOM 1896 N N . LEU A 1 235 ? 3.916 -4.833 -13.212 1.00 94.62 235 LEU A N 1
ATOM 1897 C CA . LEU A 1 235 ? 5.025 -4.104 -13.811 1.00 94.62 235 LEU A CA 1
ATOM 1898 C C . LEU A 1 235 ? 4.609 -3.602 -15.181 1.00 94.62 235 LEU A C 1
ATOM 1900 O O . LEU A 1 235 ? 4.231 -4.393 -16.040 1.00 94.62 235 LEU A O 1
ATOM 1904 N N . GLU A 1 236 ? 4.707 -2.303 -15.396 1.00 95.38 236 GLU A N 1
ATOM 1905 C CA . GLU A 1 236 ? 4.545 -1.700 -16.708 1.00 95.38 236 GLU A CA 1
ATOM 1906 C C . GLU A 1 236 ? 5.929 -1.450 -17.312 1.00 95.38 236 GLU A C 1
ATOM 1908 O O . GLU A 1 236 ? 6.770 -0.819 -16.673 1.00 95.38 236 GLU A O 1
ATOM 1913 N N . LEU A 1 237 ? 6.163 -1.958 -18.521 1.00 94.25 237 LEU A N 1
ATOM 1914 C CA . LEU A 1 237 ? 7.405 -1.842 -19.281 1.00 94.25 237 LEU A CA 1
ATOM 1915 C C . LEU A 1 237 ? 7.171 -1.073 -20.579 1.00 94.25 237 LEU A C 1
ATOM 1917 O O . LEU A 1 237 ? 6.162 -1.269 -21.254 1.00 94.25 237 LEU A O 1
ATOM 1921 N N . LEU A 1 238 ? 8.131 -0.241 -20.960 1.00 92.31 238 LEU A N 1
ATOM 1922 C CA . LEU A 1 238 ? 8.102 0.544 -22.189 1.00 92.31 238 LEU A CA 1
ATOM 1923 C C . LEU A 1 238 ? 9.525 0.675 -22.737 1.00 92.31 238 LEU A C 1
ATOM 1925 O O . LEU A 1 238 ? 10.441 0.964 -21.975 1.00 92.31 238 LEU A O 1
ATOM 1929 N N . VAL A 1 239 ? 9.739 0.498 -24.041 1.00 90.94 239 VAL A N 1
ATOM 1930 C CA . VAL A 1 239 ? 11.040 0.851 -24.638 1.00 90.94 239 VAL A CA 1
ATOM 1931 C C . VAL A 1 239 ? 11.163 2.367 -24.669 1.00 90.94 239 VAL A C 1
ATOM 1933 O O . VAL A 1 239 ? 10.234 3.062 -25.084 1.00 90.94 239 VAL A O 1
ATOM 1936 N N . ASP A 1 240 ? 12.299 2.887 -24.215 1.00 89.19 240 ASP A N 1
ATOM 1937 C CA . ASP A 1 240 ? 12.511 4.329 -24.151 1.00 89.19 240 ASP A CA 1
ATOM 1938 C C . ASP A 1 240 ? 12.300 4.989 -25.525 1.00 89.19 240 ASP A C 1
ATOM 1940 O O . ASP A 1 240 ? 12.709 4.461 -26.559 1.00 89.19 240 ASP A O 1
ATOM 1944 N N . GLY A 1 241 ? 11.623 6.137 -25.541 1.00 84.19 241 GLY A N 1
ATOM 1945 C CA . GLY A 1 241 ? 11.287 6.860 -26.772 1.00 84.19 241 GLY A CA 1
ATOM 1946 C C . GLY A 1 241 ? 10.115 6.293 -27.589 1.00 84.19 241 GLY A C 1
ATOM 1947 O O . GLY A 1 241 ? 9.799 6.859 -28.635 1.00 84.19 241 GLY A O 1
ATOM 1948 N N . THR A 1 242 ? 9.446 5.222 -27.143 1.00 85.69 242 THR A N 1
ATOM 1949 C CA . THR A 1 242 ? 8.212 4.718 -27.782 1.00 85.69 242 THR A CA 1
ATOM 1950 C C . THR A 1 242 ? 6.942 5.321 -27.168 1.00 85.69 242 THR A C 1
ATOM 1952 O O . THR A 1 242 ? 6.966 5.871 -26.067 1.00 85.69 242 THR A O 1
ATOM 1955 N N . ASP A 1 243 ? 5.821 5.245 -27.896 1.00 84.81 243 ASP A N 1
ATOM 1956 C CA . ASP A 1 243 ? 4.508 5.695 -27.411 1.00 84.81 243 ASP A CA 1
ATOM 1957 C C . ASP A 1 243 ? 4.090 4.904 -26.162 1.00 84.81 243 ASP A C 1
ATOM 1959 O O . ASP A 1 243 ? 4.094 3.674 -26.169 1.00 84.81 243 ASP A O 1
ATOM 1963 N N . GLN A 1 244 ? 3.677 5.612 -25.109 1.00 83.56 244 GLN A N 1
ATOM 1964 C CA . GLN A 1 244 ? 3.208 5.030 -23.854 1.00 83.56 244 GLN A CA 1
ATOM 1965 C C . GLN A 1 244 ? 2.029 4.065 -24.047 1.00 83.56 244 GLN A C 1
ATOM 1967 O O . GLN A 1 244 ? 1.893 3.121 -23.274 1.00 83.56 244 GLN A O 1
ATOM 1972 N N . MET A 1 245 ? 1.214 4.240 -25.094 1.00 83.69 245 MET A N 1
ATOM 1973 C CA . MET A 1 245 ? 0.135 3.302 -25.436 1.00 83.69 245 MET A CA 1
ATOM 1974 C C . MET A 1 245 ? 0.643 1.909 -25.841 1.00 83.69 245 MET A C 1
ATOM 1976 O O . MET A 1 245 ? -0.133 0.955 -25.854 1.00 83.69 245 MET A O 1
ATOM 1980 N N . LYS A 1 246 ? 1.940 1.774 -26.149 1.00 85.38 246 LYS A N 1
ATOM 1981 C CA . LYS A 1 246 ? 2.615 0.503 -26.447 1.00 85.38 246 LYS A CA 1
ATOM 1982 C C . LYS A 1 246 ? 3.225 -0.153 -25.204 1.00 85.38 246 LYS A C 1
ATOM 1984 O O . LYS A 1 246 ? 3.972 -1.122 -25.344 1.00 85.38 246 LYS A O 1
ATOM 1989 N N . SER A 1 247 ? 2.951 0.365 -24.004 1.00 90.50 247 SER A N 1
ATOM 1990 C CA . SER A 1 247 ? 3.466 -0.233 -22.777 1.00 90.50 247 SER A CA 1
ATOM 1991 C C . SER A 1 247 ? 2.894 -1.634 -22.549 1.00 90.50 247 SER A C 1
ATOM 1993 O O . SER A 1 247 ? 1.741 -1.943 -22.857 1.00 90.50 247 SER A O 1
ATOM 1995 N N . LEU A 1 248 ? 3.732 -2.508 -22.004 1.00 92.38 248 LEU A N 1
ATOM 1996 C CA . LEU A 1 248 ? 3.412 -3.899 -21.717 1.00 92.38 248 LEU A CA 1
ATOM 1997 C C . LEU A 1 248 ? 3.271 -4.068 -20.211 1.00 92.38 248 LEU A C 1
ATOM 1999 O O . LEU A 1 248 ? 4.085 -3.546 -19.454 1.00 92.38 248 LEU A O 1
ATOM 2003 N N . LYS A 1 249 ? 2.243 -4.791 -19.768 1.00 95.00 249 LYS A N 1
ATOM 2004 C CA . LYS A 1 249 ? 1.966 -5.010 -18.345 1.00 95.00 249 LYS A CA 1
ATOM 2005 C C . LYS A 1 249 ? 2.162 -6.478 -17.993 1.00 95.00 249 LYS A C 1
ATOM 2007 O O . LYS A 1 249 ? 1.624 -7.344 -18.676 1.00 95.00 249 LYS A O 1
ATOM 2012 N N . TYR A 1 250 ? 2.886 -6.726 -16.912 1.00 94.88 250 TYR A N 1
ATOM 2013 C CA . TYR A 1 250 ? 3.273 -8.058 -16.470 1.00 94.88 250 TYR A CA 1
ATOM 2014 C C . TYR A 1 250 ? 2.989 -8.257 -14.985 1.00 94.88 250 TYR A C 1
ATOM 2016 O O . TYR A 1 250 ? 3.226 -7.355 -14.180 1.00 94.88 250 TYR A O 1
ATOM 2024 N N . ASP A 1 251 ? 2.510 -9.441 -14.617 1.00 94.19 251 ASP A N 1
ATOM 2025 C CA . ASP A 1 251 ? 2.423 -9.858 -13.220 1.00 94.19 251 ASP A CA 1
ATOM 2026 C C . ASP A 1 251 ? 3.756 -10.500 -12.811 1.00 94.19 251 ASP A C 1
ATOM 2028 O O . ASP A 1 251 ? 4.085 -11.596 -13.255 1.00 94.19 251 ASP A O 1
ATOM 2032 N N . ILE A 1 252 ? 4.558 -9.798 -11.999 1.00 92.81 252 ILE A N 1
ATOM 2033 C CA . ILE A 1 252 ? 5.888 -10.288 -11.587 1.00 92.81 252 ILE A CA 1
ATOM 2034 C C . ILE A 1 252 ? 5.787 -11.449 -10.586 1.00 92.81 252 ILE A C 1
ATOM 2036 O O . ILE A 1 252 ? 6.771 -12.154 -10.356 1.00 92.81 252 ILE A O 1
ATOM 2040 N N . ASP A 1 253 ? 4.628 -11.656 -9.960 1.00 91.25 253 ASP A N 1
ATOM 2041 C CA . ASP A 1 253 ? 4.429 -12.773 -9.039 1.00 91.25 253 ASP A CA 1
ATOM 2042 C C . ASP A 1 253 ? 4.129 -14.087 -9.787 1.00 91.25 253 ASP A C 1
ATOM 2044 O O . ASP A 1 253 ? 4.308 -15.172 -9.222 1.00 91.25 253 ASP A O 1
ATOM 2048 N N . GLU A 1 254 ? 3.761 -14.013 -11.073 1.00 93.50 254 GLU A N 1
ATOM 2049 C CA . GLU A 1 254 ? 3.528 -15.165 -11.943 1.00 93.50 254 GLU A CA 1
ATOM 2050 C C . GLU A 1 254 ? 4.779 -15.523 -12.766 1.00 93.50 254 GLU A C 1
ATOM 2052 O O . GLU A 1 254 ? 5.165 -14.832 -13.712 1.00 93.50 254 GLU A O 1
ATOM 2057 N N . ILE A 1 255 ? 5.406 -16.659 -12.433 1.00 92.94 255 ILE A N 1
ATOM 2058 C CA . ILE A 1 255 ? 6.513 -17.218 -13.225 1.00 92.94 255 ILE A CA 1
ATOM 2059 C C . ILE A 1 255 ? 5.987 -17.557 -14.616 1.00 92.94 255 ILE A C 1
ATOM 2061 O O . ILE A 1 255 ? 5.102 -18.398 -14.769 1.00 92.94 255 ILE A O 1
ATOM 2065 N N . SER A 1 256 ? 6.554 -16.920 -15.629 1.00 92.56 256 SER A N 1
ATOM 2066 C CA . SER A 1 256 ? 6.003 -16.948 -16.975 1.00 92.56 256 SER A CA 1
ATOM 2067 C C . SER A 1 256 ? 7.067 -16.639 -18.021 1.00 92.56 256 SER A C 1
ATOM 2069 O O . SER A 1 256 ? 8.090 -16.004 -17.760 1.00 92.56 256 SER A O 1
ATOM 2071 N N . ASP A 1 257 ? 6.830 -17.127 -19.233 1.00 92.12 257 ASP A N 1
ATOM 2072 C CA . ASP A 1 257 ? 7.687 -16.898 -20.386 1.00 92.12 257 ASP A CA 1
ATOM 2073 C C . ASP A 1 257 ? 6.835 -16.327 -21.515 1.00 92.12 257 ASP A C 1
ATOM 2075 O O . ASP A 1 257 ? 6.070 -17.043 -22.166 1.00 92.12 257 ASP A O 1
ATOM 2079 N N . HIS A 1 258 ? 6.890 -15.007 -21.679 1.00 90.31 258 HIS A N 1
ATOM 2080 C CA . HIS A 1 258 ? 5.993 -14.304 -22.579 1.00 90.31 258 HIS A CA 1
ATOM 2081 C C . HIS A 1 258 ? 6.472 -14.399 -24.023 1.00 90.31 258 HIS A C 1
ATOM 2083 O O . HIS A 1 258 ? 7.668 -14.356 -24.329 1.00 90.31 258 HIS A O 1
ATOM 2089 N N . THR A 1 259 ? 5.502 -14.481 -24.933 1.00 84.75 259 THR A N 1
ATOM 2090 C CA . THR A 1 259 ? 5.768 -14.470 -26.368 1.00 84.75 259 THR A CA 1
ATOM 2091 C C . THR A 1 259 ? 6.486 -13.181 -26.770 1.00 84.75 259 THR A C 1
ATOM 2093 O O . THR A 1 259 ? 6.115 -12.112 -26.276 1.00 84.75 259 THR A O 1
ATOM 2096 N N . PRO A 1 260 ? 7.461 -13.248 -27.691 1.00 84.62 260 PRO A N 1
ATOM 2097 C CA . PRO A 1 260 ? 8.187 -12.072 -28.145 1.00 84.62 260 PRO A CA 1
ATOM 2098 C C . PRO A 1 260 ? 7.265 -10.976 -28.688 1.00 84.62 260 PRO A C 1
ATOM 2100 O O . PRO A 1 260 ? 6.369 -11.247 -29.490 1.00 84.62 260 PRO A O 1
ATOM 2103 N N . VAL A 1 261 ? 7.513 -9.730 -28.289 1.00 81.62 261 VAL A N 1
ATOM 2104 C CA . VAL A 1 261 ? 6.745 -8.557 -28.719 1.00 81.62 261 VAL A CA 1
ATOM 2105 C C . VAL A 1 261 ? 7.589 -7.700 -29.656 1.00 81.62 261 VAL A C 1
ATOM 2107 O O . VAL A 1 261 ? 8.729 -7.367 -29.345 1.00 81.62 261 VAL A O 1
ATOM 2110 N N . HIS A 1 262 ? 7.034 -7.323 -30.807 1.00 75.25 262 HIS A N 1
ATOM 2111 C CA . HIS A 1 262 ? 7.698 -6.423 -31.752 1.00 75.25 262 HIS A CA 1
ATOM 2112 C C . HIS A 1 262 ? 7.554 -4.982 -31.270 1.00 75.25 262 HIS A C 1
ATOM 2114 O O . HIS A 1 262 ? 6.437 -4.492 -31.116 1.00 75.25 262 HIS A O 1
ATOM 2120 N N . VAL A 1 263 ? 8.680 -4.312 -31.016 1.00 64.12 263 VAL A N 1
ATOM 2121 C CA . VAL A 1 263 ? 8.669 -3.015 -30.321 1.00 64.12 263 VAL A CA 1
ATOM 2122 C C . VAL A 1 263 ? 8.898 -1.816 -31.253 1.00 64.12 263 VAL A C 1
ATOM 2124 O O . VAL A 1 263 ? 8.674 -0.676 -30.855 1.00 64.12 263 VAL A O 1
ATOM 2127 N N . ALA A 1 264 ? 9.253 -2.046 -32.523 1.00 58.16 264 ALA A N 1
ATOM 2128 C CA . ALA A 1 264 ? 9.422 -0.991 -33.524 1.00 58.16 264 ALA A CA 1
ATOM 2129 C C . ALA A 1 264 ? 8.992 -1.434 -34.933 1.00 58.16 264 ALA A C 1
ATOM 2131 O O . ALA A 1 264 ? 9.142 -2.599 -35.299 1.00 58.16 264 ALA A O 1
ATOM 2132 N N . GLU A 1 265 ? 8.511 -0.482 -35.740 1.00 52.03 265 GLU A N 1
ATOM 2133 C CA . GLU A 1 265 ? 8.392 -0.625 -37.197 1.00 52.03 265 GLU A CA 1
ATOM 2134 C C . GLU A 1 265 ? 9.788 -0.445 -37.812 1.00 52.03 265 GLU A C 1
ATOM 2136 O O . GLU A 1 265 ? 10.201 0.647 -38.189 1.00 52.03 265 GLU A O 1
ATOM 2141 N N . GLY A 1 266 ? 10.576 -1.516 -37.814 1.00 52.75 266 GLY A N 1
ATOM 2142 C CA . GLY A 1 266 ? 11.939 -1.534 -38.337 1.00 52.75 266 GLY A CA 1
ATOM 2143 C C . GLY A 1 266 ? 12.580 -2.909 -38.136 1.00 52.75 266 GLY A C 1
ATOM 2144 O O . GLY A 1 266 ? 11.978 -3.768 -37.496 1.00 52.75 266 GLY A O 1
ATOM 2145 N N . PRO A 1 267 ? 13.803 -3.154 -38.635 1.00 48.44 267 PRO A N 1
ATOM 2146 C CA . PRO A 1 267 ? 14.500 -4.442 -38.498 1.00 48.44 267 PRO A CA 1
ATOM 2147 C C . PRO A 1 267 ? 14.955 -4.762 -37.054 1.00 48.44 267 PRO A C 1
ATOM 2149 O O . PRO A 1 267 ? 15.828 -5.604 -36.838 1.00 48.44 267 PRO A O 1
ATOM 2152 N N . THR A 1 268 ? 14.396 -4.082 -36.052 1.00 53.03 268 THR A N 1
ATOM 2153 C CA . THR A 1 268 ? 14.788 -4.178 -34.648 1.00 53.03 268 THR A CA 1
ATOM 2154 C C . THR A 1 268 ? 14.080 -5.349 -33.972 1.00 53.03 268 THR A C 1
ATOM 2156 O O . THR A 1 268 ? 12.864 -5.516 -34.057 1.00 53.03 268 THR A O 1
ATOM 2159 N N . ARG A 1 269 ? 14.895 -6.174 -33.314 1.00 63.16 269 ARG A N 1
ATOM 2160 C CA . ARG A 1 269 ? 14.581 -7.474 -32.713 1.00 63.16 269 ARG A CA 1
ATOM 2161 C C . ARG A 1 269 ? 13.391 -7.368 -31.756 1.00 63.16 269 ARG A C 1
ATOM 2163 O O . ARG A 1 269 ? 13.347 -6.462 -30.927 1.00 63.16 269 ARG A O 1
ATOM 2170 N N . ALA A 1 270 ? 12.433 -8.288 -31.877 1.00 81.25 270 ALA A N 1
ATOM 2171 C CA . ALA A 1 270 ? 11.359 -8.427 -30.898 1.00 81.25 270 ALA A CA 1
ATOM 2172 C C . ALA A 1 270 ? 11.961 -8.594 -29.491 1.00 81.25 270 ALA A C 1
ATOM 2174 O O . ALA A 1 270 ? 13.063 -9.112 -29.356 1.00 81.25 270 ALA A O 1
ATOM 2175 N N . LEU A 1 271 ? 11.277 -8.155 -28.441 1.00 89.06 271 LEU A N 1
ATOM 2176 C CA . LEU A 1 271 ? 11.720 -8.373 -27.065 1.00 89.06 271 LEU A CA 1
ATOM 2177 C C . LEU A 1 271 ? 11.003 -9.579 -26.478 1.00 89.06 271 LEU A C 1
ATOM 2179 O O . LEU A 1 271 ? 9.784 -9.691 -26.589 1.00 89.06 271 LEU A O 1
ATOM 2183 N N . ARG A 1 272 ? 11.750 -10.453 -25.809 1.00 91.38 272 ARG A N 1
ATOM 2184 C CA . ARG A 1 272 ? 11.201 -11.518 -24.973 1.00 91.38 272 ARG A CA 1
ATOM 2185 C C . ARG A 1 272 ? 11.279 -11.090 -23.515 1.00 91.38 272 ARG A C 1
ATOM 2187 O O . ARG A 1 272 ? 12.351 -10.702 -23.049 1.00 91.38 272 ARG A O 1
ATOM 2194 N N . VAL A 1 273 ? 10.161 -11.187 -22.804 1.00 94.69 273 VAL A N 1
ATOM 2195 C CA . VAL A 1 273 ? 10.103 -10.950 -21.359 1.00 94.69 273 VAL A CA 1
ATOM 2196 C C . VAL A 1 273 ? 9.872 -12.278 -20.657 1.00 94.69 273 VAL A C 1
ATOM 2198 O O . VAL A 1 273 ? 8.924 -12.994 -20.968 1.00 94.69 273 VAL A O 1
ATOM 2201 N N . THR A 1 274 ? 10.741 -12.612 -19.712 1.00 95.81 274 THR A N 1
ATOM 2202 C CA . THR A 1 274 ? 10.657 -13.854 -18.941 1.00 95.81 274 THR A CA 1
ATOM 2203 C C . THR A 1 274 ? 10.708 -13.519 -17.460 1.00 95.81 274 THR A C 1
ATOM 2205 O O . THR A 1 274 ? 11.603 -12.802 -17.012 1.00 95.81 274 THR A O 1
ATOM 2208 N N . ILE A 1 275 ? 9.764 -14.052 -16.698 1.00 97.00 275 ILE A N 1
ATOM 2209 C CA . ILE A 1 275 ? 9.641 -13.855 -15.259 1.00 97.00 275 ILE A CA 1
ATOM 2210 C C . ILE A 1 275 ? 10.020 -15.163 -14.597 1.00 97.00 275 ILE A C 1
ATOM 2212 O O . ILE A 1 275 ? 9.392 -16.198 -14.809 1.00 97.00 275 ILE A O 1
ATOM 2216 N N . VAL A 1 276 ? 11.083 -15.125 -13.809 1.00 96.00 276 VAL A N 1
ATOM 2217 C CA . VAL A 1 276 ? 11.616 -16.304 -13.133 1.00 96.00 276 VAL A CA 1
ATOM 2218 C C . VAL A 1 276 ? 11.777 -16.039 -11.649 1.00 96.00 276 VAL A C 1
ATOM 2220 O O . VAL A 1 276 ? 11.914 -14.900 -11.207 1.00 96.00 276 VAL A O 1
ATOM 2223 N N . LYS A 1 277 ? 11.820 -17.112 -10.871 1.00 95.56 277 LYS A N 1
ATOM 2224 C CA . LYS A 1 277 ? 12.113 -17.034 -9.447 1.00 95.56 277 LYS A CA 1
ATOM 2225 C C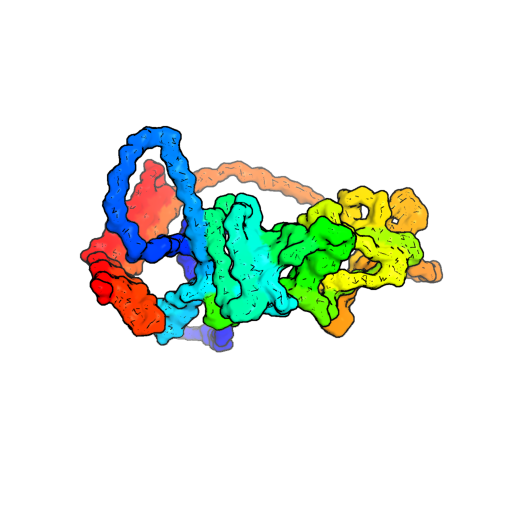 . LYS A 1 277 ? 13.555 -17.445 -9.189 1.00 95.56 277 LYS A C 1
ATOM 2227 O O . LYS A 1 277 ? 13.934 -18.580 -9.466 1.00 95.56 277 LYS A O 1
ATOM 2232 N N . GLU A 1 278 ? 14.342 -16.529 -8.639 1.00 94.06 278 GLU A N 1
ATOM 2233 C CA . GLU A 1 278 ? 15.707 -16.768 -8.172 1.00 94.06 278 GLU A CA 1
ATOM 2234 C C . GLU A 1 278 ? 15.734 -16.649 -6.647 1.00 94.06 278 GLU A C 1
ATOM 2236 O O . GLU A 1 278 ? 15.610 -15.559 -6.092 1.00 94.06 278 GLU A O 1
ATOM 2241 N N . GLU A 1 279 ? 15.864 -17.778 -5.949 1.00 89.62 279 GLU A N 1
ATOM 2242 C CA . GLU A 1 279 ? 15.790 -17.854 -4.483 1.00 89.62 279 GLU A CA 1
ATOM 2243 C C . GLU A 1 279 ? 14.512 -17.209 -3.897 1.00 89.62 279 GLU A C 1
ATOM 2245 O O . GLU A 1 279 ? 13.439 -17.820 -3.876 1.00 89.62 279 GLU A O 1
ATOM 2250 N N . LYS A 1 280 ? 14.641 -15.976 -3.385 1.00 89.38 280 LYS A N 1
ATOM 2251 C CA . LYS A 1 280 ? 13.592 -15.159 -2.755 1.00 89.38 280 LYS A CA 1
ATOM 2252 C C . LYS A 1 280 ? 13.236 -13.917 -3.580 1.00 89.38 280 LYS A C 1
ATOM 2254 O O . LYS A 1 280 ? 12.497 -13.068 -3.086 1.00 89.38 280 LYS A O 1
ATOM 2259 N N . THR A 1 281 ? 13.762 -13.808 -4.796 1.00 92.06 281 THR A N 1
ATOM 2260 C CA . THR A 1 281 ? 13.576 -12.665 -5.685 1.00 92.06 281 THR A CA 1
ATOM 2261 C C . THR A 1 281 ? 12.905 -13.119 -6.976 1.00 92.06 281 THR A C 1
ATOM 2263 O O . THR A 1 281 ? 13.357 -14.060 -7.627 1.00 92.06 281 THR A O 1
ATOM 2266 N N . ASN A 1 282 ? 11.839 -12.432 -7.367 1.00 94.94 282 ASN A N 1
ATOM 2267 C CA . ASN A 1 282 ? 11.249 -12.580 -8.689 1.00 94.94 282 ASN A CA 1
ATOM 2268 C C . ASN A 1 282 ? 11.990 -11.643 -9.649 1.00 94.94 282 ASN A C 1
ATOM 2270 O O . ASN A 1 282 ? 12.126 -10.441 -9.397 1.00 94.94 282 ASN A O 1
ATOM 2274 N N . VAL A 1 283 ? 12.519 -12.208 -10.729 1.00 96.12 283 VAL A N 1
ATOM 2275 C CA . VAL A 1 283 ? 13.392 -11.518 -11.674 1.00 96.12 283 VAL A CA 1
ATOM 2276 C C . VAL A 1 283 ? 12.696 -11.420 -13.023 1.00 96.12 283 VAL A C 1
ATOM 2278 O O . VAL A 1 283 ? 12.357 -12.438 -13.627 1.00 96.12 283 VAL A O 1
ATOM 2281 N N . VAL A 1 284 ? 12.516 -10.192 -13.502 1.00 97.06 284 VAL A N 1
ATOM 2282 C CA . VAL A 1 284 ? 12.009 -9.897 -14.845 1.00 97.06 284 VAL A CA 1
ATOM 2283 C C . VAL A 1 284 ? 13.198 -9.711 -15.771 1.00 97.06 284 VAL A C 1
ATOM 2285 O O . VAL A 1 284 ? 13.936 -8.737 -15.642 1.00 97.06 284 VAL A O 1
ATOM 2288 N N . ARG A 1 285 ? 13.392 -10.640 -16.706 1.00 96.38 285 ARG A N 1
ATOM 2289 C CA . ARG A 1 285 ? 14.450 -10.566 -17.717 1.00 96.38 285 ARG A CA 1
ATOM 2290 C C . ARG A 1 285 ? 13.873 -10.114 -19.040 1.00 96.38 285 ARG A C 1
ATOM 2292 O O . ARG A 1 285 ? 12.924 -10.712 -19.537 1.00 96.38 285 ARG A O 1
ATOM 2299 N N . ILE A 1 286 ? 14.482 -9.087 -19.610 1.00 94.81 286 ILE A N 1
ATOM 2300 C CA . ILE A 1 286 ? 14.090 -8.508 -20.890 1.00 94.81 286 ILE A CA 1
ATOM 2301 C C . ILE A 1 286 ? 15.246 -8.742 -21.852 1.00 94.81 286 ILE A C 1
ATOM 2303 O O . ILE A 1 286 ? 16.330 -8.207 -21.637 1.00 94.81 286 ILE A O 1
ATOM 2307 N N . SER A 1 287 ? 15.037 -9.554 -22.882 1.00 91.25 287 SER A N 1
ATOM 2308 C CA . SER A 1 287 ? 16.096 -9.985 -23.799 1.00 91.25 287 SER A CA 1
ATOM 2309 C C . SER A 1 287 ? 15.704 -9.720 -25.245 1.00 91.25 287 SER A C 1
ATOM 2311 O O . SER A 1 287 ? 14.529 -9.825 -25.602 1.00 91.25 287 SER A O 1
ATOM 2313 N N . ASP A 1 288 ? 16.696 -9.452 -26.093 1.00 88.19 288 ASP A N 1
ATOM 2314 C CA . ASP A 1 288 ? 16.478 -9.425 -27.537 1.00 88.19 288 ASP A CA 1
ATOM 2315 C C . ASP A 1 288 ? 16.083 -10.833 -28.004 1.00 88.19 288 ASP A C 1
ATOM 2317 O O . ASP A 1 288 ? 16.831 -11.798 -27.836 1.00 88.19 288 ASP A O 1
ATOM 2321 N N . TRP A 1 289 ? 14.898 -10.962 -28.588 1.00 82.38 289 TRP A N 1
ATOM 2322 C CA . TRP A 1 289 ? 14.474 -12.179 -29.254 1.00 82.38 289 TRP A CA 1
ATOM 2323 C C . TRP A 1 289 ? 15.153 -12.267 -30.613 1.00 82.38 289 TRP A C 1
ATOM 2325 O O . TRP A 1 289 ? 14.969 -11.419 -31.491 1.00 82.38 289 TRP A O 1
ATOM 2335 N N . MET A 1 290 ? 15.912 -13.336 -30.799 1.00 70.31 290 MET A N 1
ATOM 2336 C CA . MET A 1 290 ? 16.320 -13.798 -32.112 1.00 70.31 290 MET A CA 1
ATOM 2337 C C . MET A 1 290 ? 15.584 -15.111 -32.362 1.00 70.31 290 MET A C 1
ATOM 2339 O O . MET A 1 290 ? 15.588 -15.957 -31.467 1.00 70.31 290 MET A O 1
ATOM 2343 N N . PRO A 1 291 ? 14.943 -15.300 -33.531 1.00 61.59 291 PRO A N 1
ATOM 2344 C CA . PRO A 1 291 ? 14.499 -16.632 -33.899 1.00 61.59 291 PRO A CA 1
ATOM 2345 C C . PRO A 1 291 ? 15.732 -17.530 -33.861 1.00 61.59 291 PRO A C 1
ATOM 2347 O O . PRO A 1 291 ? 16.773 -17.172 -34.419 1.00 61.59 291 PRO A O 1
ATOM 2350 N N . GLU A 1 292 ? 15.634 -18.650 -33.151 1.00 54.16 292 GLU A N 1
ATOM 2351 C CA . GLU A 1 292 ? 16.651 -19.687 -33.220 1.00 54.16 292 GLU A CA 1
ATOM 2352 C C . GLU A 1 292 ? 16.859 -19.988 -34.707 1.00 54.16 292 GLU A C 1
ATOM 2354 O O . GLU A 1 292 ? 15.926 -20.371 -35.415 1.00 54.16 292 GLU A O 1
ATOM 2359 N N . THR A 1 293 ? 18.053 -19.710 -35.228 1.00 40.50 293 THR A N 1
ATOM 2360 C CA . THR A 1 293 ? 18.447 -20.195 -36.549 1.00 40.50 293 THR A CA 1
ATOM 2361 C C . THR A 1 293 ? 18.603 -21.704 -36.435 1.00 40.50 293 THR A C 1
ATOM 2363 O O . THR A 1 293 ? 19.713 -22.206 -36.278 1.00 40.50 293 THR A O 1
ATOM 2366 N N . GLU A 1 294 ? 17.484 -22.424 -36.454 1.00 37.47 294 GLU A N 1
ATOM 2367 C CA . GLU A 1 294 ? 17.492 -23.863 -36.654 1.00 37.47 294 GLU A CA 1
ATOM 2368 C C . GLU A 1 294 ? 17.827 -24.162 -38.124 1.00 37.47 294 GLU A C 1
ATOM 2370 O O . GLU A 1 294 ? 17.303 -23.508 -39.037 1.00 37.47 294 GLU A O 1
ATOM 2375 N N . PRO A 1 295 ? 18.709 -25.139 -38.391 1.00 40.94 295 PRO A N 1
ATOM 2376 C CA . PRO A 1 295 ? 18.936 -25.617 -39.740 1.00 40.94 295 PRO A CA 1
ATOM 2377 C C . PRO A 1 295 ? 17.649 -26.257 -40.278 1.00 40.94 295 PRO A C 1
ATOM 2379 O O . PRO A 1 295 ? 16.988 -27.046 -39.610 1.00 40.94 295 PRO A O 1
ATOM 2382 N N . ILE A 1 296 ? 17.313 -25.892 -41.514 1.00 41.56 296 ILE A N 1
ATOM 2383 C CA . ILE A 1 296 ? 16.174 -26.374 -42.304 1.00 41.56 296 ILE A CA 1
ATOM 2384 C C . ILE A 1 296 ? 15.981 -27.890 -42.133 1.00 41.56 296 ILE A C 1
ATOM 2386 O O . ILE A 1 296 ? 16.840 -28.672 -42.539 1.00 41.56 296 ILE A O 1
ATOM 2390 N N . GLY A 1 297 ? 14.828 -28.306 -41.593 1.00 33.50 297 GLY A N 1
ATOM 2391 C CA . GLY A 1 297 ? 14.554 -29.724 -41.363 1.00 33.50 297 GLY A CA 1
ATOM 2392 C C . GLY A 1 297 ? 13.120 -30.085 -40.961 1.00 33.50 297 GLY A C 1
ATOM 2393 O O . GLY A 1 297 ? 12.884 -30.499 -39.841 1.00 33.50 297 GLY A O 1
ATOM 2394 N N . VAL A 1 298 ? 12.200 -30.047 -41.933 1.00 34.75 298 VAL A N 1
ATOM 2395 C CA . VAL A 1 298 ? 11.055 -30.980 -42.070 1.00 34.75 298 VAL A CA 1
ATOM 2396 C C . VAL A 1 298 ? 9.853 -30.853 -41.100 1.00 34.75 298 VAL A C 1
ATOM 2398 O O . VAL A 1 298 ? 9.797 -31.421 -40.021 1.00 34.75 298 VAL A O 1
ATOM 2401 N N . MET A 1 299 ? 8.801 -30.217 -41.635 1.00 37.31 299 MET A N 1
ATOM 2402 C CA . MET A 1 299 ? 7.374 -30.608 -41.617 1.00 37.31 299 MET A CA 1
ATOM 2403 C C . MET A 1 299 ? 6.715 -31.123 -40.315 1.00 37.31 299 MET A C 1
ATOM 2405 O O . MET A 1 299 ? 6.788 -32.305 -40.003 1.00 37.31 299 MET A O 1
ATOM 2409 N N . SER A 1 300 ? 5.803 -30.322 -39.747 1.00 32.38 300 SER A N 1
ATOM 2410 C CA . SER A 1 300 ? 4.480 -30.804 -39.290 1.00 32.38 300 SER A CA 1
ATOM 2411 C C . SER A 1 300 ? 3.517 -29.615 -39.135 1.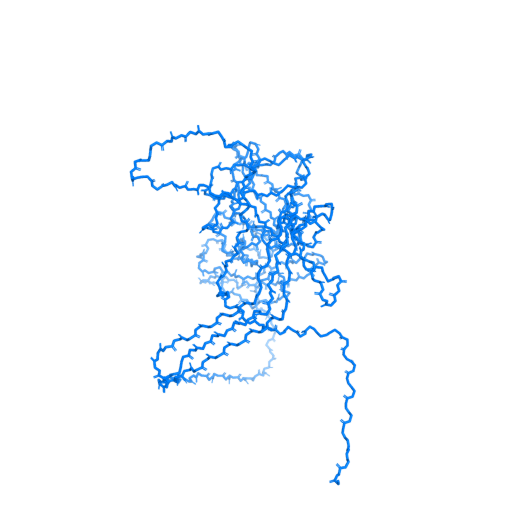00 32.38 300 SER A C 1
ATOM 2413 O O . SER A 1 300 ? 3.724 -28.733 -38.316 1.00 32.38 300 SER A O 1
ATOM 2415 N N . ARG A 1 301 ? 2.677 -29.360 -40.143 1.00 33.81 301 ARG A N 1
ATOM 2416 C CA . ARG A 1 301 ? 1.238 -29.692 -40.207 1.00 33.81 301 ARG A CA 1
ATOM 2417 C C . ARG A 1 301 ? 0.357 -28.854 -39.256 1.00 33.81 301 ARG A C 1
ATOM 2419 O O . ARG A 1 301 ? 0.280 -29.095 -38.062 1.00 33.81 301 ARG A O 1
ATOM 2426 N N . ARG A 1 302 ? -0.323 -27.894 -39.903 1.00 34.72 302 ARG A N 1
ATOM 2427 C CA . ARG A 1 302 ? -1.542 -27.129 -39.560 1.00 34.72 302 ARG A CA 1
ATOM 2428 C C . ARG A 1 302 ? -2.406 -27.754 -38.457 1.00 34.72 302 ARG A C 1
ATOM 2430 O O . ARG A 1 302 ? -2.574 -28.959 -38.487 1.00 34.72 302 ARG A O 1
ATOM 2437 N N . HIS A 1 303 ? -3.100 -26.929 -37.667 1.00 34.03 303 HIS A N 1
ATOM 2438 C CA . HIS A 1 303 ? -4.566 -26.793 -37.740 1.00 34.03 303 HIS A CA 1
ATOM 2439 C C . HIS A 1 303 ? -5.042 -25.508 -37.039 1.00 34.03 303 HIS A C 1
ATOM 2441 O O . HIS A 1 303 ? -4.768 -25.262 -35.871 1.00 34.03 303 HIS A O 1
ATOM 2447 N N . SER A 1 304 ? -5.759 -24.694 -37.810 1.00 31.38 304 SER A N 1
ATOM 2448 C CA . SER A 1 304 ? -6.583 -23.559 -37.405 1.00 31.38 304 SER A CA 1
ATOM 2449 C C . SER A 1 304 ? -7.945 -24.030 -36.892 1.00 31.38 304 SER A C 1
ATOM 2451 O O . SER A 1 304 ? -8.532 -24.926 -37.500 1.00 31.38 304 SER A O 1
ATOM 2453 N N . SER A 1 305 ? -8.525 -23.329 -35.920 1.00 29.89 305 SER A N 1
ATOM 2454 C CA . SER A 1 305 ? -9.985 -23.251 -35.791 1.00 29.89 305 SER A CA 1
ATOM 2455 C C . SER A 1 305 ? -10.412 -21.911 -35.194 1.00 29.89 305 SER A C 1
ATOM 2457 O O . SER A 1 305 ? -10.282 -21.674 -33.996 1.00 29.89 305 SER A O 1
ATOM 2459 N N . SER A 1 306 ? -10.931 -21.053 -36.068 1.00 30.34 306 SER A N 1
ATOM 2460 C CA . SER A 1 306 ? -11.808 -19.926 -35.762 1.00 30.34 306 SER A CA 1
ATOM 2461 C C . SER A 1 306 ? -13.248 -20.417 -35.621 1.00 30.34 306 SER A C 1
ATOM 2463 O O . SER A 1 306 ? -13.703 -21.140 -36.508 1.00 30.34 306 SER A O 1
ATOM 2465 N N . VAL A 1 307 ? -13.991 -19.947 -34.619 1.00 29.70 307 VAL A N 1
ATOM 2466 C CA . VAL A 1 307 ? -15.458 -19.833 -34.697 1.00 29.70 307 VAL A CA 1
ATOM 2467 C C . VAL A 1 307 ? -15.878 -18.577 -33.931 1.00 29.70 307 VAL A C 1
ATOM 2469 O O . VAL A 1 307 ? -15.680 -18.485 -32.723 1.00 29.70 307 VAL A O 1
ATOM 2472 N N . ASN A 1 308 ? -16.412 -17.609 -34.674 1.00 27.97 308 ASN A N 1
ATOM 2473 C CA . ASN A 1 308 ? -17.191 -16.478 -34.178 1.00 27.97 308 ASN A CA 1
ATOM 2474 C C . ASN A 1 308 ? -18.683 -16.848 -34.147 1.00 27.97 308 ASN A C 1
ATOM 2476 O O . ASN A 1 308 ? -19.092 -17.813 -34.793 1.00 27.97 308 ASN A O 1
ATOM 2480 N N . ASP A 1 309 ? -19.454 -15.931 -33.551 1.00 26.75 309 ASP A N 1
ATOM 2481 C CA . ASP A 1 309 ? -20.877 -15.651 -33.799 1.00 26.75 309 ASP A CA 1
ATOM 2482 C C . ASP A 1 309 ? -21.883 -16.474 -32.967 1.00 26.75 309 ASP A C 1
ATOM 2484 O O . ASP A 1 309 ? -21.705 -17.661 -32.735 1.00 26.75 309 ASP A O 1
ATOM 2488 N N . SER A 1 310 ? -22.986 -15.934 -32.450 1.00 29.73 310 SER A N 1
ATOM 2489 C CA . SER A 1 310 ? -23.534 -14.575 -32.448 1.00 29.73 310 SER A CA 1
ATOM 2490 C C . SER A 1 310 ? -24.637 -14.494 -31.379 1.00 29.73 310 SER A C 1
ATOM 2492 O O . SER A 1 310 ? -25.232 -15.493 -30.977 1.00 29.73 310 SER A O 1
ATOM 2494 N N . GLN A 1 311 ? -24.878 -13.265 -30.923 1.00 31.39 311 GLN A N 1
ATOM 2495 C CA . GLN A 1 311 ? -26.150 -12.674 -30.490 1.00 31.39 311 GLN A CA 1
ATOM 2496 C C . GLN A 1 311 ? -27.341 -13.605 -30.174 1.00 31.39 311 GLN A C 1
ATOM 2498 O O . GLN A 1 311 ? -27.963 -14.191 -31.057 1.00 31.39 311 GLN A O 1
ATOM 2503 N N . LYS A 1 312 ? -27.812 -13.532 -28.924 1.00 30.52 312 LYS A N 1
ATOM 2504 C CA . LYS A 1 312 ? -29.244 -13.636 -28.608 1.00 30.52 312 LYS A CA 1
ATOM 2505 C C . LYS A 1 312 ? -29.662 -12.480 -27.705 1.00 30.52 312 LYS A C 1
ATOM 2507 O O . LYS A 1 312 ? -29.520 -12.534 -26.489 1.00 30.52 312 LYS A O 1
ATOM 2512 N N . GLN A 1 313 ? -30.182 -11.430 -28.336 1.00 31.47 313 GLN A N 1
ATOM 2513 C CA . GLN A 1 313 ? -31.196 -10.581 -27.722 1.00 31.47 313 GLN A CA 1
ATOM 2514 C C . GLN A 1 313 ? -32.498 -11.383 -27.679 1.00 31.47 313 GLN A C 1
ATOM 2516 O O . GLN A 1 313 ? -32.966 -11.849 -28.717 1.00 31.47 313 GLN A O 1
ATOM 2521 N N . GLN A 1 314 ? -33.104 -11.508 -26.503 1.00 29.88 314 GLN A N 1
ATOM 2522 C CA . GLN A 1 314 ? -34.535 -11.760 -26.415 1.00 29.88 314 GLN A CA 1
ATOM 2523 C C . GLN A 1 314 ? -35.102 -10.964 -25.243 1.00 29.88 314 GLN A C 1
ATOM 2525 O O . GLN A 1 314 ? -34.687 -11.103 -24.095 1.00 29.88 314 GLN A O 1
ATOM 2530 N N . LEU A 1 315 ? -35.990 -10.049 -25.609 1.00 29.41 315 LEU A N 1
ATOM 2531 C CA . LEU A 1 315 ? -36.738 -9.151 -24.754 1.00 29.41 315 LEU A CA 1
ATOM 2532 C C . LEU A 1 315 ? -37.935 -9.911 -24.147 1.00 29.41 315 LEU A C 1
ATOM 2534 O O . LEU A 1 315 ? -38.579 -10.693 -24.842 1.00 29.41 315 LEU A O 1
ATOM 2538 N N . MET A 1 316 ? -38.256 -9.541 -22.906 1.00 32.66 316 MET A N 1
ATOM 2539 C CA . MET A 1 316 ? -39.536 -9.671 -22.189 1.00 32.66 316 MET A CA 1
ATOM 2540 C C . MET A 1 316 ? -39.904 -11.011 -21.538 1.00 32.66 316 MET A C 1
ATOM 2542 O O . MET A 1 316 ? -40.414 -11.927 -22.172 1.00 32.66 316 MET A O 1
ATOM 2546 N N . SER A 1 317 ? -39.859 -11.000 -20.206 1.00 31.31 317 SER A N 1
ATOM 2547 C CA . SER A 1 317 ? -41.058 -11.239 -19.397 1.00 31.31 317 SER A CA 1
ATOM 2548 C C . SER A 1 317 ? -40.914 -10.456 -18.091 1.00 31.31 317 SER A C 1
ATOM 2550 O O . SER A 1 317 ? -40.025 -10.762 -17.297 1.00 31.31 317 SER A O 1
ATOM 2552 N N . ASP A 1 318 ? -41.750 -9.435 -17.890 1.00 40.75 318 ASP A N 1
ATOM 2553 C CA . ASP A 1 318 ? -42.011 -8.882 -16.558 1.00 40.75 318 ASP A CA 1
ATOM 2554 C C . ASP A 1 318 ? -42.647 -10.013 -15.746 1.00 40.75 318 ASP A C 1
ATOM 2556 O O . ASP A 1 318 ? -43.820 -10.348 -15.912 1.00 40.75 318 ASP A O 1
ATOM 2560 N N . THR A 1 319 ? -41.835 -10.703 -14.955 1.00 45.25 319 THR A N 1
ATOM 2561 C CA . THR A 1 319 ? -42.331 -11.587 -13.907 1.00 45.25 319 THR A CA 1
ATOM 2562 C C . THR A 1 319 ? -42.571 -10.726 -12.682 1.00 45.25 319 THR A C 1
ATOM 2564 O O . THR A 1 319 ? -41.618 -10.190 -12.116 1.00 45.25 319 THR A O 1
ATOM 2567 N N . ASP A 1 3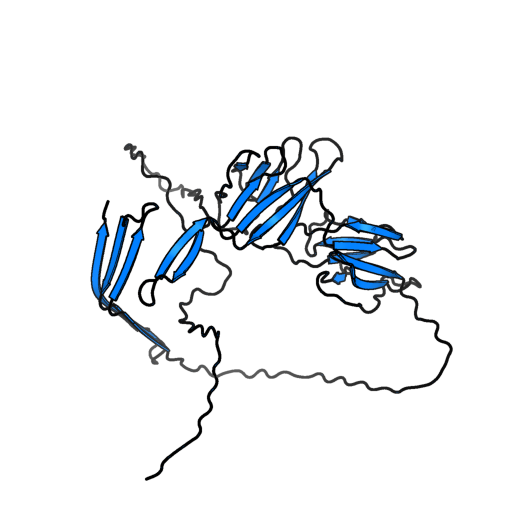20 ? -43.831 -10.609 -12.267 1.00 53.47 320 ASP A N 1
ATOM 2568 C CA . ASP A 1 320 ? -44.193 -10.099 -10.947 1.00 53.47 320 ASP A CA 1
ATOM 2569 C C . ASP A 1 320 ? -43.487 -10.963 -9.887 1.00 53.47 320 ASP A C 1
ATOM 2571 O O . ASP A 1 320 ? -43.891 -12.088 -9.589 1.00 53.47 320 ASP A O 1
ATOM 2575 N N . PHE A 1 321 ? -42.356 -10.476 -9.372 1.00 56.09 321 PHE A N 1
ATOM 2576 C CA . PHE A 1 321 ? -41.577 -11.168 -8.350 1.00 56.09 321 PHE A CA 1
ATOM 2577 C C . PHE A 1 321 ? -42.177 -10.886 -6.977 1.00 56.09 321 PHE A C 1
ATOM 2579 O O . PHE A 1 321 ? -41.994 -9.803 -6.419 1.00 56.09 321 PHE A O 1
ATOM 2586 N N . GLU A 1 322 ? -42.859 -11.880 -6.412 1.00 67.62 322 GLU A N 1
ATOM 2587 C CA . GLU A 1 322 ? -43.309 -11.844 -5.026 1.00 67.62 322 GLU A CA 1
ATOM 2588 C C . GLU A 1 322 ? -42.187 -12.314 -4.083 1.00 67.62 322 GLU A C 1
ATOM 2590 O O . GLU A 1 322 ? -41.634 -13.404 -4.227 1.00 67.62 322 GLU A O 1
ATOM 2595 N N . PHE A 1 323 ? -41.831 -11.480 -3.109 1.00 74.56 323 PHE A N 1
ATOM 2596 C CA . PHE A 1 323 ? -40.726 -11.710 -2.184 1.00 74.56 323 PHE A CA 1
ATOM 2597 C C . PHE A 1 323 ? -41.197 -11.554 -0.742 1.00 74.56 323 PHE A C 1
ATOM 2599 O O . PHE A 1 323 ? -41.759 -10.518 -0.394 1.00 74.56 323 PHE A O 1
ATOM 2606 N N . HIS A 1 324 ? -40.927 -12.560 0.096 1.00 80.12 324 HIS A N 1
ATOM 2607 C CA . HIS A 1 324 ? -41.296 -12.597 1.514 1.00 80.12 324 HIS A CA 1
ATOM 2608 C C . HIS A 1 324 ? -40.071 -12.912 2.383 1.00 80.12 324 HIS A C 1
ATOM 2610 O O . HIS A 1 324 ? -39.426 -13.942 2.201 1.00 80.12 324 HIS A O 1
ATOM 2616 N N . ILE A 1 325 ? -39.778 -12.058 3.363 1.00 81.00 325 ILE A N 1
ATOM 2617 C CA . ILE A 1 325 ? -38.813 -12.298 4.444 1.00 81.00 325 ILE A CA 1
ATOM 2618 C C . ILE A 1 325 ? -39.588 -12.370 5.753 1.00 81.00 325 ILE A C 1
ATOM 2620 O O . ILE A 1 325 ? -40.338 -11.449 6.060 1.00 81.00 325 ILE A O 1
ATOM 2624 N N . ASN A 1 326 ? -39.335 -13.403 6.555 1.00 84.94 326 ASN A N 1
ATOM 2625 C CA . ASN A 1 326 ? -39.736 -13.457 7.958 1.00 84.94 326 ASN A CA 1
ATOM 2626 C C . ASN A 1 326 ? -38.507 -13.764 8.822 1.00 84.94 326 ASN A C 1
ATOM 2628 O O . ASN A 1 326 ? -37.820 -14.756 8.588 1.00 84.94 326 ASN A O 1
ATOM 2632 N N . VAL A 1 327 ? -38.232 -12.917 9.810 1.00 83.75 327 VAL A N 1
ATOM 2633 C CA . VAL A 1 327 ? -37.194 -13.106 10.829 1.00 83.75 327 VAL A CA 1
ATOM 2634 C C . VAL A 1 327 ? -37.883 -13.169 12.181 1.00 83.75 327 VAL A C 1
ATOM 2636 O O . VAL A 1 327 ? -38.628 -12.253 12.529 1.00 83.75 327 VAL A O 1
ATOM 2639 N N . ASP A 1 328 ? -37.619 -14.237 12.927 1.00 86.19 328 ASP A N 1
ATOM 2640 C CA . ASP A 1 328 ? -38.177 -14.468 14.256 1.00 86.19 328 ASP A CA 1
ATOM 2641 C C . ASP A 1 328 ? -37.031 -14.632 15.263 1.00 86.19 328 ASP A C 1
ATOM 2643 O O . ASP A 1 328 ? -36.176 -15.511 15.122 1.00 86.19 328 ASP A O 1
ATOM 2647 N N . LEU A 1 329 ? -36.969 -13.731 16.239 1.00 82.38 329 LEU A N 1
ATOM 2648 C CA . LEU A 1 329 ? -35.915 -13.637 17.245 1.00 82.38 329 LEU A CA 1
ATOM 2649 C C . LEU A 1 329 ? -36.560 -13.714 18.629 1.00 82.38 329 LEU A C 1
ATOM 2651 O O . LEU A 1 329 ? -37.144 -12.739 19.102 1.00 82.38 329 LEU A O 1
ATOM 2655 N N . ALA A 1 330 ? -36.437 -14.873 19.279 1.00 84.38 330 ALA A N 1
ATOM 2656 C CA . ALA A 1 330 ? -36.998 -15.106 20.611 1.00 84.38 330 ALA A CA 1
ATOM 2657 C C . ALA A 1 330 ? -36.407 -14.141 21.652 1.00 84.38 330 ALA A C 1
ATOM 2659 O O . ALA A 1 330 ? -37.138 -13.485 22.390 1.00 84.38 330 ALA A O 1
ATOM 2660 N N . GLU A 1 331 ? -35.084 -14.001 21.663 1.00 85.12 331 GLU A N 1
ATOM 2661 C CA . GLU A 1 331 ? -34.374 -13.073 22.535 1.00 85.12 331 GLU A CA 1
ATOM 2662 C C . GLU A 1 331 ? -33.024 -12.710 21.914 1.00 85.12 331 GLU A C 1
ATOM 2664 O O . GLU A 1 331 ? -32.319 -13.567 21.374 1.00 85.12 331 GLU A O 1
ATOM 2669 N N . PHE A 1 332 ? -32.667 -11.431 21.972 1.00 84.19 332 PHE A N 1
ATOM 2670 C CA . PHE A 1 332 ? -31.383 -10.920 21.518 1.00 84.19 332 PHE A CA 1
ATOM 2671 C C . PHE A 1 332 ? -30.894 -9.846 22.484 1.00 84.19 332 PHE A C 1
ATOM 2673 O O . PHE A 1 332 ? -31.578 -8.848 22.686 1.00 84.19 332 PHE A O 1
ATOM 2680 N N . GLY A 1 333 ? -29.710 -10.050 23.060 1.00 86.56 333 GLY A N 1
ATOM 2681 C CA . GLY A 1 333 ? -29.058 -9.104 23.961 1.00 86.56 333 GLY A CA 1
ATOM 2682 C C . GLY A 1 333 ? -27.715 -8.635 23.408 1.00 86.56 333 GLY A C 1
ATOM 2683 O O . GLY A 1 333 ? -26.953 -9.430 22.855 1.00 86.56 333 GLY A O 1
ATOM 2684 N N . VAL A 1 334 ? -27.414 -7.353 23.579 1.00 85.88 334 VAL A N 1
ATOM 2685 C CA . VAL A 1 334 ? -26.131 -6.720 23.276 1.00 85.88 334 VAL A CA 1
ATOM 2686 C C . VAL A 1 334 ? -25.646 -6.032 24.538 1.00 85.88 334 VAL A C 1
ATOM 2688 O O . VAL A 1 334 ? -26.319 -5.149 25.055 1.00 85.88 334 VAL A O 1
ATOM 2691 N N . SER A 1 335 ? -24.462 -6.417 24.997 1.00 84.56 335 SER A N 1
ATOM 2692 C CA . SER A 1 335 ? -23.764 -5.752 26.093 1.00 84.56 335 SER A CA 1
ATOM 2693 C C . SER A 1 335 ? -22.550 -5.012 25.535 1.00 84.56 335 SER A C 1
ATOM 2695 O O . SER A 1 335 ? -21.771 -5.575 24.757 1.00 84.56 335 SER A O 1
ATOM 2697 N N . ILE A 1 336 ? -22.414 -3.736 25.886 1.00 82.81 336 ILE A N 1
ATOM 2698 C CA . ILE A 1 336 ? -21.203 -2.949 25.682 1.00 82.81 336 ILE A CA 1
ATOM 2699 C C . ILE A 1 336 ? -20.415 -3.040 26.977 1.00 82.81 336 ILE A C 1
ATOM 2701 O O . ILE A 1 336 ? -20.873 -2.555 28.007 1.00 82.81 336 ILE A O 1
ATOM 2705 N N . VAL A 1 337 ? -19.233 -3.638 26.903 1.00 83.56 337 VAL A N 1
ATOM 2706 C CA . VAL A 1 337 ? -18.321 -3.786 28.037 1.00 83.56 337 VAL A CA 1
ATOM 2707 C C . VAL A 1 337 ? -17.073 -2.939 27.840 1.00 83.56 337 VAL A C 1
ATOM 2709 O O . VAL A 1 337 ? -16.671 -2.647 26.708 1.00 83.56 337 VAL A O 1
ATOM 2712 N N . ASP A 1 338 ? -16.462 -2.553 28.945 1.00 81.25 338 ASP A N 1
ATOM 2713 C CA . ASP A 1 338 ? -15.249 -1.761 28.979 1.00 81.25 338 ASP A CA 1
ATOM 2714 C C . ASP A 1 338 ? -13.974 -2.647 28.925 1.00 81.25 338 ASP A C 1
ATOM 2716 O O . ASP A 1 338 ? -14.019 -3.849 28.643 1.00 81.25 338 ASP A O 1
ATOM 2720 N N . HIS A 1 339 ? -12.797 -2.042 29.122 1.00 74.31 339 HIS A N 1
ATOM 2721 C CA . HIS A 1 339 ? -11.515 -2.756 29.142 1.00 74.31 339 HIS A CA 1
ATOM 2722 C C . HIS A 1 339 ? -11.275 -3.623 30.396 1.00 74.31 339 HIS A C 1
ATOM 2724 O O . HIS A 1 339 ? -10.414 -4.509 30.356 1.00 74.31 339 HIS A O 1
ATOM 2730 N N . THR A 1 340 ? -12.011 -3.376 31.480 1.00 76.50 340 THR A N 1
ATOM 2731 C CA . THR A 1 340 ? -11.997 -4.090 32.764 1.00 76.50 340 THR A CA 1
ATOM 2732 C C . THR A 1 340 ? -13.255 -4.957 32.933 1.00 76.50 340 THR A C 1
ATOM 2734 O O . THR A 1 340 ? -13.854 -4.981 33.996 1.00 76.50 340 THR A O 1
ATOM 2737 N N . PRO A 1 341 ? -13.554 -5.812 31.940 1.00 75.50 341 PRO A N 1
ATOM 2738 C CA . PRO A 1 341 ? -14.871 -6.428 31.655 1.00 75.50 341 PRO A CA 1
ATOM 2739 C C . PRO A 1 341 ? -16.138 -5.895 32.366 1.00 75.50 341 PRO A C 1
ATOM 2741 O O . PRO A 1 341 ? -17.044 -6.682 32.642 1.00 75.50 341 PRO A O 1
ATOM 2744 N N . GLU A 1 342 ? -16.247 -4.596 32.639 1.00 81.81 342 GLU A N 1
ATOM 2745 C CA . GLU A 1 342 ? -17.420 -4.003 33.275 1.00 81.81 342 GLU A CA 1
ATOM 2746 C C . GLU A 1 342 ? -18.457 -3.680 32.202 1.00 81.81 342 GLU A C 1
ATOM 2748 O O . GLU A 1 342 ? -18.142 -3.112 31.154 1.00 81.81 342 GLU A O 1
ATOM 2753 N N . GLU A 1 343 ? -19.704 -4.085 32.433 1.00 82.75 343 GLU A N 1
ATOM 2754 C CA . GLU A 1 343 ? -20.815 -3.750 31.549 1.00 82.75 343 GLU A CA 1
ATOM 2755 C C . GLU A 1 343 ? -21.156 -2.268 31.693 1.00 82.75 343 GLU A C 1
ATOM 2757 O O . GLU A 1 343 ? -21.402 -1.789 32.790 1.00 82.75 343 GLU A O 1
ATOM 2762 N N . ILE A 1 344 ? -21.153 -1.547 30.574 1.00 86.69 344 ILE A N 1
ATOM 2763 C CA . ILE A 1 344 ? -21.482 -0.121 30.488 1.00 86.69 344 ILE A CA 1
ATOM 2764 C C . ILE A 1 344 ? -22.956 0.044 30.107 1.00 86.69 344 ILE A C 1
ATOM 2766 O O . ILE A 1 344 ? -23.674 0.877 30.654 1.00 86.69 344 ILE A O 1
ATOM 2770 N N . LEU A 1 345 ? -23.404 -0.734 29.120 1.00 86.06 345 LEU A N 1
ATOM 2771 C CA . LEU A 1 345 ? -24.740 -0.623 28.547 1.00 86.06 345 LEU A CA 1
ATOM 2772 C C . LEU A 1 345 ? -25.217 -1.992 28.091 1.00 86.06 345 LEU A C 1
ATOM 2774 O O . LEU A 1 345 ? -24.547 -2.648 27.294 1.00 86.06 345 LEU A O 1
ATOM 2778 N N . TYR A 1 346 ? -26.419 -2.363 28.500 1.00 88.69 346 TYR A N 1
ATOM 2779 C CA . TYR A 1 3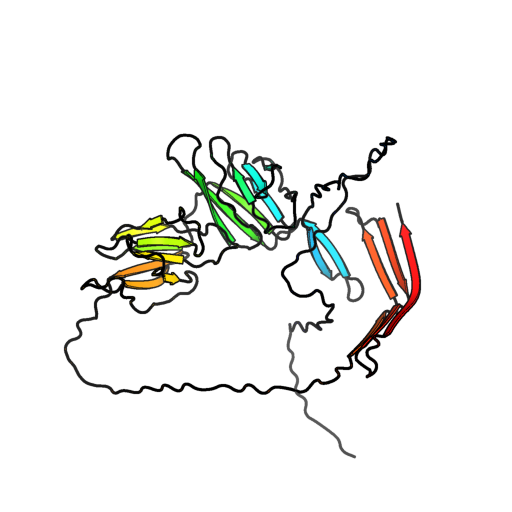46 ? -27.103 -3.543 28.010 1.00 88.69 346 TYR A CA 1
ATOM 2780 C C . TYR A 1 346 ? -28.362 -3.151 27.252 1.00 88.69 346 TYR A C 1
ATOM 2782 O O . TYR A 1 346 ? -29.186 -2.372 27.725 1.00 88.69 346 TYR A O 1
ATOM 2790 N N . LEU A 1 347 ? -28.515 -3.695 26.051 1.00 87.06 347 LEU A N 1
ATOM 2791 C CA . LEU A 1 347 ? -29.744 -3.612 25.279 1.00 87.06 347 LEU A CA 1
ATOM 2792 C C . LEU A 1 347 ? -30.255 -5.017 25.032 1.00 87.06 347 LEU A C 1
ATOM 2794 O O . LEU A 1 347 ? -29.507 -5.858 24.539 1.00 87.06 347 LEU A O 1
ATOM 2798 N N . SER A 1 348 ? -31.534 -5.264 25.277 1.00 90.50 348 SER A N 1
ATOM 2799 C CA . SER A 1 348 ? -32.159 -6.516 24.872 1.00 90.50 348 SER A CA 1
ATOM 2800 C C . SER A 1 348 ? -33.483 -6.295 24.177 1.00 90.50 348 SER A C 1
ATOM 2802 O O . SER A 1 348 ? -34.215 -5.342 24.437 1.00 90.50 348 SER A O 1
ATOM 2804 N N . VAL A 1 349 ? -33.772 -7.193 23.249 1.00 89.25 349 VAL A N 1
ATOM 2805 C CA . VAL A 1 349 ? -35.017 -7.264 22.509 1.00 89.25 349 VAL A CA 1
ATOM 2806 C C . VAL A 1 349 ? -35.575 -8.667 22.661 1.00 89.25 349 VAL A C 1
ATOM 2808 O O . VAL A 1 349 ? -34.876 -9.657 22.443 1.00 89.25 349 VAL A O 1
ATOM 2811 N N . GLN A 1 350 ? -36.852 -8.741 23.011 1.00 90.38 350 GLN A N 1
ATOM 2812 C CA . GLN A 1 350 ? -37.572 -9.990 23.214 1.00 90.38 350 GLN A CA 1
ATOM 2813 C C . GLN A 1 350 ? -38.708 -10.129 22.205 1.00 90.38 350 GLN A C 1
ATOM 2815 O O . GLN A 1 350 ? -39.492 -9.196 21.991 1.00 90.38 350 GLN A O 1
ATOM 2820 N N . ASN A 1 351 ? -38.813 -11.328 21.633 1.00 88.12 351 ASN A N 1
ATOM 2821 C CA . ASN A 1 351 ? -39.814 -11.741 20.653 1.00 88.12 351 ASN A CA 1
ATOM 2822 C C . ASN A 1 351 ? -39.965 -10.726 19.510 1.00 88.12 351 ASN A C 1
ATOM 2824 O O . ASN A 1 351 ? -41.036 -10.145 19.303 1.00 88.12 351 ASN A O 1
ATOM 2828 N N . LEU A 1 352 ? -38.861 -10.481 18.803 1.00 86.06 352 LEU A N 1
ATOM 2829 C CA . LEU A 1 352 ? -38.840 -9.645 17.614 1.00 86.06 352 LEU A CA 1
ATOM 2830 C C . LEU A 1 352 ? -39.242 -10.465 16.391 1.00 86.06 352 LEU A C 1
ATOM 2832 O O . LEU A 1 352 ? -38.511 -11.351 15.959 1.00 86.06 352 LEU A O 1
ATOM 2836 N N . VAL A 1 353 ? -40.373 -10.098 15.800 1.00 88.19 353 VAL A N 1
ATOM 2837 C CA . VAL A 1 353 ? -40.842 -10.600 14.510 1.00 88.19 353 VAL A CA 1
ATOM 2838 C C . VAL A 1 353 ? -40.717 -9.476 13.490 1.00 88.19 353 VAL A C 1
ATOM 2840 O O . VAL A 1 353 ? -41.376 -8.440 13.616 1.00 88.19 353 VAL A O 1
ATOM 2843 N N . LEU A 1 354 ? -39.899 -9.689 12.465 1.00 87.19 354 LEU A N 1
ATOM 2844 C CA . LEU A 1 354 ? -39.772 -8.812 11.306 1.00 87.19 354 LEU A CA 1
ATOM 2845 C C . LEU A 1 354 ? -40.280 -9.559 10.075 1.00 87.19 354 LEU A C 1
ATOM 2847 O O . LEU A 1 354 ? -39.684 -10.548 9.664 1.00 87.19 354 LEU A O 1
ATOM 2851 N N . ALA A 1 355 ? -41.353 -9.070 9.470 1.00 87.44 355 ALA A N 1
ATOM 2852 C CA . ALA A 1 355 ? -41.905 -9.612 8.241 1.00 87.44 355 ALA A CA 1
ATOM 2853 C C . ALA A 1 355 ? -41.933 -8.527 7.163 1.00 87.44 355 ALA A C 1
ATOM 2855 O O . ALA A 1 355 ? -42.508 -7.457 7.364 1.00 87.44 355 ALA A O 1
ATOM 2856 N N . TYR A 1 356 ? -41.318 -8.791 6.017 1.00 86.88 356 TYR A N 1
ATOM 2857 C CA . TYR A 1 356 ? -41.368 -7.928 4.842 1.00 86.88 356 TYR A CA 1
ATOM 2858 C C . TYR A 1 356 ? -41.896 -8.728 3.661 1.00 86.88 356 TYR A C 1
ATOM 2860 O O . TYR A 1 356 ? -41.403 -9.816 3.389 1.00 86.88 356 TYR A O 1
ATOM 2868 N N . SER A 1 357 ? -42.883 -8.192 2.954 1.00 84.69 357 SER A N 1
ATOM 2869 C CA . SER A 1 357 ? -43.419 -8.795 1.736 1.00 84.69 357 SER A CA 1
ATOM 2870 C C . SER A 1 357 ? -43.609 -7.741 0.654 1.00 84.69 357 SER A C 1
ATOM 2872 O O . SER A 1 357 ? -44.014 -6.618 0.951 1.00 84.69 357 SER A O 1
ATOM 2874 N N . THR A 1 358 ? -43.294 -8.071 -0.592 1.00 81.75 358 THR A N 1
ATOM 2875 C CA . THR A 1 358 ? -43.464 -7.185 -1.751 1.00 81.75 358 THR A CA 1
ATOM 2876 C C . THR A 1 358 ? -43.790 -8.006 -2.995 1.00 81.75 358 THR A C 1
ATOM 2878 O O . THR A 1 358 ? -43.481 -9.191 -3.031 1.00 81.75 358 THR A O 1
ATOM 2881 N N . GLY A 1 359 ? -44.419 -7.397 -4.003 1.00 69.69 359 GLY A N 1
ATOM 2882 C CA . GLY A 1 359 ? -44.717 -8.057 -5.284 1.00 69.69 359 GLY A CA 1
ATOM 2883 C C . GLY A 1 359 ? -46.035 -8.835 -5.357 1.00 69.69 359 GLY A C 1
ATOM 2884 O O . GLY A 1 359 ? -46.279 -9.526 -6.337 1.00 69.69 359 GLY A O 1
ATOM 2885 N N . SER A 1 360 ? -46.927 -8.701 -4.372 1.00 60.06 360 SER A N 1
ATOM 2886 C CA . SER A 1 360 ? -48.251 -9.340 -4.385 1.00 60.06 360 SER A CA 1
ATOM 2887 C C . SER A 1 360 ? -49.255 -8.576 -5.271 1.00 60.06 360 SER A C 1
ATOM 2889 O O . SER A 1 360 ? -50.228 -8.031 -4.755 1.00 60.06 360 SER A O 1
ATOM 2891 N N . GLY A 1 361 ? -48.994 -8.448 -6.578 1.00 57.22 361 GLY A N 1
ATOM 2892 C CA . GLY A 1 361 ? -49.948 -8.021 -7.626 1.00 57.22 361 GLY A CA 1
ATOM 2893 C C . GLY A 1 361 ? -50.619 -6.635 -7.514 1.00 57.22 361 GLY A C 1
ATOM 2894 O O . GLY A 1 361 ? -51.300 -6.212 -8.441 1.00 57.22 361 GLY A O 1
ATOM 2895 N N . SER A 1 362 ? -50.450 -5.900 -6.411 1.00 59.88 362 SER A N 1
ATOM 2896 C CA . SER A 1 362 ? -51.085 -4.598 -6.159 1.00 59.88 362 SER A CA 1
ATOM 2897 C C . SER A 1 362 ? -50.078 -3.455 -5.985 1.00 59.88 362 SER A C 1
ATOM 2899 O O . SER A 1 362 ? -50.466 -2.359 -5.588 1.00 59.88 362 SER A O 1
ATOM 2901 N N . GLY A 1 363 ? -48.778 -3.716 -6.180 1.00 60.94 363 GLY A N 1
ATOM 2902 C CA . GLY A 1 363 ? -47.695 -2.751 -5.939 1.00 60.94 363 GLY A CA 1
ATOM 2903 C C . GLY A 1 363 ? -47.484 -2.365 -4.465 1.00 60.94 363 GLY A C 1
ATOM 2904 O O . GLY A 1 363 ? -46.734 -1.437 -4.172 1.00 60.94 363 GLY A O 1
ATOM 2905 N N . ILE A 1 364 ? -48.137 -3.053 -3.521 1.00 66.25 364 ILE A N 1
ATOM 2906 C CA . ILE A 1 364 ? -48.065 -2.733 -2.089 1.00 66.25 364 ILE A CA 1
ATOM 2907 C C . ILE A 1 364 ? -47.004 -3.615 -1.431 1.00 66.25 364 ILE A C 1
ATOM 2909 O O . ILE A 1 364 ? -47.135 -4.838 -1.402 1.00 66.25 364 ILE A O 1
ATOM 2913 N N . SER A 1 365 ? -45.982 -2.988 -0.850 1.00 78.94 365 SER A N 1
ATOM 2914 C CA . SER A 1 365 ? -45.074 -3.661 0.079 1.00 78.94 365 SER A CA 1
ATOM 2915 C C . SER A 1 365 ? -45.651 -3.610 1.495 1.00 78.94 365 SER A C 1
ATOM 2917 O O . SER A 1 365 ? -46.138 -2.570 1.944 1.00 78.94 365 SER A O 1
ATOM 2919 N N . ARG A 1 366 ? -45.643 -4.741 2.208 1.00 81.50 366 ARG A N 1
ATOM 2920 C CA . ARG A 1 366 ? -46.072 -4.823 3.609 1.00 81.50 366 ARG A CA 1
ATOM 2921 C C . ARG A 1 366 ? -44.867 -5.082 4.490 1.00 81.50 366 ARG A C 1
ATOM 2923 O O . ARG A 1 366 ? -44.163 -6.074 4.323 1.00 81.50 366 ARG A O 1
ATOM 2930 N N . PHE A 1 367 ? -44.684 -4.202 5.461 1.00 87.06 367 PHE A N 1
ATOM 2931 C CA . PHE A 1 367 ? -43.683 -4.318 6.506 1.00 87.06 367 PHE A CA 1
ATOM 2932 C C . PHE A 1 367 ? -44.395 -4.477 7.849 1.00 87.06 367 PHE A C 1
ATOM 2934 O O . PHE A 1 367 ? -45.246 -3.662 8.204 1.00 87.06 367 PHE A O 1
ATOM 2941 N N . LYS A 1 368 ? -44.062 -5.528 8.594 1.00 87.50 368 LYS A N 1
ATOM 2942 C CA . LYS A 1 368 ? -44.592 -5.803 9.926 1.00 87.50 368 LYS A CA 1
ATOM 2943 C C . LYS A 1 368 ? -43.431 -6.008 10.884 1.00 87.50 368 LYS A C 1
ATOM 2945 O O . LYS A 1 368 ? -42.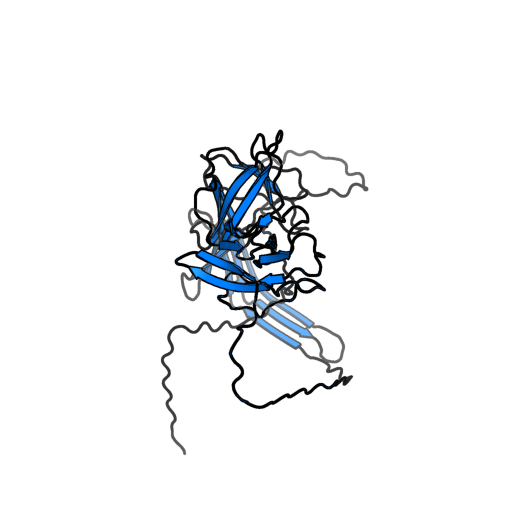610 -6.899 10.707 1.00 87.50 368 LYS A O 1
ATOM 2950 N N . LEU A 1 369 ? -43.422 -5.188 11.922 1.00 86.81 369 LEU A N 1
ATOM 2951 C CA . LEU A 1 369 ? -42.501 -5.265 13.041 1.00 86.81 369 LEU A CA 1
ATOM 2952 C C . LEU A 1 369 ? -43.329 -5.521 14.299 1.00 86.81 369 LEU A C 1
ATOM 2954 O O . LEU A 1 369 ? -44.233 -4.746 14.608 1.00 86.81 369 LEU A O 1
ATOM 2958 N N . LYS A 1 370 ? -43.047 -6.605 15.015 1.00 87.75 370 LYS A N 1
ATOM 2959 C CA . LYS A 1 370 ? -43.606 -6.871 16.343 1.00 87.75 370 LYS A CA 1
ATOM 2960 C C . LYS A 1 370 ? -42.451 -7.101 17.302 1.00 87.75 370 LYS A C 1
ATOM 2962 O O . LYS A 1 370 ? -41.549 -7.855 16.979 1.00 87.75 370 LYS A O 1
ATOM 2967 N N . MET A 1 371 ? -42.496 -6.463 18.460 1.00 89.00 371 MET A N 1
ATOM 2968 C CA . MET A 1 371 ? -41.501 -6.597 19.519 1.00 89.00 371 MET A CA 1
ATOM 2969 C C . MET A 1 371 ? -42.254 -6.648 20.846 1.00 89.00 371 MET A C 1
ATOM 2971 O O . MET A 1 371 ? -43.122 -5.806 21.074 1.00 89.00 371 MET A O 1
ATOM 2975 N N . CYS A 1 372 ? -41.979 -7.644 21.690 1.00 88.00 372 CYS A N 1
ATOM 2976 C CA . CYS A 1 372 ? -42.663 -7.784 22.981 1.00 88.00 372 CYS A CA 1
ATOM 2977 C C . CYS A 1 372 ? -41.974 -7.011 24.102 1.00 88.00 372 CYS A C 1
ATOM 2979 O O . CYS A 1 372 ? -42.655 -6.513 24.992 1.00 88.00 372 CYS A O 1
ATOM 2981 N N . GLY A 1 373 ? -40.649 -6.909 24.059 1.00 84.25 373 GLY A N 1
ATOM 2982 C CA . GLY A 1 373 ? -39.877 -6.207 25.074 1.00 84.25 373 GLY A CA 1
ATOM 2983 C C . GLY A 1 373 ? -38.653 -5.553 24.462 1.00 84.25 373 GLY A C 1
ATOM 2984 O O . GLY A 1 373 ? -38.002 -6.146 23.602 1.00 84.25 373 GLY A O 1
ATOM 2985 N N . LEU A 1 374 ? -38.369 -4.334 24.908 1.00 88.06 374 LEU A N 1
ATOM 2986 C CA . LEU A 1 374 ? -37.106 -3.642 24.696 1.00 88.06 374 LEU A CA 1
ATOM 2987 C C . LEU A 1 374 ? -36.606 -3.210 26.068 1.00 88.06 374 LEU A C 1
ATOM 2989 O O . LEU A 1 374 ? -37.297 -2.463 26.759 1.00 88.06 374 LEU A O 1
ATOM 2993 N N . GLN A 1 375 ? -35.422 -3.670 26.441 1.00 89.38 375 GLN A N 1
ATOM 2994 C CA . GLN A 1 375 ? -34.725 -3.209 27.630 1.00 89.38 375 GLN A CA 1
ATOM 2995 C C . GLN A 1 375 ? -33.504 -2.417 27.193 1.00 89.38 375 GLN A C 1
ATOM 2997 O O . GLN A 1 375 ? -32.771 -2.832 26.296 1.00 89.38 375 GLN A O 1
ATOM 3002 N N . VAL A 1 376 ? -33.302 -1.276 27.838 1.00 88.25 376 VAL A N 1
ATOM 3003 C CA . VAL A 1 376 ? -32.067 -0.505 27.759 1.00 88.25 376 VAL A CA 1
ATOM 3004 C C . VAL A 1 376 ? -31.667 -0.222 29.191 1.00 88.25 376 VAL A C 1
ATOM 3006 O O . VAL A 1 376 ? -32.407 0.445 29.910 1.00 88.25 376 VAL A O 1
ATOM 3009 N N . ASP A 1 377 ? -30.537 -0.775 29.595 1.00 84.50 377 ASP A N 1
ATOM 3010 C CA . ASP A 1 377 ? -30.007 -0.649 30.939 1.00 84.50 377 ASP A CA 1
ATOM 3011 C C . ASP A 1 377 ? -28.633 0.008 30.874 1.00 84.50 377 ASP A C 1
ATOM 3013 O O . ASP A 1 377 ? -27.724 -0.499 30.215 1.00 84.50 377 ASP A O 1
ATOM 3017 N N . ASN A 1 378 ? -28.516 1.176 31.497 1.00 80.75 378 ASN A N 1
ATOM 3018 C CA . ASN A 1 378 ? -27.265 1.909 31.610 1.00 80.75 378 ASN A CA 1
ATOM 3019 C C . ASN A 1 378 ? -26.681 1.611 32.988 1.00 80.75 378 ASN A C 1
ATOM 3021 O O . ASN A 1 378 ? -27.274 2.006 33.988 1.00 80.75 378 ASN A O 1
ATOM 3025 N N . GLN A 1 379 ? -25.531 0.945 33.020 1.00 73.88 379 GLN A N 1
ATOM 3026 C CA . GLN A 1 379 ? -24.888 0.490 34.255 1.00 73.88 379 GLN A CA 1
ATOM 3027 C C . GLN A 1 379 ? -23.849 1.500 34.792 1.00 73.88 379 GLN A C 1
ATOM 3029 O O . GLN A 1 379 ? -23.103 1.176 35.715 1.00 73.88 379 GLN A O 1
ATOM 3034 N N . LEU A 1 380 ? -23.786 2.705 34.198 1.00 64.00 380 LEU A N 1
ATOM 3035 C CA . LEU A 1 380 ? -22.922 3.826 34.609 1.00 64.00 380 LEU A CA 1
ATOM 3036 C C . LEU A 1 380 ? -23.478 4.648 35.774 1.00 64.00 380 LEU A C 1
ATOM 3038 O O . LEU A 1 380 ? -24.681 5.004 35.724 1.00 64.00 380 LEU A O 1
#

InterPro domains:
  IPR009543 Vacuolar protein sorting-associated protein 13, VPS13 adaptor binding domain [PF25036] (75-221)
  IPR026847 Vacuolar protein sorting-associated protein 13 [PTHR16166] (54-380)

Foldseek 3Di:
DDDDDDDDDDDDDDDDDDPDPDDPPPPDPDDDFPQDDPDPDDPDDDDDDDDDPDDPPPQRKGFHKDWDWDPPDPVDIDTDIFGAEWEAEPAQAKKWKDWPPDDDIDIDGNPDDTHTDIGRDPPDDGWMWMDDPQWDIWDTADLNDFDKAKTWTAGPDDGDIFIKIWGWDADDPRHRTYIYIYGPDDAALEKEFAQEQAWWKWKAAPPDDPPGTDIAGHRGMDHYGHHYPPGPRWMWMATPPADSVPIDTHNLVDQDWDDFADRDPDPFFTWTWGWDDDPSHIYIYIYGDDPPPDPDDDDDDDDDDDDDDDDDDDDDDPDLDKDKDKDWDQKDKDFDADPVRHTAKIKMWHGWIWMWIARPPPRDIDTDTDTDDIDIDGPD

Radius of gyration: 30.19 Å; chains: 1; bounding box: 74×86×77 Å

pLDDT: mean 73.65, std 25.67, range [19.44, 97.19]

Sequence (380 aa):
CHDFPYKSSCNARNGSFSYTCCYNILSTNSYKALVLPPSINSLQNRRTHCTPNQQPLLFRSYYKLSALLKMTSDRTKVVQFQPHTMFINRVGCSLCLQQSDTQSVVWIHPTDPPKPFEWQSSAKVELLKLRIDGYKWSTPFRVGYEGIMHISLEKDVGDETMQLRVAVRSGAKRSRFEVVFRLNSLSSPYRGENRSMFLPIRFRQADGIGDSWQLLLPNSVASFLWEDLGRRCLLELLVDGTDQMKSLKYDIDEISDHTPVHVAEGPTRALRVTIVKEEKTNVVRISDWMPETEPIGVMSRRHSSSVNDSQKQQLMSDTDFEFHINVDLAEFGVSIVDHTPEEILYLSVQNLVLAYSTGSGSGISRFKLKMCGLQVDNQL

Organism: Pisum sativum (NCBI:txid3888)

Secondary structure (DSSP, 8-state):
---------------------------SS-PPP--PPP----------PPPTT--------EE-EEEEEEE-SSS-EEEEEEESEEEEEESSS-EEEEETT---EEEE-TTSPPEE-EES-SSS---EEEE-TTBPPPPPB--SS-EEEEEEEEBSSSS-EEEEEEEEEE--SS-SEEEEEEES-S--SEEEEEE-SS--EEEEETT--TT-PEEE-TTEEEEE-BS-TTS---EEEEETTS-GGG-EEE-TTS-EEPPPB--SSSSPPPEEEEEEEETTEEEEEEEE----------------------------------EEEEEEEEEEEEEEE-SSS-EEEEEEEEEEEEEEEE-SSSS--EEEEE-SEEEEEE--